Protein AF-A0A812T8H2-F1 (afdb_monomer_lite)

InterPro domains:
  IPR000169 Cysteine peptidase, cysteine active site [PS00139] (336-347)
  IPR001300 Peptidase C2, calpain, catalytic domain [PF00648] (294-467)
  IPR001300 Peptidase C2, calpain, catalytic domain [PF00648] (564-681)
  IPR001300 Peptidase C2, calpain, catalytic domain [PS50203] (292-684)
  IPR001300 Peptidase C2, calpain, catalytic domain [SM00230] (279-689)
  IPR002048 EF-hand domain [PF13499] (9-68)
  IPR002048 EF-hand domain [PS50222] (2-37)
  IPR002048 EF-hand domain [PS50222] (39-74)
  IPR002048 EF-hand domain [SM00054] (6-34)
  IPR002048 EF-hand domain [SM00054] (43-71)
  IPR002048 EF-hand domain [cd00051] (9-68)
  IPR011992 EF-hand domain pair [SSF47473] (6-68)
  IPR018247 EF-Hand 1, calcium-binding site [PS00018] (15-27)
  IPR018247 EF-Hand 1, calcium-binding site [PS00018] (52-64)
  IPR022684 Peptidase C2, calpain family [PR00704] (336-352)
  IPR022684 Peptidase C2, calpain family [PR00704] (407-430)
  IPR022684 Peptidase C2, calpain family [PR00704] (432-459)
  IPR022684 Peptidase C2, calpain family [PTHR10183] (293-684)
  IPR038765 Papain-like cysteine peptidase superfamily [SSF54001] (276-682)

Foldseek 3Di:
DDVLVVLVVVQCQLPPVVPQWRALVSQVVVVCVVPVPPDDSVNSQVVCVVQVPVPPRIHGSVSSVCVVPPPDPVPPPPDPPPPDFFKKAKDQFPDPLPGDIWTWDPDADVNFTWTADPVNCKIWTADQVVRAIEIDNDDDDDDDDDDDDDDGDDDDDQWHWYDDPNDIDITRGMDMDGDDDDDLVVQAVLDAQKFAFDDPDPLGGGIWGWDPADDPSYTKTADPPNQWIWDADPVVRDIAIDNDADPRGRDPDGDDDDDDDDADDSCPVPDPDDGHGHGDVVLHDFQDDDDAAADPLQGPDCQQAPPDDFWDWHFQCLADPRFAQCDQQALLQLAWADAQQLLQSQLSSLCSLFVCLLVPPQWPDRDADRQGTWGWWQFVLVLDIDTQGHHRTAIFGDDDSPDRHTAGHTTGRPPRHDNNRVLLSSVSSQQRHNNQSNDFHNVLSVCTSPVFQFKKKKFWDDDFWKKFQQAQAAWFFAADQDPVGHTQWGFHHRWMWTFPDDFQQKTFTATPDGDDDRTGITGCDDPHDGRMGTDDWGKMFMWTFDDDSGSHRDTDDTHTDDIDTLVRVLVVQQVCQVLSKWKKFAFADPDPDWDATPQLDIHPHMKTFNDFDQDPNFTKTKIFRSNQFQSEGDDPQFLPHCNCVVVVVVCVLVVRDNHGGRITMDGSVSVSVGTGMMIIRSDRRDDDGDDSDD

Organism: NCBI:txid878477

pLDDT: mean 73.41, std 21.61, range [24.47, 98.31]

Secondary structure (DSSP, 8-state):
--HHHHHHHHHTTT--S-SSEE-HHHHHHHHHHH-TTT--HHHHHHHHTTT-SS-SSSEEHHHHHHHHT---GGGS-SSSS-S---EEEEES-S-TTT-EEEEEEEEESSSSEEEEETTTTEEEEEEGGGTEEEEES---SS------------S----EEEEETTEEEEESS-EEEEPPP--HHHHHHHS-SEEEE--SSTTT-EEEEEEEEEETTEEEEEETTTTEEEEEETTTTEEEEES-EEBTEE-S--SS---S----STTGGG--SS------GGG-S-SS--SS---TTS-TTHHHHTT----EEEEGGGSSSPPBS-S---GGG----SSS-HHHHHHHHHHTTSHHIIIIIIBS-SS-BTTBEEEEEEEGGGTEEEEEEE-SEEEE----TT-S---BSSS---TTB-HHHHHHHHHHHHHTSGGGGSS--HHHHHHHHH-----EEEEE-----EEEE--TT-EEEESSSSTTS-EEEEEPTT-EEEEEEEETTEEEEEEEESSS-SEEEEESEETTEE-EEE-S---EEEEE----SSS-SSPP-PEEEEEE-HHHHHHHHHHHHHTT-EEEEE---SSSS-EE-TTS-EET-EEEEEEEEEETTEEEEEEE-TT-SS-S--STTSTT-HHHHH-HHHHHHTT---S-SSEEEEEHHHHHHH--EEEEE---PPS--S----

Structure (mmCIF, N/CA/C/O backbone):
data_AF-A0A812T8H2-F1
#
_entry.id   AF-A0A812T8H2-F1
#
loop_
_atom_site.group_PDB
_atom_site.id
_atom_site.type_symbol
_atom_site.label_atom_id
_atom_site.label_alt_id
_atom_site.label_comp_id
_atom_site.label_asym_id
_atom_site.label_entity_id
_atom_site.label_seq_id
_atom_site.pdbx_PDB_ins_code
_atom_site.Cartn_x
_atom_site.Cartn_y
_atom_site.Cartn_z
_atom_site.occupancy
_atom_site.B_iso_or_equiv
_atom_site.auth_seq_id
_atom_site.auth_comp_id
_atom_site.auth_asym_id
_atom_site.auth_atom_id
_atom_site.pdbx_PDB_model_num
ATOM 1 N N . MET A 1 1 ? 3.624 -48.525 -33.675 1.00 36.09 1 MET A N 1
ATOM 2 C CA . MET A 1 1 ? 4.264 -47.997 -32.449 1.00 36.09 1 MET A CA 1
ATOM 3 C C . MET A 1 1 ? 5.189 -46.869 -32.871 1.00 36.09 1 MET A C 1
ATOM 5 O O . MET A 1 1 ? 5.785 -46.997 -33.932 1.00 36.09 1 MET A O 1
ATOM 9 N N . SER A 1 2 ? 5.243 -45.763 -32.123 1.00 40.91 2 SER A N 1
ATOM 10 C CA . SER A 1 2 ? 6.158 -44.651 -32.436 1.00 40.91 2 SER A CA 1
ATOM 11 C C . SER A 1 2 ? 7.614 -45.116 -32.326 1.00 40.91 2 SER A C 1
ATOM 13 O O . SER A 1 2 ? 7.915 -45.913 -31.437 1.00 40.91 2 SER A O 1
ATOM 15 N N . GLN A 1 3 ? 8.511 -44.604 -33.180 1.00 39.91 3 GLN A N 1
ATOM 16 C CA . GLN A 1 3 ? 9.959 -44.854 -33.076 1.00 39.91 3 GLN A CA 1
ATOM 17 C C . GLN A 1 3 ? 10.492 -44.486 -31.680 1.00 39.91 3 GLN A C 1
ATOM 19 O O . GLN A 1 3 ? 11.329 -45.198 -31.135 1.00 39.91 3 GLN A O 1
ATOM 24 N N . HIS A 1 4 ? 9.913 -43.452 -31.061 1.00 41.50 4 HIS A N 1
ATOM 25 C CA . HIS A 1 4 ? 10.172 -43.047 -29.679 1.00 41.50 4 HIS A CA 1
ATOM 26 C C . HIS A 1 4 ? 10.020 -44.208 -28.679 1.00 41.50 4 HIS A C 1
ATOM 28 O O . HIS A 1 4 ? 10.898 -44.436 -27.856 1.00 41.50 4 HIS A O 1
ATOM 34 N N . ASN A 1 5 ? 8.955 -45.011 -28.789 1.00 44.09 5 ASN A N 1
ATOM 35 C CA . ASN A 1 5 ? 8.732 -46.132 -27.870 1.00 44.09 5 ASN A CA 1
ATOM 36 C C . ASN A 1 5 ? 9.738 -47.268 -28.098 1.00 44.09 5 ASN A C 1
ATOM 38 O O . ASN A 1 5 ? 10.147 -47.903 -27.137 1.00 44.09 5 ASN A O 1
ATOM 42 N N . ALA A 1 6 ? 10.177 -47.493 -29.341 1.00 46.38 6 ALA A N 1
ATOM 43 C CA . ALA A 1 6 ? 11.200 -48.496 -29.636 1.00 46.38 6 ALA A CA 1
ATOM 44 C C . ALA A 1 6 ? 12.582 -48.110 -29.077 1.00 46.38 6 ALA A C 1
ATOM 46 O O . ALA A 1 6 ? 13.340 -48.992 -28.685 1.00 46.38 6 ALA A O 1
ATOM 47 N N . VAL A 1 7 ? 12.895 -46.809 -29.005 1.00 48.12 7 VAL A N 1
ATOM 48 C CA . VAL A 1 7 ? 14.135 -46.303 -28.390 1.00 48.12 7 VAL A CA 1
ATOM 49 C C . VAL A 1 7 ? 14.042 -46.271 -26.863 1.00 48.12 7 VAL A C 1
ATOM 51 O O . VAL A 1 7 ? 15.011 -46.636 -26.209 1.00 48.12 7 VAL A O 1
ATOM 54 N N . LEU A 1 8 ? 12.875 -45.978 -26.276 1.00 53.16 8 LEU A N 1
ATOM 55 C CA . LEU A 1 8 ? 12.647 -46.168 -24.834 1.00 53.16 8 LEU A CA 1
ATOM 56 C C . LEU A 1 8 ? 12.749 -47.651 -24.417 1.00 53.16 8 LEU A C 1
ATOM 58 O O . LEU A 1 8 ? 13.335 -47.962 -23.384 1.00 53.16 8 LEU A O 1
ATOM 62 N N . ASP A 1 9 ? 12.222 -48.574 -25.228 1.00 56.69 9 ASP A N 1
ATOM 63 C CA . ASP A 1 9 ? 12.348 -50.025 -25.008 1.00 56.69 9 ASP A CA 1
ATOM 64 C C . ASP A 1 9 ? 13.762 -50.559 -25.315 1.00 56.69 9 ASP A C 1
ATOM 66 O O . ASP A 1 9 ? 14.101 -51.675 -24.911 1.00 56.69 9 ASP A O 1
ATOM 70 N N . ALA A 1 10 ? 14.587 -49.790 -26.035 1.00 56.03 10 ALA A N 1
ATOM 71 C CA . ALA A 1 10 ? 16.017 -50.045 -26.158 1.00 56.03 10 ALA A CA 1
ATOM 72 C C . ALA A 1 10 ? 16.750 -49.550 -24.906 1.00 56.03 10 ALA A C 1
ATOM 74 O O . ALA A 1 10 ? 17.417 -50.355 -24.272 1.00 56.03 10 ALA A O 1
ATOM 75 N N . PHE A 1 11 ? 16.560 -48.289 -24.500 1.00 59.12 11 PHE A N 1
ATOM 76 C CA . PHE A 1 11 ? 17.181 -47.687 -23.312 1.00 59.12 11 PHE A CA 1
ATOM 77 C C . PHE A 1 11 ? 16.986 -48.549 -22.055 1.00 59.12 11 PHE A C 1
ATOM 79 O O . PHE A 1 11 ? 17.962 -48.908 -21.411 1.00 59.12 11 PHE A O 1
ATOM 86 N N . LYS A 1 12 ? 15.759 -49.032 -21.805 1.00 65.81 12 LYS A N 1
ATOM 87 C CA . LYS A 1 12 ? 15.411 -49.968 -20.708 1.00 65.81 12 LYS A CA 1
ATOM 88 C C . LYS A 1 12 ? 16.057 -51.366 -20.773 1.00 65.81 12 LYS A C 1
ATOM 90 O O . LYS A 1 12 ? 15.742 -52.220 -19.949 1.00 65.81 12 LYS A O 1
ATOM 95 N N . LYS A 1 13 ? 16.859 -51.661 -21.799 1.00 62.97 13 LYS A N 1
ATOM 96 C CA . LYS A 1 13 ? 17.703 -52.869 -21.882 1.00 62.97 13 LYS A CA 1
ATOM 97 C C . LYS A 1 13 ? 19.181 -52.575 -21.626 1.00 62.97 13 LYS A C 1
ATOM 99 O O . LYS A 1 13 ? 19.941 -53.528 -21.488 1.00 62.97 13 LYS A O 1
ATOM 104 N N . PHE A 1 14 ? 19.576 -51.302 -21.641 1.00 63.81 14 PHE A N 1
ATOM 105 C CA . PHE A 1 14 ? 20.917 -50.842 -21.288 1.00 63.81 14 PHE A CA 1
ATOM 106 C C . PHE A 1 14 ? 20.942 -50.350 -19.834 1.00 63.81 14 PHE A C 1
ATOM 108 O O . PHE A 1 14 ? 21.808 -50.780 -19.085 1.00 63.81 14 PHE A O 1
ATOM 115 N N . ASP A 1 15 ? 19.952 -49.549 -19.426 1.00 73.12 15 ASP A N 1
ATOM 116 C CA . ASP A 1 15 ? 19.632 -49.251 -18.023 1.00 73.12 15 ASP A CA 1
ATOM 117 C C . ASP A 1 15 ? 19.172 -50.557 -17.352 1.00 73.12 15 ASP A C 1
ATOM 119 O O . ASP A 1 15 ? 18.069 -51.057 -17.602 1.00 73.12 15 ASP A O 1
ATOM 123 N N . THR A 1 16 ? 20.092 -51.186 -16.620 1.00 69.25 16 THR A N 1
ATOM 124 C CA . THR A 1 16 ? 19.982 -52.557 -16.108 1.00 69.25 16 THR A CA 1
ATOM 125 C C . THR A 1 16 ? 19.609 -52.566 -14.628 1.00 69.25 16 THR A C 1
ATOM 127 O O . THR A 1 16 ? 18.955 -53.512 -14.174 1.00 69.25 16 THR A O 1
ATOM 130 N N . ASP A 1 17 ? 19.990 -51.530 -13.875 1.00 74.62 17 ASP A N 1
ATOM 131 C CA . ASP A 1 17 ? 19.539 -51.326 -12.494 1.00 74.62 17 ASP A CA 1
ATOM 132 C C . ASP A 1 17 ? 18.195 -50.563 -12.387 1.00 74.62 17 ASP A C 1
ATOM 134 O O . ASP A 1 17 ? 17.507 -50.678 -11.366 1.00 74.62 17 ASP A O 1
ATOM 138 N N . GLY A 1 18 ? 17.761 -49.893 -13.461 1.00 70.62 18 GLY A N 1
ATOM 139 C CA . GLY A 1 18 ? 16.488 -49.182 -13.568 1.00 70.62 18 GLY A CA 1
ATOM 140 C C . GLY A 1 18 ? 16.511 -47.757 -13.009 1.00 70.62 18 GLY A C 1
ATOM 141 O O . GLY A 1 18 ? 15.442 -47.241 -12.660 1.00 70.62 18 GLY A O 1
ATOM 142 N N . ASN A 1 19 ? 17.688 -47.142 -12.852 1.00 74.19 19 ASN A N 1
ATOM 143 C CA . ASN A 1 19 ? 17.845 -45.828 -12.226 1.00 74.19 19 ASN A CA 1
ATOM 144 C C . ASN A 1 19 ? 17.459 -44.640 -13.140 1.00 74.19 19 ASN A C 1
ATOM 146 O O . ASN A 1 19 ? 17.193 -43.551 -12.622 1.00 74.19 19 ASN A O 1
ATOM 150 N N . GLY A 1 20 ? 17.352 -44.844 -14.460 1.00 66.31 20 GLY A N 1
ATOM 151 C CA . GLY A 1 20 ? 16.987 -43.813 -15.441 1.00 66.31 20 GLY A CA 1
ATOM 152 C C . GLY A 1 20 ? 18.152 -43.174 -16.213 1.00 66.31 20 GLY A C 1
ATOM 153 O O . GLY A 1 20 ? 17.896 -42.368 -17.113 1.00 66.31 20 GLY A O 1
ATOM 154 N N . SER A 1 21 ? 19.401 -43.540 -15.925 1.00 71.25 21 SER A N 1
ATOM 155 C CA . SER A 1 21 ? 20.591 -43.258 -16.735 1.00 71.25 21 SER A CA 1
ATOM 156 C C . SER A 1 21 ? 21.362 -44.549 -17.033 1.00 71.25 21 SER A C 1
ATOM 158 O O . SER A 1 21 ? 21.273 -45.530 -16.304 1.00 71.25 21 SER A O 1
ATOM 160 N N . ILE A 1 22 ? 22.101 -44.575 -18.144 1.00 72.19 22 ILE A N 1
ATOM 161 C CA . ILE A 1 22 ? 22.997 -45.688 -18.474 1.00 72.19 22 ILE A CA 1
ATOM 162 C C . ILE A 1 22 ? 24.380 -45.326 -17.940 1.00 72.19 22 ILE A C 1
ATOM 164 O O . ILE A 1 22 ? 25.037 -44.424 -18.469 1.00 72.19 22 ILE A O 1
ATOM 168 N N . SER A 1 23 ? 24.834 -46.029 -16.907 1.00 73.44 23 SER A N 1
ATOM 169 C CA . SER A 1 23 ? 26.196 -45.875 -16.395 1.00 73.44 23 SER A CA 1
ATOM 170 C C . SER A 1 23 ? 27.241 -46.411 -17.379 1.00 73.44 23 SER A C 1
ATOM 172 O O . SER A 1 23 ? 26.961 -47.237 -18.258 1.00 73.44 23 SER A O 1
ATOM 174 N N . ARG A 1 24 ? 28.496 -45.986 -17.199 1.00 75.88 24 ARG A N 1
ATOM 175 C CA . ARG A 1 24 ? 29.642 -46.512 -17.949 1.00 75.88 24 ARG A CA 1
ATOM 176 C C . ARG A 1 24 ? 29.719 -48.036 -17.880 1.00 75.88 24 ARG A C 1
ATOM 178 O O . ARG A 1 24 ? 29.926 -48.697 -18.896 1.00 75.88 24 ARG A O 1
ATOM 185 N N . GLU A 1 25 ? 29.539 -48.595 -16.691 1.00 75.38 25 GLU A N 1
ATOM 186 C CA . GLU A 1 25 ? 29.627 -50.028 -16.423 1.00 75.38 25 GLU A CA 1
ATOM 187 C C . GLU A 1 25 ? 28.540 -50.817 -17.171 1.00 75.38 25 GLU A C 1
ATOM 189 O O . GLU A 1 25 ? 28.829 -51.873 -17.739 1.00 75.38 25 GLU A O 1
ATOM 194 N N . GLU A 1 26 ? 27.320 -50.284 -17.242 1.00 73.19 26 GLU A N 1
ATOM 195 C CA . GLU A 1 26 ? 26.206 -50.874 -17.992 1.00 73.19 26 GLU A CA 1
ATOM 196 C C . GLU A 1 26 ? 26.415 -50.787 -19.507 1.00 73.19 26 GLU A C 1
ATOM 198 O O . GLU A 1 26 ? 26.234 -51.779 -20.221 1.00 73.19 26 GLU A O 1
ATOM 203 N N . LEU A 1 27 ? 26.882 -49.641 -20.011 1.00 66.62 27 LEU A N 1
ATOM 204 C CA . LEU A 1 27 ? 27.182 -49.477 -21.433 1.00 66.62 27 LEU A CA 1
ATOM 205 C C . LEU A 1 27 ? 28.306 -50.426 -21.885 1.00 66.62 27 LEU A C 1
ATOM 207 O O . LEU A 1 27 ? 28.178 -51.095 -22.915 1.00 66.62 27 LEU A O 1
ATOM 211 N N . VAL A 1 28 ? 29.376 -50.546 -21.088 1.00 67.81 28 VAL A N 1
ATOM 212 C CA . VAL A 1 28 ? 30.461 -51.517 -21.307 1.00 67.81 28 VAL A CA 1
ATOM 213 C C . VAL A 1 28 ? 29.919 -52.950 -21.302 1.00 67.81 28 VAL A C 1
ATOM 215 O O . VAL A 1 28 ? 30.303 -53.745 -22.166 1.00 67.81 28 VAL A O 1
ATOM 218 N N . ALA A 1 29 ? 29.031 -53.292 -20.362 1.00 67.25 29 ALA A N 1
ATOM 219 C CA . ALA A 1 29 ? 28.462 -54.633 -20.254 1.00 67.25 29 ALA A CA 1
ATOM 220 C C . ALA A 1 29 ? 27.657 -55.024 -21.505 1.00 67.25 29 ALA A C 1
ATOM 222 O O . ALA A 1 29 ? 27.849 -56.124 -22.038 1.00 67.25 29 ALA A O 1
ATOM 223 N N . VAL A 1 30 ? 26.804 -54.136 -22.028 1.00 62.75 30 VAL A N 1
ATOM 224 C CA . VAL A 1 30 ? 26.004 -54.453 -23.223 1.00 62.75 30 VAL A CA 1
ATOM 225 C C . VAL A 1 30 ? 26.852 -54.448 -24.497 1.00 62.75 30 VAL A C 1
ATOM 227 O O . VAL A 1 30 ? 26.724 -55.372 -25.301 1.00 62.75 30 VAL A O 1
ATOM 230 N N . LEU A 1 31 ? 27.769 -53.488 -24.679 1.00 56.91 31 LEU A N 1
ATOM 231 C CA . LEU A 1 31 ? 28.629 -53.444 -25.872 1.00 56.91 31 LEU A CA 1
ATOM 232 C C . LEU A 1 31 ? 29.530 -54.685 -25.982 1.00 56.91 31 LEU A C 1
ATOM 234 O O . LEU A 1 31 ? 29.579 -55.300 -27.047 1.00 56.91 31 LEU A O 1
ATOM 238 N N . LYS A 1 32 ? 30.134 -55.140 -24.874 1.00 60.34 32 LYS A N 1
ATOM 239 C CA . LYS A 1 32 ? 30.931 -56.385 -24.841 1.00 60.34 32 LYS A CA 1
ATOM 240 C C . LYS A 1 32 ? 30.087 -57.661 -24.975 1.00 60.34 32 LYS A C 1
ATOM 242 O O . LYS A 1 32 ? 30.634 -58.714 -25.293 1.00 60.34 32 LYS A O 1
ATOM 247 N N . THR A 1 33 ? 28.769 -57.580 -24.775 1.00 55.72 33 THR A N 1
ATOM 248 C CA . THR A 1 33 ? 27.828 -58.682 -25.056 1.00 55.72 33 THR A CA 1
ATOM 249 C C . THR A 1 33 ? 27.426 -58.738 -26.540 1.00 55.72 33 THR A C 1
ATOM 251 O O . THR A 1 33 ? 27.069 -59.805 -27.037 1.00 55.72 33 THR A O 1
ATOM 254 N N . LEU A 1 34 ? 27.498 -57.611 -27.261 1.00 48.19 34 LEU A N 1
ATOM 255 C CA . LEU A 1 34 ? 27.204 -57.517 -28.698 1.00 48.19 34 LEU A CA 1
ATOM 256 C C . LEU A 1 34 ? 28.429 -57.817 -29.578 1.00 48.19 34 LEU A C 1
ATOM 258 O O . LEU A 1 34 ? 28.288 -58.492 -30.597 1.00 48.19 34 LEU A O 1
ATOM 262 N N . ASP A 1 35 ? 29.614 -57.346 -29.183 1.00 46.38 35 ASP A N 1
ATOM 263 C CA . ASP A 1 35 ? 30.905 -57.696 -29.785 1.00 46.38 35 ASP A CA 1
ATOM 264 C C . ASP A 1 35 ? 31.997 -57.671 -28.703 1.00 46.38 35 ASP A C 1
ATOM 266 O O . ASP A 1 35 ? 32.411 -56.612 -28.227 1.00 46.38 35 ASP A O 1
ATOM 270 N N . SER A 1 36 ? 32.457 -58.857 -28.299 1.00 51.41 36 SER A N 1
ATOM 271 C CA . SER A 1 36 ? 33.403 -59.029 -27.193 1.00 51.41 36 SER A CA 1
ATOM 272 C C . SER A 1 36 ? 34.859 -58.693 -27.536 1.00 51.41 36 SER A C 1
ATOM 274 O O . SER A 1 36 ? 35.677 -58.628 -26.619 1.00 51.41 36 SER A O 1
ATOM 276 N N . GLU A 1 37 ? 35.207 -58.517 -28.817 1.00 47.38 37 GLU A N 1
ATOM 277 C CA . GLU A 1 37 ? 36.577 -58.184 -29.254 1.00 47.38 37 GLU A CA 1
ATOM 278 C C . GLU A 1 37 ? 36.688 -56.780 -29.880 1.00 47.38 37 GLU A C 1
ATOM 280 O O . GLU A 1 37 ? 37.790 -56.238 -29.965 1.00 47.38 37 GLU A O 1
ATOM 285 N N . GLY A 1 38 ? 35.570 -56.170 -30.294 1.00 45.31 38 GLY A N 1
ATOM 286 C CA . GLY A 1 38 ? 35.546 -54.867 -30.969 1.00 45.31 38 GLY A CA 1
ATOM 287 C C . GLY A 1 38 ? 35.595 -53.619 -30.074 1.00 45.31 38 GLY A C 1
ATOM 288 O O . GLY A 1 38 ? 35.915 -52.544 -30.581 1.00 45.31 38 GLY A O 1
ATOM 289 N N . TRP A 1 39 ? 35.293 -53.732 -28.773 1.0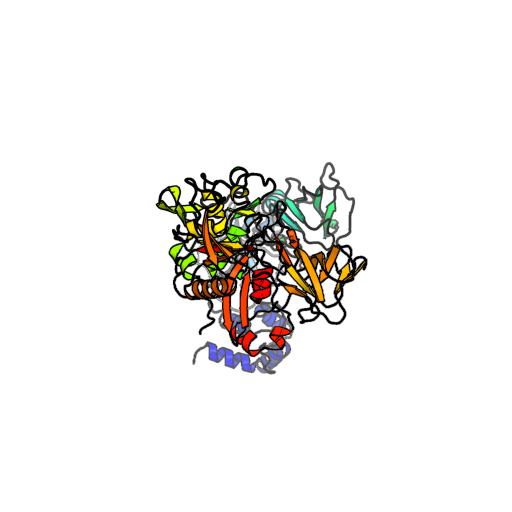0 51.47 39 TRP A N 1
ATOM 290 C CA . TRP A 1 39 ? 35.133 -52.583 -27.866 1.00 51.47 39 TRP A CA 1
ATOM 291 C C . TRP A 1 39 ? 36.120 -52.609 -26.693 1.00 51.47 39 TRP A C 1
ATOM 293 O O . TRP A 1 39 ? 35.915 -53.312 -25.697 1.00 51.47 39 TRP A O 1
ATOM 303 N N . ASP A 1 40 ? 37.178 -51.800 -26.800 1.00 65.44 40 ASP A N 1
ATOM 304 C CA . ASP A 1 40 ? 38.053 -51.475 -25.673 1.00 65.44 40 ASP A CA 1
ATOM 305 C C . ASP A 1 40 ? 37.481 -50.336 -24.811 1.00 65.44 40 ASP A C 1
ATOM 307 O O . ASP A 1 40 ? 36.585 -49.598 -25.223 1.00 65.44 40 ASP A O 1
ATOM 311 N N . ASP A 1 41 ? 37.988 -50.213 -23.583 1.00 56.59 41 ASP A N 1
ATOM 312 C CA . ASP A 1 41 ? 37.455 -49.269 -22.595 1.00 56.59 41 ASP A CA 1
ATOM 313 C C . ASP A 1 41 ? 37.566 -47.807 -23.076 1.00 56.59 41 ASP A C 1
ATOM 315 O O . ASP A 1 41 ? 36.627 -47.039 -22.890 1.00 56.59 41 ASP A O 1
ATOM 319 N N . ASN A 1 42 ? 38.639 -47.454 -23.801 1.00 53.56 42 ASN A N 1
ATOM 320 C CA . ASN A 1 42 ? 38.814 -46.122 -24.400 1.00 53.56 42 ASN A CA 1
ATOM 321 C C . ASN A 1 42 ? 37.743 -45.815 -25.462 1.00 53.56 42 ASN A C 1
ATOM 323 O O . ASN A 1 42 ? 37.288 -44.678 -25.582 1.00 53.56 42 ASN A O 1
ATOM 327 N N . SER A 1 43 ? 37.347 -46.812 -26.256 1.00 49.41 43 SER A N 1
ATOM 328 C CA . SER A 1 43 ? 36.318 -46.661 -27.290 1.00 49.41 43 SER A CA 1
ATOM 329 C C . SER A 1 43 ? 34.930 -46.454 -26.685 1.00 49.41 43 SER A C 1
ATOM 331 O O . SER A 1 43 ? 34.120 -45.729 -27.263 1.00 49.41 43 SER A O 1
ATOM 333 N N . VAL A 1 44 ? 34.662 -47.044 -25.514 1.00 56.38 44 VAL A N 1
ATOM 334 C CA . VAL A 1 44 ? 33.420 -46.803 -24.764 1.00 56.38 44 VAL A CA 1
ATOM 335 C C . VAL A 1 44 ? 33.451 -45.439 -24.067 1.00 56.38 44 VAL A C 1
ATOM 337 O O . VAL A 1 44 ? 32.464 -44.712 -24.147 1.00 56.38 44 VAL A O 1
ATOM 340 N N . ASP A 1 45 ? 34.589 -45.036 -23.492 1.00 59.50 45 ASP A N 1
ATOM 341 C CA . ASP A 1 45 ? 34.779 -43.700 -22.902 1.00 59.50 45 ASP A CA 1
ATOM 342 C C . ASP A 1 45 ? 34.589 -42.578 -23.934 1.00 59.50 45 ASP A C 1
ATOM 344 O O . ASP A 1 45 ? 33.943 -41.568 -23.658 1.00 59.50 45 ASP A O 1
ATOM 348 N N . HIS A 1 46 ? 35.085 -42.770 -25.160 1.00 56.44 46 HIS A N 1
ATOM 349 C CA . HIS A 1 46 ? 34.847 -41.838 -26.262 1.00 56.44 46 HIS A CA 1
ATOM 350 C C . HIS A 1 46 ? 33.398 -41.831 -26.763 1.00 56.44 46 HIS A C 1
ATOM 352 O O . HIS A 1 46 ? 32.946 -40.796 -27.251 1.00 56.44 46 HIS A O 1
ATOM 358 N N . LEU A 1 47 ? 32.673 -42.950 -26.661 1.00 52.78 47 LEU A N 1
ATOM 359 C CA . LEU A 1 47 ? 31.264 -43.005 -27.047 1.00 52.78 47 LEU A CA 1
ATOM 360 C C . LEU A 1 47 ? 30.384 -42.300 -26.006 1.00 52.78 47 LEU A C 1
ATOM 362 O O . LEU A 1 47 ? 29.551 -41.486 -26.402 1.00 52.78 47 LEU A O 1
ATOM 366 N N . LEU A 1 48 ? 30.638 -42.520 -24.709 1.00 55.78 48 LEU A N 1
ATOM 367 C CA . LEU A 1 48 ? 30.031 -41.755 -23.612 1.00 55.78 48 LEU A CA 1
ATOM 368 C C . LEU A 1 48 ? 30.286 -40.265 -23.781 1.00 55.78 48 LEU A C 1
ATOM 370 O O . LEU A 1 48 ? 29.333 -39.535 -23.999 1.00 55.78 48 LEU A O 1
ATOM 374 N N . ALA A 1 49 ? 31.543 -39.822 -23.854 1.00 58.09 49 ALA A N 1
ATOM 375 C CA . ALA A 1 49 ? 31.885 -38.404 -24.017 1.00 58.09 49 ALA A CA 1
ATOM 376 C C . ALA A 1 49 ? 31.383 -37.753 -25.332 1.00 58.09 49 ALA A C 1
ATOM 378 O O . ALA A 1 49 ? 31.570 -36.553 -25.533 1.00 58.09 49 ALA A O 1
ATOM 379 N N . SER A 1 50 ? 30.799 -38.526 -26.258 1.00 49.03 50 SER A N 1
ATOM 380 C CA . SER A 1 50 ? 30.151 -38.019 -27.479 1.00 49.03 50 SER A CA 1
ATOM 381 C C . SER A 1 50 ? 28.628 -37.872 -27.369 1.00 49.03 50 SER A C 1
ATOM 383 O O . SER A 1 50 ? 28.010 -37.290 -28.264 1.00 49.03 50 SER A O 1
ATOM 385 N N . ALA A 1 51 ? 28.033 -38.428 -26.312 1.00 50.03 51 ALA A N 1
ATOM 386 C CA . ALA A 1 51 ? 26.594 -38.510 -26.091 1.00 50.03 51 ALA A CA 1
ATOM 387 C C . ALA A 1 51 ? 26.177 -37.884 -24.742 1.00 50.03 51 ALA A C 1
ATOM 389 O O . ALA A 1 51 ? 25.143 -37.224 -24.712 1.00 50.03 51 ALA A O 1
ATOM 390 N N . ASP A 1 52 ? 27.011 -38.034 -23.706 1.00 56.78 52 ASP A N 1
ATOM 391 C CA . ASP A 1 52 ? 27.012 -37.301 -22.431 1.00 56.78 52 ASP A CA 1
ATOM 392 C C . ASP A 1 52 ? 27.291 -35.816 -22.714 1.00 56.78 52 ASP A C 1
ATOM 394 O O . ASP A 1 52 ? 28.399 -35.428 -23.107 1.00 56.78 52 ASP A O 1
ATOM 398 N N . ALA A 1 53 ? 26.244 -34.998 -22.636 1.00 52.44 53 ALA A N 1
ATOM 399 C CA . ALA A 1 53 ? 26.245 -33.597 -23.037 1.00 52.44 53 ALA A CA 1
ATOM 400 C C . ALA A 1 53 ? 26.284 -32.634 -21.840 1.00 52.44 53 ALA A C 1
ATOM 402 O O . ALA A 1 53 ? 26.626 -31.461 -22.041 1.00 52.44 53 ALA A O 1
ATOM 403 N N . ASP A 1 54 ? 25.955 -33.091 -20.627 1.00 51.31 54 ASP A N 1
ATOM 404 C CA . ASP A 1 54 ? 26.149 -32.330 -19.385 1.00 51.31 54 ASP A CA 1
ATOM 405 C C . ASP A 1 54 ? 27.442 -32.675 -18.617 1.00 51.31 54 ASP A C 1
ATOM 407 O O . ASP A 1 54 ? 27.929 -31.845 -17.838 1.00 51.31 54 ASP A O 1
ATOM 411 N N . GLY A 1 55 ? 28.090 -33.788 -18.963 1.00 54.41 55 GLY A N 1
ATOM 412 C CA . GLY A 1 55 ? 29.417 -34.196 -18.513 1.00 54.41 55 GLY A CA 1
ATOM 413 C C . GLY A 1 55 ? 29.426 -34.920 -17.168 1.00 54.41 55 GLY A C 1
ATOM 414 O O . GLY A 1 55 ? 30.445 -34.850 -16.469 1.00 54.41 55 GLY A O 1
ATOM 415 N N . ASP A 1 56 ? 28.315 -35.545 -16.761 1.00 59.09 56 ASP A N 1
ATOM 416 C CA . ASP A 1 56 ? 28.201 -36.227 -15.464 1.00 59.09 56 ASP A CA 1
ATOM 417 C C . ASP A 1 56 ? 28.853 -37.628 -15.425 1.00 59.09 56 ASP A C 1
ATOM 419 O O . ASP A 1 56 ? 29.123 -38.150 -14.335 1.00 59.09 56 ASP A O 1
ATOM 423 N N . GLY A 1 57 ? 29.213 -38.190 -16.587 1.00 58.12 57 GLY A N 1
ATOM 424 C CA . GLY A 1 57 ? 29.858 -39.497 -16.735 1.00 58.12 57 GLY A CA 1
ATOM 425 C C . GLY A 1 57 ? 28.895 -40.682 -16.888 1.00 58.12 57 GLY A C 1
ATOM 426 O O . GLY A 1 57 ? 29.354 -41.826 -16.992 1.00 58.12 57 GLY A O 1
ATOM 427 N N . ALA A 1 58 ? 27.589 -40.433 -16.914 1.00 60.50 58 ALA A N 1
ATOM 428 C CA . ALA A 1 58 ? 26.537 -41.363 -17.302 1.00 60.50 58 ALA A CA 1
ATOM 429 C C . ALA A 1 58 ? 25.765 -40.796 -18.507 1.00 60.50 58 ALA A C 1
ATOM 431 O O . ALA A 1 58 ? 26.026 -39.695 -18.972 1.00 60.50 58 ALA A O 1
ATOM 432 N N . LEU A 1 59 ? 24.833 -41.574 -19.059 1.00 66.12 59 LEU A N 1
ATOM 433 C CA . LEU A 1 59 ? 24.019 -41.138 -20.193 1.00 66.12 59 LEU A CA 1
ATOM 434 C C . LEU A 1 59 ? 22.539 -41.157 -19.819 1.00 66.12 59 LEU A C 1
ATOM 436 O O . LEU A 1 59 ? 21.934 -42.234 -19.749 1.00 66.12 59 LEU A O 1
ATOM 440 N N . GLN A 1 60 ? 21.933 -39.994 -19.579 1.00 69.31 60 GLN A N 1
ATOM 441 C CA . GLN A 1 60 ? 20.514 -39.955 -19.207 1.00 69.31 60 GLN A CA 1
ATOM 442 C C . GLN A 1 60 ? 19.603 -40.088 -20.442 1.00 69.31 60 GLN A C 1
ATOM 444 O O . GLN A 1 60 ? 20.025 -39.979 -21.601 1.00 69.31 60 GLN A O 1
ATOM 449 N N . ILE A 1 61 ? 18.326 -40.398 -20.213 1.00 53.94 61 ILE A N 1
ATOM 450 C CA . ILE A 1 61 ? 17.411 -40.824 -21.282 1.00 53.94 61 ILE A CA 1
ATOM 451 C C . ILE A 1 61 ? 17.174 -39.742 -22.348 1.00 53.94 61 ILE A C 1
ATOM 453 O O . ILE A 1 61 ? 17.065 -40.061 -23.534 1.00 53.94 61 ILE A O 1
ATOM 457 N N . GLU A 1 62 ? 17.167 -38.462 -21.971 1.00 53.47 62 GLU A N 1
ATOM 458 C CA . GLU A 1 62 ? 17.069 -37.326 -22.893 1.00 53.47 62 GLU A CA 1
ATOM 459 C C . GLU A 1 62 ? 18.290 -37.201 -23.815 1.00 53.47 62 GLU A C 1
ATOM 461 O O . GLU A 1 62 ? 18.146 -36.797 -24.973 1.00 53.47 62 GLU A O 1
ATOM 466 N N . GLU A 1 63 ? 19.479 -37.551 -23.330 1.00 55.62 63 GLU A N 1
ATOM 467 C CA . GLU A 1 63 ? 20.730 -37.500 -24.087 1.00 55.62 63 GLU A CA 1
ATOM 468 C C . GLU A 1 63 ? 20.838 -38.662 -25.066 1.00 55.62 63 GLU A C 1
ATOM 470 O O . GLU A 1 63 ? 21.052 -38.445 -26.260 1.00 55.62 63 GLU A O 1
ATOM 475 N N . PHE A 1 64 ? 20.554 -39.885 -24.604 1.00 52.12 64 PHE A N 1
ATOM 476 C CA . PHE A 1 64 ? 20.472 -41.060 -25.471 1.00 52.12 64 PHE A CA 1
ATOM 477 C C . PHE A 1 64 ? 19.446 -40.860 -26.593 1.00 52.12 64 PHE A C 1
ATOM 479 O O . PHE A 1 64 ? 19.726 -41.152 -27.754 1.00 52.12 64 PHE A O 1
ATOM 486 N N . VAL A 1 65 ? 18.271 -40.299 -26.283 1.00 49.69 65 VAL A N 1
ATOM 487 C CA . VAL A 1 65 ? 17.249 -39.961 -27.286 1.00 49.69 65 VAL A CA 1
ATOM 488 C C . VAL A 1 65 ? 17.771 -38.903 -28.271 1.00 49.69 65 VAL A C 1
ATOM 490 O O . VAL A 1 65 ? 17.599 -39.072 -29.478 1.00 49.69 65 VAL A O 1
ATOM 493 N N . ARG A 1 66 ? 18.453 -37.844 -27.814 1.00 51.25 66 ARG A N 1
ATOM 494 C CA . ARG A 1 66 ? 19.057 -36.840 -28.717 1.00 51.25 66 ARG A CA 1
ATOM 495 C C . ARG A 1 66 ? 20.132 -37.436 -29.625 1.00 51.25 66 ARG A C 1
ATOM 497 O O . ARG A 1 66 ? 20.147 -37.108 -30.807 1.00 51.25 66 ARG A O 1
ATOM 504 N N . TRP A 1 67 ? 20.986 -38.307 -29.094 1.00 53.88 67 TRP A N 1
ATOM 505 C CA . TRP A 1 67 ? 22.070 -38.968 -29.822 1.00 53.88 67 TRP A CA 1
ATOM 506 C C . TRP A 1 67 ? 21.541 -39.974 -30.858 1.00 53.88 67 TRP A C 1
ATOM 508 O O . TRP A 1 67 ? 21.908 -39.905 -32.030 1.00 53.88 67 TRP A O 1
ATOM 518 N N . VAL A 1 68 ? 20.603 -40.850 -30.473 1.00 44.47 68 VAL A N 1
ATOM 519 C CA . VAL A 1 68 ? 20.026 -41.883 -31.360 1.00 44.47 68 VAL A CA 1
ATOM 520 C C . VAL A 1 68 ? 19.162 -41.292 -32.483 1.00 44.47 68 VAL A C 1
ATOM 522 O O . VAL A 1 68 ? 19.126 -41.854 -33.576 1.00 44.47 68 VAL A O 1
ATOM 525 N N . PHE A 1 69 ? 18.475 -40.167 -32.255 1.00 41.41 69 PHE A N 1
ATOM 526 C CA . PHE A 1 69 ? 17.623 -39.523 -33.269 1.00 41.41 69 PHE A CA 1
ATOM 527 C C . PHE A 1 69 ? 18.315 -38.394 -34.064 1.00 41.41 69 PHE A C 1
ATOM 529 O O . PHE A 1 69 ? 17.647 -37.659 -34.797 1.00 41.41 69 PHE A O 1
ATOM 536 N N . ALA A 1 70 ? 19.642 -38.257 -33.972 1.00 46.34 70 ALA A N 1
ATOM 537 C CA . ALA A 1 70 ? 20.425 -37.253 -34.698 1.00 46.34 70 ALA A CA 1
ATOM 538 C C . ALA A 1 70 ? 20.670 -37.608 -36.187 1.00 46.34 70 ALA A C 1
ATOM 540 O O . ALA A 1 70 ? 21.810 -37.671 -36.643 1.00 46.34 70 ALA A O 1
ATOM 541 N N . GLU A 1 71 ? 19.608 -37.797 -36.979 1.00 37.84 71 GLU A N 1
ATOM 542 C CA . GLU A 1 71 ? 19.712 -38.008 -38.441 1.00 37.84 71 GLU A CA 1
ATOM 543 C C . GLU A 1 71 ? 19.737 -36.708 -39.274 1.00 37.84 71 GLU A C 1
ATOM 545 O O . GLU A 1 71 ? 19.839 -36.774 -40.499 1.00 37.84 71 GLU A O 1
ATOM 550 N N . ASP A 1 72 ? 19.669 -35.519 -38.657 1.00 36.03 72 ASP A N 1
ATOM 551 C CA . ASP A 1 72 ? 19.530 -34.259 -39.404 1.00 36.03 72 ASP A CA 1
ATOM 552 C C . ASP A 1 72 ? 20.467 -33.132 -38.925 1.00 36.03 72 ASP A C 1
ATOM 554 O O . ASP A 1 72 ? 20.205 -32.408 -37.959 1.00 36.03 72 ASP A O 1
ATOM 558 N N . ALA A 1 73 ? 21.564 -32.943 -39.668 1.00 38.00 73 ALA A N 1
ATOM 559 C CA . ALA A 1 73 ? 22.560 -31.893 -39.436 1.00 38.00 73 ALA A CA 1
ATOM 560 C C . ALA A 1 73 ? 22.013 -30.459 -39.623 1.00 38.00 73 ALA A C 1
ATOM 562 O O . ALA A 1 73 ? 22.701 -29.497 -39.283 1.00 38.00 73 ALA A O 1
ATOM 563 N N . SER A 1 74 ? 20.780 -30.292 -40.119 1.00 37.06 74 SER A N 1
ATOM 564 C CA . SER A 1 74 ? 20.116 -28.985 -40.236 1.00 37.06 74 SER A CA 1
ATOM 565 C C . SER A 1 74 ? 19.605 -28.408 -38.905 1.00 37.06 74 SER A C 1
ATOM 567 O O . SER A 1 74 ? 19.165 -27.259 -38.872 1.00 37.06 74 SER A O 1
ATOM 569 N N . LYS A 1 75 ? 19.697 -29.159 -37.794 1.00 34.41 75 LYS A N 1
ATOM 570 C CA . LYS A 1 75 ? 19.378 -28.673 -36.436 1.00 34.41 75 LYS A CA 1
ATOM 571 C C . LYS A 1 75 ? 20.587 -28.267 -35.588 1.00 34.41 75 LYS A C 1
ATOM 573 O O . LYS A 1 75 ? 20.408 -27.908 -34.424 1.00 34.41 75 LYS A O 1
ATOM 578 N N . PHE A 1 76 ? 21.784 -28.190 -36.173 1.00 34.19 76 PHE A N 1
ATOM 579 C CA . PHE A 1 76 ? 22.817 -27.303 -35.636 1.00 34.19 76 PHE A CA 1
ATOM 580 C C . PHE A 1 76 ? 22.407 -25.851 -35.906 1.00 34.19 76 PHE A C 1
ATOM 582 O O . PHE A 1 76 ? 22.702 -25.281 -36.955 1.00 34.19 76 PHE A O 1
ATOM 589 N N . GLY A 1 77 ? 21.669 -25.270 -34.955 1.00 29.34 77 GLY A N 1
ATOM 590 C CA . GLY A 1 77 ? 21.279 -23.864 -34.990 1.00 29.34 77 GLY A CA 1
ATOM 591 C C . GLY A 1 77 ? 22.505 -22.957 -35.117 1.00 29.34 77 GLY A C 1
ATOM 592 O O . GLY A 1 77 ? 23.533 -23.187 -34.482 1.00 29.34 77 GLY A O 1
ATOM 593 N N . THR A 1 78 ? 22.392 -21.926 -35.952 1.00 35.19 78 THR A N 1
ATOM 594 C CA . THR A 1 78 ? 23.470 -21.007 -36.350 1.00 35.19 78 THR A CA 1
ATOM 595 C C . THR A 1 78 ? 23.891 -20.051 -35.224 1.00 35.19 78 THR A C 1
ATOM 597 O O . THR A 1 78 ? 23.725 -18.837 -35.336 1.00 35.19 78 THR A O 1
ATOM 600 N N . SER A 1 79 ? 24.406 -20.589 -34.114 1.00 32.53 79 SER A N 1
ATOM 601 C CA . SER A 1 79 ? 24.818 -19.813 -32.936 1.00 32.53 79 SER A CA 1
ATOM 602 C C . SER A 1 79 ? 25.869 -20.505 -32.045 1.00 32.53 79 SER A C 1
ATOM 604 O O . SER A 1 79 ? 25.894 -20.260 -30.841 1.00 32.53 79 SER A O 1
ATOM 606 N N . SER A 1 80 ? 26.739 -21.363 -32.597 1.00 31.89 80 SER A N 1
ATOM 607 C CA . SER A 1 80 ? 27.875 -21.954 -31.848 1.00 31.89 80 SER A CA 1
ATOM 608 C C . SER A 1 80 ? 29.175 -22.175 -32.644 1.00 31.89 80 SER A C 1
ATOM 610 O O . SER A 1 80 ? 30.131 -22.732 -32.114 1.00 31.89 80 SER A O 1
ATOM 612 N N . LEU A 1 81 ? 29.274 -21.650 -33.870 1.00 29.16 81 LEU A N 1
ATOM 613 C CA . LEU A 1 81 ? 30.557 -21.330 -34.514 1.00 29.16 81 LEU A CA 1
ATOM 614 C C . LEU A 1 81 ? 30.547 -19.845 -34.883 1.00 29.16 81 LEU A C 1
ATOM 616 O O . LEU A 1 81 ? 30.206 -19.454 -35.997 1.00 29.16 81 LEU A O 1
ATOM 620 N N . GLY A 1 82 ? 30.865 -18.998 -33.902 1.00 26.83 82 GLY A N 1
ATOM 621 C CA . GLY A 1 82 ? 31.024 -17.566 -34.128 1.00 26.83 82 GLY A CA 1
ATOM 622 C C . GLY A 1 82 ? 32.237 -17.296 -35.020 1.00 26.83 82 GLY A C 1
ATOM 623 O O . GLY A 1 82 ? 33.346 -17.668 -34.647 1.00 26.83 82 GLY A O 1
ATOM 624 N N . ASN A 1 83 ? 32.001 -16.659 -36.176 1.00 33.44 83 ASN A N 1
ATOM 625 C CA . ASN A 1 83 ? 32.961 -16.024 -37.099 1.00 33.44 83 ASN A CA 1
ATOM 626 C C . ASN A 1 83 ? 34.459 -16.241 -36.787 1.00 33.44 83 ASN A C 1
ATOM 628 O O . ASN A 1 83 ? 35.185 -15.323 -36.399 1.00 33.44 83 ASN A O 1
ATOM 632 N N . SER A 1 84 ? 34.924 -17.469 -37.005 1.00 34.47 84 SER A N 1
ATOM 633 C CA . SER A 1 84 ? 36.330 -17.863 -36.932 1.00 34.47 84 SER A CA 1
ATOM 634 C C . SER A 1 84 ? 36.660 -18.677 -38.178 1.00 34.47 84 SER A C 1
ATOM 636 O O . SER A 1 84 ? 36.668 -19.906 -38.183 1.00 34.47 84 SER A O 1
ATOM 638 N N . SER A 1 85 ? 36.911 -17.962 -39.274 1.00 45.22 85 SER A N 1
ATOM 639 C CA . SER A 1 85 ? 37.527 -18.544 -40.462 1.00 45.22 85 SER A CA 1
ATOM 640 C C . SER A 1 85 ? 38.926 -19.025 -40.084 1.00 45.22 85 SER A C 1
ATOM 642 O O . SER A 1 85 ? 39.785 -18.243 -39.677 1.00 45.22 85 SER A O 1
ATOM 644 N N . LEU A 1 86 ? 39.150 -20.337 -40.154 1.00 42.56 86 LEU A N 1
ATOM 645 C CA . LEU A 1 86 ? 40.422 -20.920 -39.754 1.00 42.56 86 LEU A CA 1
ATOM 646 C C . LEU A 1 86 ? 41.486 -20.560 -40.804 1.00 42.56 86 LEU A C 1
ATOM 648 O O . LEU A 1 86 ? 41.330 -20.877 -41.984 1.00 42.56 86 LEU A O 1
ATOM 652 N N . THR A 1 87 ? 42.555 -19.879 -40.389 1.00 46.41 87 THR A N 1
ATOM 653 C CA . THR A 1 87 ? 43.626 -19.430 -41.293 1.00 46.41 87 THR A CA 1
ATOM 654 C C . THR A 1 87 ? 44.866 -20.299 -41.138 1.00 46.41 87 THR A C 1
ATOM 656 O O . THR A 1 87 ? 45.415 -20.456 -40.044 1.00 46.41 87 THR A O 1
ATOM 659 N N . ILE A 1 88 ? 45.323 -20.853 -42.259 1.00 50.31 88 ILE A N 1
ATOM 660 C CA . ILE A 1 88 ? 46.539 -21.658 -42.361 1.00 50.31 88 ILE A CA 1
ATOM 661 C C . ILE A 1 88 ? 47.637 -20.793 -42.982 1.00 50.31 88 ILE A C 1
ATOM 663 O O . ILE A 1 88 ? 47.493 -20.337 -44.116 1.00 50.31 88 ILE A O 1
ATOM 667 N N . LEU A 1 89 ? 48.747 -20.595 -42.269 1.00 51.84 89 LEU A N 1
ATOM 668 C CA . LEU A 1 89 ? 49.928 -19.925 -42.812 1.00 51.84 89 LEU A CA 1
ATOM 669 C C . LEU A 1 89 ? 50.907 -20.970 -43.365 1.00 51.84 89 LEU A C 1
ATOM 671 O O . LEU A 1 89 ? 51.366 -21.847 -42.624 1.00 51.84 89 LEU A O 1
ATOM 675 N N . ILE A 1 90 ? 51.236 -20.856 -44.656 1.00 57.62 90 ILE A N 1
ATOM 676 C CA . ILE A 1 90 ? 52.291 -21.642 -45.312 1.00 57.62 90 ILE A CA 1
ATOM 677 C C . ILE A 1 90 ? 53.532 -20.763 -45.480 1.00 57.62 90 ILE A C 1
ATOM 679 O O . ILE A 1 90 ? 53.475 -19.718 -46.131 1.00 57.62 90 ILE A O 1
ATOM 683 N N . ASP A 1 91 ? 54.654 -21.211 -44.920 1.00 53.78 91 ASP A N 1
ATOM 684 C CA . ASP A 1 91 ? 55.920 -20.473 -44.881 1.00 53.78 91 ASP A CA 1
ATOM 685 C C . ASP A 1 91 ? 57.127 -21.427 -45.022 1.00 53.78 91 ASP A C 1
ATOM 687 O O . ASP A 1 91 ? 57.027 -22.632 -44.759 1.00 53.78 91 ASP A O 1
ATOM 691 N N . GLY A 1 92 ? 58.266 -20.895 -45.471 1.00 51.84 92 GLY A N 1
ATOM 692 C CA . GLY A 1 92 ? 59.500 -21.646 -45.744 1.00 51.84 92 GLY A CA 1
ATOM 693 C C . GLY A 1 92 ? 59.537 -22.395 -47.084 1.00 51.84 92 GLY A C 1
ATOM 694 O O . GLY A 1 92 ? 60.499 -23.104 -47.359 1.00 51.84 92 GLY A O 1
ATOM 695 N N . CYS A 1 93 ? 58.517 -22.248 -47.936 1.00 55.47 93 CYS A N 1
ATOM 696 C CA . CYS A 1 93 ? 58.476 -22.914 -49.239 1.00 55.47 93 CYS A CA 1
ATOM 697 C C . CYS A 1 93 ? 59.569 -22.393 -50.194 1.00 55.47 93 CYS A C 1
ATOM 699 O O . CYS A 1 93 ? 59.786 -21.189 -50.299 1.00 55.47 93 CYS A O 1
ATOM 701 N N . SER A 1 94 ? 60.155 -23.295 -50.987 1.00 54.09 94 SER A N 1
ATOM 702 C CA . SER A 1 94 ? 61.046 -23.013 -52.129 1.00 54.09 94 SER A CA 1
ATOM 703 C C . SER A 1 94 ? 60.421 -22.120 -53.220 1.00 54.09 94 SER A C 1
ATOM 705 O O . SER A 1 94 ? 61.115 -21.672 -54.137 1.00 54.09 94 SER A O 1
ATOM 707 N N . ARG A 1 95 ? 59.101 -21.896 -53.155 1.00 56.75 95 ARG A N 1
ATOM 708 C CA . ARG A 1 95 ? 58.281 -21.216 -54.157 1.00 56.75 95 ARG A CA 1
ATOM 709 C C . ARG A 1 95 ? 57.379 -20.152 -53.534 1.00 56.75 95 ARG A C 1
ATOM 711 O O . ARG A 1 95 ? 56.330 -20.460 -52.963 1.00 56.75 95 ARG A O 1
ATOM 718 N N . ASP A 1 96 ? 57.707 -18.889 -53.790 1.00 61.94 96 ASP A N 1
ATOM 719 C CA . ASP A 1 96 ? 56.915 -17.720 -53.374 1.00 61.94 96 ASP A CA 1
ATOM 720 C C . ASP A 1 96 ? 55.482 -17.686 -53.945 1.00 61.94 96 ASP A C 1
ATOM 722 O O . ASP A 1 96 ? 54.652 -16.900 -53.487 1.00 61.94 96 ASP A O 1
ATOM 726 N N . ASP A 1 97 ? 55.149 -18.507 -54.952 1.00 64.31 97 ASP A N 1
ATOM 727 C CA . ASP A 1 97 ? 53.783 -18.614 -55.490 1.00 64.31 97 ASP A CA 1
ATOM 728 C C . ASP A 1 97 ? 52.854 -19.534 -54.673 1.00 64.31 97 ASP A C 1
ATOM 730 O O . ASP A 1 97 ? 51.678 -19.667 -55.018 1.00 64.31 97 ASP A O 1
ATOM 734 N N . LEU A 1 98 ? 53.373 -20.153 -53.604 1.00 57.09 98 LEU A N 1
ATOM 735 C CA . LEU A 1 98 ? 52.649 -21.072 -52.718 1.00 57.09 98 LEU A CA 1
ATOM 736 C C . LEU A 1 98 ? 52.592 -20.608 -51.252 1.00 57.09 98 LEU A C 1
ATOM 738 O O . LEU A 1 98 ? 51.723 -21.079 -50.519 1.00 57.09 98 LEU A O 1
ATOM 742 N N . SER A 1 99 ? 53.477 -19.703 -50.826 1.00 64.50 99 SER A N 1
ATOM 743 C CA . SER A 1 99 ? 53.512 -19.149 -49.466 1.00 64.50 99 SER A CA 1
ATOM 744 C C . SER A 1 99 ? 52.441 -18.074 -49.222 1.00 64.50 99 SER A C 1
ATOM 746 O O . SER A 1 99 ? 51.937 -17.439 -50.155 1.00 64.50 99 SER A O 1
ATOM 748 N N . GLY A 1 100 ? 52.102 -17.866 -47.948 1.00 59.97 100 GLY A N 1
ATOM 749 C CA . GLY A 1 100 ? 51.117 -16.886 -47.484 1.00 59.97 100 GLY A CA 1
ATOM 750 C C . GLY A 1 100 ? 49.927 -17.513 -46.754 1.00 59.97 100 GLY A C 1
ATOM 751 O O . GLY A 1 100 ? 49.932 -18.699 -46.416 1.00 59.97 100 GLY A O 1
ATOM 752 N N . GLU A 1 101 ? 48.910 -16.694 -46.497 1.00 62.47 101 GLU A N 1
ATOM 753 C CA . GLU A 1 101 ? 47.726 -17.073 -45.723 1.00 62.47 101 GLU A CA 1
ATOM 754 C C . GLU A 1 101 ? 46.656 -17.739 -46.598 1.00 62.47 101 GLU A C 1
ATOM 756 O O . GLU A 1 101 ? 46.294 -17.248 -47.668 1.00 62.47 101 GLU A O 1
ATOM 761 N N . TYR A 1 102 ? 46.144 -18.874 -46.131 1.00 61.38 102 TYR A N 1
ATOM 762 C CA . TYR A 1 102 ? 45.042 -19.612 -46.735 1.00 61.38 102 TYR A CA 1
ATOM 763 C C . TYR A 1 102 ? 43.871 -19.599 -45.754 1.00 61.38 102 TYR A C 1
ATOM 765 O O . TYR A 1 102 ? 43.903 -20.281 -44.728 1.00 61.38 102 TYR A O 1
ATOM 773 N N . VAL A 1 103 ? 42.843 -18.814 -46.066 1.00 56.25 103 VAL A N 1
ATOM 774 C CA . VAL A 1 103 ? 41.681 -18.599 -45.194 1.00 56.25 103 VAL A CA 1
ATOM 775 C C . VAL A 1 103 ? 40.592 -19.610 -45.541 1.00 56.25 103 VAL A C 1
ATOM 777 O O . VAL A 1 103 ? 40.281 -19.801 -46.723 1.00 56.25 103 VAL A O 1
ATOM 780 N N . GLN A 1 104 ? 40.005 -20.261 -44.536 1.00 52.22 104 GLN A N 1
ATOM 781 C CA . GLN A 1 104 ? 38.874 -21.169 -44.730 1.00 52.22 104 GLN A CA 1
ATOM 782 C C . GLN A 1 104 ? 37.725 -20.463 -45.463 1.00 52.22 104 GLN A C 1
ATOM 784 O O . GLN A 1 104 ? 37.339 -19.351 -45.111 1.00 52.22 104 GLN A O 1
ATOM 789 N N . GLN A 1 105 ? 37.199 -21.125 -46.488 1.00 58.81 105 GLN A N 1
ATOM 790 C CA . GLN A 1 105 ? 36.036 -20.705 -47.259 1.00 58.81 105 GLN A CA 1
ATOM 791 C C . GLN A 1 105 ? 34.780 -21.430 -46.764 1.00 58.81 105 GLN A C 1
ATOM 793 O O . GLN A 1 105 ? 34.866 -22.537 -46.227 1.00 58.81 105 GLN A O 1
ATOM 798 N N . ASP A 1 106 ? 33.612 -20.850 -47.038 1.00 50.34 106 ASP A N 1
ATOM 799 C CA . ASP A 1 106 ? 32.309 -21.480 -46.776 1.00 50.34 106 ASP A CA 1
ATOM 800 C C . ASP A 1 106 ? 32.036 -22.691 -47.696 1.00 50.34 106 ASP A C 1
ATOM 802 O O . ASP A 1 106 ? 31.118 -23.476 -47.457 1.00 50.34 106 ASP A O 1
ATOM 806 N N . GLU A 1 107 ? 32.829 -22.869 -48.760 1.00 48.19 107 GLU A N 1
ATOM 807 C CA . GLU A 1 107 ? 32.743 -24.024 -49.656 1.00 48.19 107 GLU A CA 1
ATOM 808 C C . GLU A 1 107 ? 33.421 -25.273 -49.069 1.00 48.19 107 GLU A C 1
ATOM 810 O O . GLU A 1 107 ? 34.600 -25.266 -48.703 1.00 48.19 107 GLU A O 1
ATOM 815 N N . PHE A 1 108 ? 32.698 -26.399 -49.081 1.00 46.88 108 PHE A N 1
ATOM 816 C CA . PHE A 1 108 ? 33.204 -27.697 -48.632 1.00 46.88 108 PHE A CA 1
ATOM 817 C C . PHE A 1 108 ? 33.376 -28.681 -49.800 1.00 46.88 108 PHE A C 1
ATOM 819 O O . PHE A 1 108 ? 32.414 -29.037 -50.483 1.00 46.88 108 PHE A O 1
ATOM 826 N N . TYR A 1 109 ? 34.582 -29.229 -49.987 1.00 45.53 109 TYR A N 1
ATOM 827 C CA . TYR A 1 109 ? 34.838 -30.269 -50.989 1.00 45.53 109 TYR A CA 1
ATOM 828 C C . TYR A 1 109 ? 34.600 -31.667 -50.407 1.00 45.53 109 TYR A C 1
ATOM 830 O O . TYR A 1 109 ? 35.451 -32.227 -49.714 1.00 45.53 109 TYR A O 1
ATOM 838 N N . GLY A 1 110 ? 33.427 -32.243 -50.688 1.00 42.25 110 GLY A N 1
ATOM 839 C CA . GLY A 1 110 ? 33.051 -33.565 -50.173 1.00 42.25 110 GLY A CA 1
ATOM 840 C C . GLY A 1 110 ? 33.004 -33.595 -48.642 1.00 42.25 110 GLY A C 1
ATOM 841 O O . GLY A 1 110 ? 33.602 -34.483 -48.034 1.00 42.25 110 GLY A O 1
ATOM 842 N N . HIS A 1 111 ? 32.325 -32.601 -48.056 1.00 43.00 111 HIS A N 1
ATOM 843 C CA . HIS A 1 111 ? 32.192 -32.364 -46.609 1.00 43.00 111 HIS A CA 1
ATOM 844 C C . HIS A 1 111 ? 33.508 -31.998 -45.891 1.00 43.00 111 HIS A C 1
ATOM 846 O O . HIS A 1 111 ? 33.694 -32.337 -44.727 1.00 43.00 111 HIS A O 1
ATOM 852 N N . ARG A 1 112 ? 34.444 -31.313 -46.569 1.00 50.03 112 ARG A N 1
ATOM 853 C CA . ARG A 1 112 ? 35.731 -30.877 -45.985 1.00 50.03 112 ARG A CA 1
ATOM 854 C C . ARG A 1 112 ? 36.015 -29.405 -46.261 1.00 50.03 112 ARG A C 1
ATOM 856 O O . ARG A 1 112 ? 35.788 -29.001 -47.401 1.00 50.03 112 ARG A O 1
ATOM 863 N N . PRO A 1 113 ? 36.558 -28.646 -45.294 1.00 48.69 113 PRO A N 1
ATOM 864 C CA . PRO A 1 113 ? 36.872 -27.238 -45.491 1.00 48.69 113 PRO A CA 1
ATOM 865 C C . PRO A 1 113 ? 37.899 -27.056 -46.613 1.00 48.69 113 PRO A C 1
ATOM 867 O O . PRO A 1 113 ? 38.901 -27.777 -46.690 1.00 48.69 113 PRO A O 1
ATOM 870 N N . VAL A 1 114 ? 37.631 -26.086 -47.482 1.00 55.09 114 VAL A N 1
ATOM 871 C CA . VAL A 1 114 ? 38.564 -25.599 -48.499 1.00 55.09 114 VAL A CA 1
ATOM 872 C C . VAL A 1 114 ? 39.154 -24.286 -47.999 1.00 55.09 114 VAL A C 1
ATOM 874 O O . VAL A 1 114 ? 38.436 -23.453 -47.457 1.00 55.09 114 VAL A O 1
ATOM 877 N N . PHE A 1 115 ? 40.454 -24.083 -48.188 1.00 62.16 115 PHE A N 1
ATOM 878 C CA . PHE A 1 115 ? 41.132 -22.842 -47.826 1.00 62.16 115 PHE A CA 1
ATOM 879 C C . PHE A 1 115 ? 41.610 -22.147 -49.100 1.00 62.16 115 PHE A C 1
ATOM 881 O O . PHE A 1 115 ? 42.097 -22.809 -50.020 1.00 62.16 115 PHE A O 1
ATOM 888 N N . PHE A 1 116 ? 41.485 -20.827 -49.172 1.00 70.12 116 PHE A N 1
ATOM 889 C CA . PHE A 1 116 ? 41.852 -20.045 -50.350 1.00 70.12 116 PHE A CA 1
ATOM 890 C C . PHE A 1 116 ? 42.852 -18.953 -49.982 1.00 70.12 116 PHE A C 1
ATOM 892 O O . PHE A 1 116 ? 42.685 -18.253 -48.984 1.00 70.12 116 PHE A O 1
ATOM 899 N N . ASN A 1 117 ? 43.887 -18.814 -50.806 1.00 73.12 117 ASN A N 1
ATOM 900 C CA . ASN A 1 117 ? 44.802 -17.685 -50.769 1.00 73.12 117 ASN A CA 1
ATOM 901 C C . ASN A 1 117 ? 44.437 -16.742 -51.924 1.00 73.12 117 ASN A C 1
ATOM 903 O O . ASN A 1 117 ? 44.618 -17.088 -53.098 1.00 73.12 117 ASN A O 1
ATOM 907 N N . ALA A 1 118 ? 43.904 -15.569 -51.573 1.00 70.31 118 ALA A N 1
ATOM 908 C CA . ALA A 1 118 ? 43.390 -14.591 -52.528 1.00 70.31 118 ALA A CA 1
ATOM 909 C C . ALA A 1 118 ? 44.492 -13.975 -53.404 1.00 70.31 118 ALA A C 1
ATOM 911 O O . ALA A 1 118 ? 44.299 -13.841 -54.612 1.00 70.31 118 ALA A O 1
ATOM 912 N N . ASP A 1 119 ? 45.662 -13.687 -52.828 1.00 71.31 119 ASP A N 1
ATOM 913 C CA . ASP A 1 119 ? 46.784 -13.051 -53.530 1.00 71.31 119 ASP A CA 1
ATOM 914 C C . ASP A 1 119 ? 47.424 -13.974 -54.575 1.00 71.31 119 ASP A C 1
ATOM 916 O O . ASP A 1 119 ? 47.884 -13.527 -55.628 1.00 71.31 119 ASP A O 1
ATOM 920 N N . LYS A 1 120 ? 47.475 -15.281 -54.288 1.00 71.38 120 LYS A N 1
ATOM 921 C CA . LYS A 1 120 ? 48.088 -16.293 -55.165 1.00 71.38 120 LYS A CA 1
ATOM 922 C C . LYS A 1 120 ? 47.073 -16.985 -56.083 1.00 71.38 120 LYS A C 1
ATOM 924 O O . LYS A 1 120 ? 47.476 -17.675 -57.024 1.00 71.38 120 LYS A O 1
ATOM 929 N N . GLY A 1 121 ? 45.772 -16.847 -55.810 1.00 73.75 121 GLY A N 1
ATOM 930 C CA . GLY A 1 121 ? 44.697 -17.528 -56.539 1.00 73.75 121 GLY A CA 1
ATOM 931 C C . GLY A 1 121 ? 44.753 -19.055 -56.412 1.00 73.75 121 GLY A C 1
ATOM 932 O O . GLY A 1 121 ? 44.506 -19.765 -57.390 1.00 73.75 121 GLY A O 1
ATOM 933 N N . LYS A 1 122 ? 45.136 -19.571 -55.235 1.00 70.81 122 LYS A N 1
ATOM 934 C CA . LYS A 1 122 ? 45.367 -21.007 -54.983 1.00 70.81 122 LYS A CA 1
ATOM 935 C C . LYS A 1 122 ? 44.406 -21.546 -53.928 1.00 70.81 122 LYS A C 1
ATOM 937 O O . LYS A 1 122 ? 44.124 -20.875 -52.939 1.00 70.81 122 LYS A O 1
ATOM 942 N N . TYR A 1 123 ? 43.985 -22.794 -54.107 1.00 67.56 123 TYR A N 1
ATOM 943 C CA . TYR A 1 123 ? 43.150 -23.523 -53.150 1.00 67.56 123 TYR A CA 1
ATOM 944 C C . TYR A 1 123 ? 43.959 -24.617 -52.457 1.00 67.56 123 TYR A C 1
ATOM 946 O O . TYR A 1 123 ? 44.665 -25.373 -53.124 1.00 67.56 123 TYR A O 1
ATOM 954 N N . LEU A 1 124 ? 43.812 -24.732 -51.142 1.00 62.59 124 LEU A N 1
ATOM 955 C CA . LEU A 1 124 ? 44.400 -25.755 -50.283 1.00 62.59 124 LEU A CA 1
ATOM 956 C C . LEU A 1 124 ? 43.276 -26.636 -49.718 1.00 62.59 124 LEU A C 1
ATOM 958 O O . LEU A 1 124 ? 42.283 -26.126 -49.198 1.00 62.59 124 LEU A O 1
ATOM 962 N N . PHE A 1 125 ? 43.429 -27.960 -49.789 1.00 60.56 125 PHE A N 1
ATOM 963 C CA . PHE A 1 125 ? 42.529 -28.899 -49.108 1.00 60.56 125 PHE A CA 1
ATOM 964 C C . PHE A 1 125 ? 43.250 -30.178 -48.662 1.00 60.56 125 PHE A C 1
ATOM 966 O O . PHE A 1 125 ? 44.335 -30.510 -49.151 1.00 60.56 125 PHE A O 1
ATOM 973 N N . TYR A 1 126 ? 42.623 -30.929 -47.751 1.00 52.97 126 TYR A N 1
ATOM 974 C CA . TYR A 1 126 ? 43.156 -32.196 -47.247 1.00 52.97 126 TYR A CA 1
ATOM 975 C C . TYR A 1 126 ? 42.568 -33.424 -47.967 1.00 52.97 126 TYR A C 1
ATOM 977 O O . TYR A 1 126 ? 41.357 -33.697 -47.960 1.00 52.97 126 TYR A O 1
ATOM 985 N N . ASN A 1 127 ? 43.439 -34.205 -48.605 1.00 50.69 127 ASN A N 1
ATOM 986 C CA . ASN A 1 127 ? 43.070 -35.401 -49.346 1.00 50.69 127 ASN A CA 1
ATOM 987 C C . ASN A 1 127 ? 43.128 -36.646 -48.446 1.00 50.69 127 ASN A C 1
ATOM 989 O O . ASN A 1 127 ? 44.127 -37.365 -48.437 1.00 50.69 127 ASN A O 1
ATOM 993 N N . LEU A 1 128 ? 42.022 -36.943 -47.748 1.00 45.84 128 LEU A N 1
ATOM 994 C CA . LEU A 1 128 ? 41.890 -38.115 -46.863 1.00 45.84 128 LEU A CA 1
ATOM 995 C C . LEU A 1 128 ? 42.268 -39.457 -47.522 1.00 45.84 128 LEU A C 1
ATOM 997 O O . LEU A 1 128 ? 42.776 -40.331 -46.834 1.00 45.84 128 LEU A O 1
ATOM 1001 N N . LYS A 1 129 ? 42.092 -39.634 -48.844 1.00 45.75 129 LYS A N 1
ATOM 1002 C CA . LYS A 1 129 ? 42.484 -40.886 -49.531 1.00 45.75 129 LYS A CA 1
ATOM 1003 C C . LYS A 1 129 ? 43.996 -41.090 -49.616 1.00 45.75 129 LYS A C 1
ATOM 1005 O O . LYS A 1 129 ? 44.448 -42.195 -49.887 1.00 45.75 129 LYS A O 1
ATOM 1010 N N . GLN A 1 130 ? 44.761 -40.012 -49.482 1.00 48.03 130 GLN A N 1
ATOM 1011 C CA . GLN A 1 130 ? 46.221 -40.002 -49.568 1.00 48.03 130 GLN A CA 1
ATOM 1012 C C . GLN A 1 130 ? 46.858 -39.460 -48.276 1.00 48.03 130 GLN A C 1
ATOM 1014 O O . GLN A 1 130 ? 48.057 -39.206 -48.269 1.00 48.03 130 GLN A O 1
ATOM 1019 N N . ALA A 1 131 ? 46.050 -39.245 -47.226 1.00 46.91 131 ALA A N 1
ATOM 1020 C CA . ALA A 1 131 ? 46.418 -38.673 -45.928 1.00 46.91 131 ALA A CA 1
ATOM 1021 C C . ALA A 1 131 ? 47.304 -37.406 -45.991 1.00 46.91 131 ALA A C 1
ATOM 1023 O O . ALA A 1 131 ? 48.114 -37.165 -45.098 1.00 46.91 131 ALA A O 1
ATOM 1024 N N . ARG A 1 132 ? 47.151 -36.570 -47.030 1.00 51.41 132 ARG A N 1
ATOM 1025 C CA . ARG A 1 132 ? 48.027 -35.408 -47.273 1.00 51.41 132 ARG A CA 1
ATOM 1026 C C . ARG A 1 132 ? 47.288 -34.164 -47.746 1.00 51.41 132 ARG A C 1
ATOM 1028 O O . ARG A 1 132 ? 46.282 -34.251 -48.452 1.00 51.41 132 ARG A O 1
ATOM 1035 N N . TRP A 1 133 ? 47.831 -33.008 -47.386 1.00 56.16 133 TRP A N 1
ATOM 1036 C CA . TRP A 1 133 ? 47.419 -31.703 -47.894 1.00 56.16 133 TRP A CA 1
ATOM 1037 C C . TRP A 1 133 ? 47.905 -31.491 -49.329 1.00 56.16 133 TRP A C 1
ATOM 1039 O O . TRP A 1 133 ? 48.952 -32.013 -49.721 1.00 56.16 133 TRP A O 1
ATOM 1049 N N . GLN A 1 134 ? 47.122 -30.762 -50.126 1.00 60.84 134 GLN A N 1
ATOM 1050 C CA . GLN A 1 134 ? 47.390 -30.534 -51.546 1.00 60.84 134 GLN A CA 1
ATOM 1051 C C . GLN A 1 134 ? 46.930 -29.134 -51.977 1.00 60.84 134 GLN A C 1
ATOM 1053 O O . GLN A 1 134 ? 45.852 -28.687 -51.580 1.00 60.84 134 GLN A O 1
ATOM 1058 N N . ILE A 1 135 ? 47.735 -28.472 -52.816 1.00 63.16 135 ILE A N 1
ATOM 1059 C CA . ILE A 1 135 ? 47.455 -27.135 -53.368 1.00 63.16 135 ILE A CA 1
ATOM 1060 C C . ILE A 1 135 ? 47.114 -27.240 -54.863 1.00 63.16 135 ILE A C 1
ATOM 1062 O O . ILE A 1 135 ? 47.798 -27.942 -55.617 1.00 63.16 135 ILE A O 1
ATOM 1066 N N . PHE A 1 136 ? 46.066 -26.529 -55.290 1.00 61.88 136 PHE A N 1
ATOM 1067 C CA . PHE A 1 136 ? 45.500 -26.556 -56.642 1.00 61.88 136 PHE A CA 1
ATOM 1068 C C . PHE A 1 136 ? 45.286 -25.160 -57.237 1.00 61.88 136 PHE A C 1
ATOM 1070 O O . PHE A 1 136 ? 45.067 -24.175 -56.534 1.00 61.88 136 PHE A O 1
ATOM 1077 N N . VAL A 1 137 ? 45.299 -25.106 -58.574 1.00 55.00 137 VAL A N 1
ATOM 1078 C CA . VAL A 1 137 ? 45.190 -23.866 -59.367 1.00 55.00 137 VAL A CA 1
ATOM 1079 C C . VAL A 1 137 ? 43.775 -23.642 -59.942 1.00 55.00 137 VAL A C 1
ATOM 1081 O O . VAL A 1 137 ? 43.447 -22.525 -60.325 1.00 55.00 137 VAL A O 1
ATOM 1084 N N . ARG A 1 138 ? 42.918 -24.680 -60.024 1.00 55.81 138 ARG A N 1
ATOM 1085 C CA . ARG A 1 138 ? 41.495 -24.603 -60.451 1.00 55.81 138 ARG A CA 1
ATOM 1086 C C . ARG A 1 138 ? 40.654 -25.733 -59.832 1.00 55.81 138 ARG A C 1
ATOM 1088 O O . ARG A 1 138 ? 41.171 -26.823 -59.609 1.00 55.81 138 ARG A O 1
ATOM 1095 N N . THR A 1 139 ? 39.354 -25.499 -59.640 1.00 50.34 139 THR A N 1
ATOM 1096 C CA . THR A 1 139 ? 38.408 -26.354 -58.882 1.00 50.34 139 THR A CA 1
ATOM 1097 C C . THR A 1 139 ? 37.584 -27.363 -59.714 1.00 50.34 139 THR A C 1
ATOM 1099 O O . THR A 1 139 ? 36.629 -27.947 -59.211 1.00 50.34 139 THR A O 1
ATOM 1102 N N . SER A 1 140 ? 37.891 -27.601 -60.997 1.00 44.50 140 SER A N 1
ATOM 1103 C CA . SER A 1 140 ? 36.968 -28.297 -61.924 1.00 44.50 140 SER A CA 1
ATOM 1104 C C . SER A 1 140 ? 36.772 -29.811 -61.679 1.00 44.50 140 SER A C 1
ATOM 1106 O O . SER A 1 140 ? 37.724 -30.587 -61.739 1.00 44.50 140 SER A O 1
ATOM 1108 N N . TRP A 1 141 ? 35.513 -30.251 -61.552 1.00 37.97 141 TRP A N 1
ATOM 1109 C CA . TRP A 1 141 ? 35.061 -31.569 -61.052 1.00 37.97 141 TRP A CA 1
ATOM 1110 C C . TRP A 1 141 ? 35.338 -32.838 -61.910 1.00 37.97 141 TRP A C 1
ATOM 1112 O O . TRP A 1 141 ? 34.724 -33.876 -61.671 1.00 37.97 141 TRP A O 1
ATOM 1122 N N . LYS A 1 142 ? 36.212 -32.820 -62.927 1.00 34.09 142 LYS A N 1
ATOM 1123 C CA . LYS A 1 142 ? 36.279 -33.895 -63.956 1.00 34.09 142 LYS A CA 1
ATOM 1124 C C . LYS A 1 142 ? 37.228 -35.085 -63.690 1.00 34.09 142 LYS A C 1
ATOM 1126 O O . LYS A 1 142 ? 37.418 -35.896 -64.592 1.00 34.09 142 LYS A O 1
ATOM 1131 N N . SER A 1 143 ? 37.823 -35.225 -62.503 1.00 32.56 143 SER A N 1
ATOM 1132 C CA . SER A 1 143 ? 38.947 -36.165 -62.270 1.00 32.56 143 SER A CA 1
ATOM 1133 C C . SER A 1 143 ? 38.882 -37.011 -60.980 1.00 32.56 143 SER A C 1
ATOM 1135 O O . SER A 1 143 ? 39.902 -37.521 -60.514 1.00 32.56 143 SER A O 1
ATOM 1137 N N . SER A 1 144 ? 37.700 -37.219 -60.391 1.00 30.48 144 SER A N 1
ATOM 1138 C CA . SER A 1 144 ? 37.533 -37.964 -59.129 1.00 30.48 144 SER A CA 1
ATOM 1139 C C . SER A 1 144 ? 37.395 -39.491 -59.305 1.00 30.48 144 SER A C 1
ATOM 1141 O O . SER A 1 144 ? 36.301 -40.052 -59.351 1.00 30.48 144 SER A O 1
ATOM 1143 N N . ALA A 1 145 ? 38.522 -40.211 -59.310 1.00 24.47 145 ALA A N 1
ATOM 1144 C CA . ALA A 1 145 ? 38.515 -41.677 -59.233 1.00 24.47 145 ALA A CA 1
ATOM 1145 C C . ALA A 1 145 ? 38.006 -42.188 -57.860 1.00 24.47 145 ALA A C 1
ATOM 1147 O O . ALA A 1 145 ? 38.489 -41.785 -56.793 1.00 24.47 145 ALA A O 1
ATOM 1148 N N . ARG A 1 146 ? 37.027 -43.106 -57.872 1.00 26.95 146 ARG A N 1
ATOM 1149 C CA . ARG A 1 146 ? 36.538 -43.854 -56.691 1.00 26.95 146 ARG A CA 1
ATOM 1150 C C . ARG A 1 146 ? 37.517 -44.971 -56.296 1.00 26.95 146 ARG A C 1
ATOM 1152 O O . ARG A 1 146 ? 38.169 -45.497 -57.185 1.00 26.95 146 ARG A O 1
ATOM 1159 N N . LEU A 1 147 ? 37.568 -45.306 -54.995 1.00 26.84 147 LEU A N 1
ATOM 1160 C CA . LEU A 1 147 ? 37.975 -46.575 -54.328 1.00 26.84 147 LEU A CA 1
ATOM 1161 C C . LEU A 1 147 ? 38.211 -46.301 -52.804 1.00 26.84 147 LEU A C 1
ATOM 1163 O O . LEU A 1 147 ? 38.158 -45.119 -52.438 1.00 26.84 147 LEU A O 1
ATOM 1167 N N . PRO A 1 148 ? 38.289 -47.320 -51.910 1.00 29.42 148 PRO A N 1
ATOM 1168 C CA . PRO A 1 148 ? 37.448 -47.360 -50.701 1.00 29.42 148 PRO A CA 1
ATOM 1169 C C . PRO A 1 148 ? 38.234 -47.337 -49.364 1.00 29.42 148 PRO A C 1
ATOM 1171 O O . PRO A 1 148 ? 39.433 -47.073 -49.351 1.00 29.42 148 PRO A O 1
ATOM 1174 N N . THR A 1 149 ? 37.543 -47.716 -48.276 1.00 33.22 149 THR A N 1
ATOM 1175 C CA . THR A 1 149 ? 37.951 -47.868 -46.855 1.00 33.22 149 THR A CA 1
ATOM 1176 C C . THR A 1 149 ? 37.689 -46.663 -45.942 1.00 33.22 149 THR A C 1
ATOM 1178 O O . THR A 1 149 ? 37.754 -45.511 -46.366 1.00 33.22 149 THR A O 1
ATOM 1181 N N . ASN A 1 150 ? 37.362 -46.972 -44.678 1.00 26.17 150 ASN A N 1
ATOM 1182 C CA . ASN A 1 150 ? 36.892 -46.040 -43.650 1.00 26.17 150 ASN A CA 1
ATOM 1183 C C . ASN A 1 150 ? 37.834 -46.065 -42.428 1.00 26.17 150 ASN A C 1
ATOM 1185 O O . ASN A 1 150 ? 37.656 -46.906 -41.549 1.00 26.17 150 ASN A O 1
ATOM 1189 N N . ARG A 1 151 ? 38.813 -45.153 -42.352 1.00 26.22 151 ARG A N 1
ATOM 1190 C CA . ARG A 1 151 ? 39.521 -44.756 -41.112 1.00 26.22 151 ARG A CA 1
ATOM 1191 C C . ARG A 1 151 ? 39.950 -43.285 -41.217 1.00 26.22 151 ARG A C 1
ATOM 1193 O O . ARG A 1 151 ? 40.236 -42.817 -42.318 1.00 26.22 151 ARG A O 1
ATOM 1200 N N . ALA A 1 152 ? 39.981 -42.568 -40.093 1.00 24.69 152 ALA A N 1
ATOM 1201 C CA . ALA A 1 152 ? 40.419 -41.169 -40.012 1.00 24.69 152 ALA A CA 1
ATOM 1202 C C . ALA A 1 152 ? 41.920 -41.064 -39.629 1.00 24.69 152 ALA A C 1
ATOM 1204 O O . ALA A 1 152 ? 42.410 -41.961 -38.942 1.00 24.69 152 ALA A O 1
ATOM 1205 N N . PRO A 1 153 ? 42.667 -40.029 -40.075 1.00 32.31 153 PRO A N 1
ATOM 1206 C CA . PRO A 1 153 ? 44.122 -39.957 -39.891 1.00 32.31 153 PRO A CA 1
ATOM 1207 C C . PRO A 1 153 ? 44.604 -38.978 -38.802 1.00 32.31 153 PRO A C 1
ATOM 1209 O O . PRO A 1 153 ? 43.998 -37.936 -38.559 1.00 32.31 153 PRO A O 1
ATOM 1212 N N . HIS A 1 154 ? 45.778 -39.283 -38.241 1.00 28.05 154 HIS A N 1
ATOM 1213 C CA . HIS A 1 154 ? 46.604 -38.372 -37.439 1.00 28.05 154 HIS A CA 1
ATOM 1214 C C . HIS A 1 154 ? 47.530 -37.503 -38.319 1.00 28.05 154 HIS A C 1
ATOM 1216 O O . HIS A 1 154 ? 47.796 -37.822 -39.479 1.00 28.05 154 HIS A O 1
ATOM 1222 N N . LEU A 1 155 ? 48.087 -36.437 -37.734 1.00 41.91 155 LEU A N 1
ATOM 1223 C CA . LEU A 1 155 ? 49.152 -35.618 -38.325 1.00 41.91 155 LEU A CA 1
ATOM 1224 C C . LEU A 1 155 ? 50.530 -36.299 -38.192 1.00 41.91 155 LEU A C 1
ATOM 1226 O O . LEU A 1 155 ? 51.173 -36.180 -37.153 1.00 41.91 155 LEU A O 1
ATOM 1230 N N . SER A 1 156 ? 51.018 -36.953 -39.250 1.00 31.52 156 SER A N 1
ATOM 1231 C CA . SER A 1 156 ? 52.454 -37.254 -39.416 1.00 31.52 156 SER A CA 1
ATOM 1232 C C . SER A 1 156 ? 52.805 -37.566 -40.876 1.00 31.52 156 SER A C 1
ATOM 1234 O O . SER A 1 156 ? 52.242 -38.500 -41.450 1.00 31.52 156 SER A O 1
ATOM 1236 N N . GLY A 1 157 ? 53.754 -36.833 -41.465 1.00 41.44 157 GLY A N 1
ATOM 1237 C CA . GLY A 1 157 ? 54.271 -37.107 -42.809 1.00 41.44 157 GLY A CA 1
ATOM 1238 C C . GLY A 1 157 ? 54.929 -35.885 -43.448 1.00 41.44 157 GLY A C 1
ATOM 1239 O O . GLY A 1 157 ? 54.235 -35.018 -43.973 1.00 41.44 157 GLY A O 1
ATOM 1240 N N . ASP A 1 158 ? 56.262 -35.849 -43.448 1.00 46.47 158 ASP A N 1
ATOM 1241 C CA . ASP A 1 158 ? 57.092 -34.678 -43.793 1.00 46.47 158 ASP A CA 1
ATOM 1242 C C . ASP A 1 158 ? 57.187 -34.384 -45.309 1.00 46.47 158 ASP A C 1
ATOM 1244 O O . ASP A 1 158 ? 58.232 -33.979 -45.812 1.00 46.47 158 ASP A O 1
ATOM 1248 N N . VAL A 1 159 ? 56.132 -34.668 -46.087 1.00 51.66 159 VAL A N 1
ATOM 1249 C CA . VAL A 1 159 ? 56.213 -34.710 -47.559 1.00 51.66 159 VAL A CA 1
ATOM 1250 C C . VAL A 1 159 ? 54.996 -34.087 -48.253 1.00 51.66 159 VAL A C 1
ATOM 1252 O O . VAL A 1 159 ? 53.999 -34.751 -48.572 1.00 51.66 159 VAL A O 1
ATOM 1255 N N . TRP A 1 160 ? 55.115 -32.805 -48.588 1.00 55.31 160 TRP A N 1
ATOM 1256 C CA . TRP A 1 160 ? 54.080 -32.033 -49.279 1.00 55.31 160 TRP A CA 1
ATOM 1257 C C . TRP A 1 160 ? 54.068 -32.290 -50.789 1.00 55.31 160 TRP A C 1
ATOM 1259 O O . TRP A 1 160 ? 55.082 -32.655 -51.383 1.00 55.31 160 TRP A O 1
ATOM 1269 N N . HIS A 1 161 ? 52.897 -32.143 -51.419 1.00 53.38 161 HIS A N 1
ATOM 1270 C CA . HIS A 1 161 ? 52.717 -32.375 -52.855 1.00 53.38 161 HIS A CA 1
ATOM 1271 C C . HIS A 1 161 ? 51.836 -31.296 -53.505 1.00 53.38 161 HIS A C 1
ATOM 1273 O O . HIS A 1 161 ? 50.712 -31.047 -53.063 1.00 53.38 161 HIS A O 1
ATOM 1279 N N . VAL A 1 162 ? 52.312 -30.716 -54.607 1.00 53.22 162 VAL A N 1
ATOM 1280 C CA . VAL A 1 162 ? 51.649 -29.640 -55.363 1.00 53.22 162 VAL A CA 1
ATOM 1281 C C . VAL A 1 162 ? 51.164 -30.181 -56.707 1.00 53.22 162 VAL A C 1
ATOM 1283 O O . VAL A 1 162 ? 51.884 -30.939 -57.358 1.00 53.22 162 VAL A O 1
ATOM 1286 N N . TYR A 1 163 ? 49.950 -29.819 -57.137 1.00 46.06 163 TYR A N 1
ATOM 1287 C CA . TYR A 1 163 ? 49.409 -30.253 -58.430 1.00 46.06 163 TYR A CA 1
ATOM 1288 C C . TYR A 1 163 ? 49.595 -29.182 -59.511 1.00 46.06 163 TYR A C 1
ATOM 1290 O O . TYR A 1 163 ? 48.922 -28.148 -59.505 1.00 46.06 163 TYR A O 1
ATOM 1298 N N . THR A 1 164 ? 50.479 -29.448 -60.472 1.00 49.09 164 THR A N 1
ATOM 1299 C CA . THR A 1 164 ? 50.769 -28.566 -61.611 1.00 49.09 164 THR A CA 1
ATOM 1300 C C . THR A 1 164 ? 50.719 -29.360 -62.916 1.00 49.09 164 THR A C 1
ATOM 1302 O O . THR A 1 164 ? 51.088 -30.529 -62.963 1.00 49.09 164 THR A O 1
ATOM 1305 N N . GLU A 1 165 ? 50.196 -28.750 -63.985 1.00 49.91 165 GLU A N 1
ATOM 1306 C CA . GLU A 1 165 ? 50.228 -29.303 -65.358 1.00 49.91 165 GLU A CA 1
ATOM 1307 C C . GLU A 1 165 ? 49.745 -30.768 -65.511 1.00 49.91 165 GLU A C 1
ATOM 1309 O O . GLU A 1 165 ? 50.168 -31.500 -66.405 1.00 49.91 165 GLU A O 1
ATOM 1314 N N . GLY A 1 166 ? 48.827 -31.211 -64.645 1.00 46.28 166 GLY A N 1
ATOM 1315 C CA . GLY A 1 166 ? 48.278 -32.571 -64.670 1.00 46.28 166 GLY A CA 1
ATOM 1316 C C . GLY A 1 166 ? 49.064 -33.619 -63.872 1.00 46.28 166 GLY A C 1
ATOM 1317 O O . GLY A 1 166 ? 48.748 -34.805 -63.969 1.00 46.28 166 GLY A O 1
ATOM 1318 N N . LYS A 1 167 ? 50.080 -33.224 -63.093 1.00 46.31 167 LYS A N 1
ATOM 1319 C CA . LYS A 1 167 ? 50.914 -34.118 -62.273 1.00 46.31 167 LYS A CA 1
ATOM 1320 C C . LYS A 1 167 ? 51.099 -33.571 -60.855 1.00 46.31 167 LYS A C 1
ATOM 1322 O O . LYS A 1 167 ? 50.989 -32.374 -60.615 1.00 46.31 167 LYS A O 1
ATOM 1327 N N . PHE A 1 168 ? 51.386 -34.466 -59.912 1.00 50.56 168 PHE A N 1
ATOM 1328 C CA . PHE A 1 168 ? 51.796 -34.093 -58.557 1.00 50.56 168 PHE A CA 1
ATOM 1329 C C . PHE A 1 168 ? 53.323 -34.063 -58.469 1.00 50.56 168 PHE A C 1
ATOM 1331 O O . PHE A 1 168 ? 53.973 -35.031 -58.864 1.00 50.56 168 PHE A O 1
ATOM 1338 N N . VAL A 1 169 ? 53.873 -32.977 -57.930 1.00 54.97 169 VAL A N 1
ATOM 1339 C CA . VAL A 1 169 ? 55.305 -32.792 -57.651 1.00 54.97 169 VAL A CA 1
ATOM 1340 C C . VAL A 1 169 ? 55.495 -32.710 -56.137 1.00 54.97 169 VAL A C 1
ATOM 1342 O O . VAL A 1 169 ? 54.662 -32.122 -55.449 1.00 54.97 169 VAL A O 1
ATOM 1345 N N . GLN A 1 170 ? 56.549 -33.339 -55.618 1.00 55.00 170 GLN A N 1
ATOM 1346 C CA . GLN A 1 170 ? 56.899 -33.336 -54.197 1.00 55.00 170 GLN A CA 1
ATOM 1347 C C . GLN A 1 170 ? 57.729 -32.092 -53.851 1.00 55.00 170 GLN A C 1
ATOM 1349 O O . GLN A 1 170 ? 58.686 -31.792 -54.557 1.00 55.00 170 GLN A O 1
ATOM 1354 N N . GLU A 1 171 ? 57.398 -31.425 -52.747 1.00 57.44 171 GLU A N 1
ATOM 1355 C CA . GLU A 1 171 ? 58.118 -30.253 -52.227 1.00 57.44 171 GLU A CA 1
ATOM 1356 C C . GLU A 1 171 ? 58.618 -30.565 -50.800 1.00 57.44 171 GLU A C 1
ATOM 1358 O O . GLU A 1 171 ? 57.786 -30.824 -49.923 1.00 57.44 171 GLU A O 1
ATOM 1363 N N . PRO A 1 172 ? 59.943 -30.606 -50.554 1.00 49.69 172 PRO A N 1
ATOM 1364 C CA . PRO A 1 172 ? 60.506 -31.119 -49.299 1.00 49.69 172 PRO A CA 1
ATOM 1365 C C . PRO A 1 172 ? 60.539 -30.108 -48.140 1.00 49.69 172 PRO A C 1
ATOM 1367 O O . PRO A 1 172 ? 60.560 -30.533 -46.991 1.00 49.69 172 PRO A O 1
ATOM 1370 N N . ASP A 1 173 ? 60.512 -28.799 -48.416 1.00 51.59 173 ASP A N 1
ATOM 1371 C CA . ASP A 1 173 ? 60.832 -27.758 -47.417 1.00 51.59 173 ASP A CA 1
ATOM 1372 C C . ASP A 1 173 ? 59.602 -26.993 -46.867 1.00 51.59 173 ASP A C 1
ATOM 1374 O O . ASP A 1 173 ? 59.740 -25.989 -46.172 1.00 51.59 173 ASP A O 1
ATOM 1378 N N . MET A 1 174 ? 58.371 -27.428 -47.172 1.00 51.03 174 MET A N 1
ATOM 1379 C CA . MET A 1 174 ? 57.154 -26.728 -46.725 1.00 51.03 174 MET A CA 1
ATOM 1380 C C . MET A 1 174 ? 56.826 -26.961 -45.243 1.00 51.03 174 MET A C 1
ATOM 1382 O O . MET A 1 174 ? 56.665 -28.099 -44.801 1.00 51.03 174 MET A O 1
ATOM 1386 N N . SER A 1 175 ? 56.605 -25.866 -44.507 1.00 49.50 175 SER A N 1
ATOM 1387 C CA . SER A 1 175 ? 56.118 -25.881 -43.123 1.00 49.50 175 SER A CA 1
ATOM 1388 C C . SER A 1 175 ? 54.740 -25.221 -42.995 1.00 49.50 175 SER A C 1
ATOM 1390 O O . SER A 1 175 ? 54.402 -24.305 -43.748 1.00 49.50 175 SER A O 1
ATOM 1392 N N . VAL A 1 176 ? 53.941 -25.681 -42.027 1.00 42.91 176 VAL A N 1
ATOM 1393 C CA . VAL A 1 176 ? 52.613 -25.127 -41.725 1.00 42.91 176 VAL A CA 1
ATOM 1394 C C . VAL A 1 176 ? 52.507 -24.771 -40.252 1.00 42.91 176 VAL A C 1
ATOM 1396 O O . VAL A 1 176 ? 52.897 -25.551 -39.383 1.00 42.91 176 VAL A O 1
ATOM 1399 N N . LYS A 1 177 ? 51.937 -23.595 -39.981 1.00 42.66 177 LYS A N 1
ATOM 1400 C CA . LYS A 1 177 ? 51.609 -23.111 -38.637 1.00 42.66 177 LYS A CA 1
ATOM 1401 C C . LYS A 1 177 ? 50.138 -22.690 -38.604 1.00 42.66 177 LYS A C 1
ATOM 1403 O O . LYS A 1 177 ? 49.642 -22.082 -39.552 1.00 42.66 177 LYS A O 1
ATOM 1408 N N . LEU A 1 178 ? 49.455 -22.989 -37.500 1.00 34.19 178 LEU A N 1
ATOM 1409 C CA . LEU A 1 178 ? 48.188 -22.335 -37.170 1.00 34.19 178 LEU A CA 1
ATOM 1410 C C . LEU A 1 178 ? 48.499 -20.890 -36.765 1.00 34.19 178 LEU A C 1
ATOM 1412 O O . LEU A 1 178 ? 49.372 -20.667 -35.923 1.00 34.19 178 LEU A O 1
ATOM 1416 N N . ALA A 1 179 ? 47.828 -19.917 -37.381 1.00 34.53 179 ALA A N 1
ATOM 1417 C CA . ALA A 1 179 ? 48.018 -18.510 -37.042 1.00 34.53 179 ALA A CA 1
ATOM 1418 C C . ALA A 1 179 ? 47.393 -18.197 -35.662 1.00 34.53 179 ALA A C 1
ATOM 1420 O O . ALA A 1 179 ? 46.282 -18.657 -35.386 1.00 34.53 179 ALA A O 1
ATOM 1421 N N . PRO A 1 180 ? 48.072 -17.443 -34.775 1.00 34.84 180 PRO A N 1
ATOM 1422 C CA . PRO A 1 180 ? 47.518 -17.078 -33.474 1.00 34.84 180 PRO A CA 1
ATOM 1423 C C . PRO A 1 180 ? 46.410 -16.015 -33.611 1.00 34.84 180 PRO A C 1
ATOM 1425 O O . PRO A 1 180 ? 46.450 -15.196 -34.530 1.00 34.84 180 PRO A O 1
ATOM 1428 N N . PRO A 1 181 ? 45.432 -15.972 -32.688 1.00 39.81 181 PRO A N 1
ATOM 1429 C CA . PRO A 1 181 ? 44.311 -15.044 -32.783 1.00 39.81 181 PRO A CA 1
ATOM 1430 C C . PRO A 1 181 ? 44.746 -13.607 -32.462 1.00 39.81 181 PRO A C 1
ATOM 1432 O O . PRO A 1 181 ? 45.276 -13.384 -31.377 1.00 39.81 181 PRO A O 1
ATOM 1435 N N . GLY A 1 182 ? 44.449 -12.656 -33.358 1.00 45.28 182 GLY A N 1
ATOM 1436 C CA . GLY A 1 182 ? 44.308 -11.203 -33.131 1.00 45.28 182 GLY A CA 1
ATOM 1437 C C . GLY A 1 182 ? 45.512 -10.394 -32.612 1.00 45.28 182 GLY A C 1
ATOM 1438 O O . GLY A 1 182 ? 46.272 -10.813 -31.735 1.00 45.28 182 GLY A O 1
ATOM 1439 N N . THR A 1 183 ? 45.631 -9.151 -33.072 1.00 47.31 183 THR A N 1
ATOM 1440 C CA . THR A 1 183 ? 46.501 -8.135 -32.453 1.00 47.31 183 THR A CA 1
ATOM 1441 C C . THR A 1 183 ? 45.993 -7.733 -31.054 1.00 47.31 183 THR A C 1
ATOM 1443 O O . THR A 1 183 ? 44.802 -7.890 -30.767 1.00 47.31 183 THR A O 1
ATOM 1446 N N . PRO A 1 184 ? 46.851 -7.209 -30.152 1.00 46.00 184 PRO A N 1
ATOM 1447 C CA . PRO A 1 184 ? 46.425 -6.731 -28.829 1.00 46.00 184 PRO A CA 1
ATOM 1448 C C . PRO A 1 184 ? 45.287 -5.701 -28.877 1.00 46.00 184 PRO A C 1
ATOM 1450 O O . PRO A 1 184 ? 44.394 -5.731 -28.031 1.00 46.00 184 PRO A O 1
ATOM 1453 N N . ASP A 1 185 ? 45.266 -4.848 -29.903 1.00 47.97 185 ASP A N 1
ATOM 1454 C CA . ASP A 1 185 ? 44.233 -3.826 -30.088 1.00 47.97 185 ASP A CA 1
ATOM 1455 C C . ASP A 1 185 ? 42.876 -4.440 -30.471 1.00 47.97 185 ASP A C 1
ATOM 1457 O O . ASP A 1 185 ? 41.850 -4.077 -29.897 1.00 47.97 185 ASP A O 1
ATOM 1461 N N . GLU A 1 186 ? 42.850 -5.443 -31.357 1.00 49.75 186 GLU A N 1
ATOM 1462 C CA . GLU A 1 186 ? 41.626 -6.186 -31.709 1.00 49.75 186 GLU A CA 1
ATOM 1463 C C . GLU A 1 186 ? 41.088 -7.013 -30.531 1.00 49.75 186 GLU A C 1
ATOM 1465 O O . GLU A 1 186 ? 39.874 -7.124 -30.335 1.00 49.75 186 GLU A O 1
ATOM 1470 N N . LYS A 1 187 ? 41.989 -7.574 -29.714 1.00 48.03 187 LYS A N 1
ATOM 1471 C CA . LYS A 1 187 ? 41.647 -8.281 -28.468 1.00 48.03 187 LYS A CA 1
ATOM 1472 C C . LYS A 1 187 ? 41.042 -7.334 -27.445 1.00 48.03 187 LYS A C 1
ATOM 1474 O O . LYS A 1 187 ? 40.003 -7.635 -26.858 1.00 48.03 187 LYS A O 1
ATOM 1479 N N . CYS A 1 188 ? 41.664 -6.170 -27.268 1.00 53.31 188 CYS A N 1
ATOM 1480 C CA . CYS A 1 188 ? 41.141 -5.122 -26.414 1.00 53.31 188 CYS A CA 1
ATOM 1481 C C . CYS A 1 188 ? 39.770 -4.659 -26.923 1.00 53.31 188 CYS A C 1
ATOM 1483 O O . CYS A 1 188 ? 38.833 -4.608 -26.133 1.00 53.31 188 CYS A O 1
ATOM 1485 N N . ALA A 1 189 ? 39.596 -4.410 -28.224 1.00 53.75 189 ALA A N 1
ATOM 1486 C CA . ALA A 1 189 ? 38.330 -3.967 -28.817 1.00 53.75 189 ALA A CA 1
ATOM 1487 C C . ALA A 1 189 ? 37.149 -4.916 -28.531 1.00 53.75 189 ALA A C 1
ATOM 1489 O O . ALA A 1 189 ? 36.053 -4.439 -28.242 1.00 53.75 189 ALA A O 1
ATOM 1490 N N . LYS A 1 190 ? 37.374 -6.239 -28.532 1.00 51.75 190 LYS A N 1
ATOM 1491 C CA . LYS A 1 190 ? 36.344 -7.252 -28.222 1.00 51.75 190 LYS A CA 1
ATOM 1492 C C . LYS A 1 190 ? 36.014 -7.397 -26.730 1.00 51.75 190 LYS A C 1
ATOM 1494 O O . LYS A 1 190 ? 34.967 -7.946 -26.396 1.00 51.75 190 LYS A O 1
ATOM 1499 N N . ALA A 1 191 ? 36.880 -6.937 -25.828 1.00 53.22 191 ALA A N 1
ATOM 1500 C CA . ALA A 1 191 ? 36.663 -7.080 -24.392 1.00 53.22 191 ALA A CA 1
ATOM 1501 C C . ALA A 1 191 ? 35.547 -6.157 -23.871 1.00 53.22 191 ALA A C 1
ATOM 1503 O O . ALA A 1 191 ? 35.476 -4.982 -24.255 1.00 53.22 191 ALA A O 1
ATOM 1504 N N . ALA A 1 192 ? 34.728 -6.689 -22.955 1.00 53.28 192 ALA A N 1
ATOM 1505 C CA . ALA A 1 192 ? 33.581 -6.008 -22.357 1.00 53.28 192 ALA A CA 1
ATOM 1506 C C . ALA A 1 192 ? 33.940 -4.613 -21.812 1.00 53.28 192 ALA A C 1
ATOM 1508 O O . ALA A 1 192 ? 34.948 -4.440 -21.134 1.00 53.28 192 ALA A O 1
ATOM 1509 N N . GLY A 1 193 ? 33.094 -3.614 -22.087 1.00 57.94 193 GLY A N 1
ATOM 1510 C CA . GLY A 1 193 ? 33.308 -2.230 -21.636 1.00 57.94 193 GLY A CA 1
ATOM 1511 C C . GLY A 1 193 ? 33.220 -2.038 -20.117 1.00 57.94 193 GLY A C 1
ATOM 1512 O O . GLY A 1 193 ? 33.742 -1.060 -19.590 1.00 57.94 193 GLY A O 1
ATOM 1513 N N . ALA A 1 194 ? 32.595 -2.977 -19.409 1.00 59.19 194 ALA A N 1
ATOM 1514 C CA . ALA A 1 194 ? 32.488 -2.993 -17.958 1.00 59.19 194 ALA A CA 1
ATOM 1515 C C . ALA A 1 194 ? 32.357 -4.440 -17.456 1.00 59.19 194 ALA A C 1
ATOM 1517 O O . ALA A 1 194 ? 31.853 -5.305 -18.174 1.00 59.19 194 ALA A O 1
ATOM 1518 N N . ILE A 1 195 ? 32.796 -4.705 -16.225 1.00 60.53 195 ILE A N 1
ATOM 1519 C CA . ILE A 1 195 ? 32.718 -6.021 -15.571 1.00 60.53 195 ILE A CA 1
ATOM 1520 C C . ILE A 1 195 ? 32.314 -5.883 -14.102 1.00 60.53 195 ILE A C 1
ATOM 1522 O O . ILE A 1 195 ? 32.648 -4.900 -13.446 1.00 60.53 195 ILE A O 1
ATOM 1526 N N . TYR A 1 196 ? 31.635 -6.895 -13.562 1.00 60.06 196 TYR A N 1
ATOM 1527 C CA . TYR A 1 196 ? 31.408 -7.031 -12.123 1.00 60.06 196 TYR A CA 1
ATOM 1528 C C . TYR A 1 196 ? 32.342 -8.098 -11.549 1.00 60.06 196 TYR A C 1
ATOM 1530 O O . TYR A 1 196 ? 32.403 -9.222 -12.050 1.00 60.06 196 TYR A O 1
ATOM 1538 N N . VAL A 1 197 ? 33.055 -7.752 -10.481 1.00 61.16 197 VAL A N 1
ATOM 1539 C CA . VAL A 1 197 ? 33.884 -8.673 -9.705 1.00 61.16 197 VAL A CA 1
ATOM 1540 C C . VAL A 1 197 ? 33.147 -8.999 -8.411 1.00 61.16 197 VAL A C 1
ATOM 1542 O O . VAL A 1 197 ? 32.783 -8.107 -7.648 1.00 61.16 197 VAL A O 1
ATOM 1545 N N . SER A 1 198 ? 32.958 -10.290 -8.143 1.00 52.53 198 SER A N 1
ATOM 1546 C CA . SER A 1 198 ? 32.545 -10.786 -6.830 1.00 52.53 198 SER A CA 1
ATOM 1547 C C . SER A 1 198 ? 33.750 -11.432 -6.156 1.00 52.53 198 SER A C 1
ATOM 1549 O O . SER A 1 198 ? 34.479 -12.194 -6.788 1.00 52.53 198 SER A O 1
ATOM 1551 N N . SER A 1 199 ? 33.988 -11.096 -4.893 1.00 53.53 199 SER A N 1
ATOM 1552 C CA . SER A 1 199 ? 35.147 -11.530 -4.121 1.00 53.53 199 SER A CA 1
ATOM 1553 C C . SER A 1 199 ? 34.772 -11.726 -2.653 1.00 53.53 199 SER A C 1
ATOM 1555 O O . SER A 1 199 ? 33.912 -11.038 -2.100 1.00 53.53 199 SER A O 1
ATOM 1557 N N . LYS A 1 200 ? 35.488 -12.633 -1.984 1.00 46.78 200 LYS A N 1
ATOM 1558 C CA . LYS A 1 200 ? 35.433 -12.816 -0.521 1.00 46.78 200 LYS A CA 1
ATOM 1559 C C . LYS A 1 200 ? 35.962 -11.575 0.228 1.00 46.78 200 LYS A C 1
ATOM 1561 O O . LYS A 1 200 ? 35.730 -11.432 1.424 1.00 46.78 200 LYS A O 1
ATOM 1566 N N . TRP A 1 201 ? 36.653 -10.679 -0.481 1.00 52.34 201 TRP A N 1
ATOM 1567 C CA . TRP A 1 201 ? 37.185 -9.413 0.015 1.00 52.34 201 TRP A CA 1
ATOM 1568 C C . TRP A 1 201 ? 36.300 -8.257 -0.462 1.00 52.34 201 TRP A C 1
ATOM 1570 O O . TRP A 1 201 ? 36.216 -7.981 -1.659 1.00 52.34 201 TRP A O 1
ATOM 1580 N N . SER A 1 202 ? 35.649 -7.559 0.471 1.00 58.03 202 SER A N 1
ATOM 1581 C CA . SER A 1 202 ? 34.723 -6.458 0.162 1.00 58.03 202 SER A CA 1
ATOM 1582 C C . SER A 1 202 ? 35.384 -5.292 -0.579 1.00 58.03 202 SER A C 1
ATOM 1584 O O . SER A 1 202 ? 34.733 -4.655 -1.392 1.00 58.03 202 SER A O 1
ATOM 1586 N N . ASN A 1 203 ? 36.685 -5.068 -0.374 1.00 59.81 203 ASN A N 1
ATOM 1587 C CA . ASN A 1 203 ? 37.501 -4.053 -1.058 1.00 59.81 203 ASN A CA 1
ATOM 1588 C C . ASN A 1 203 ? 37.972 -4.452 -2.479 1.00 59.81 203 ASN A C 1
ATOM 1590 O O . ASN A 1 203 ? 38.917 -3.859 -3.001 1.00 59.81 203 ASN A O 1
ATOM 1594 N N . VAL A 1 204 ? 37.412 -5.529 -3.034 1.00 59.62 204 VAL A N 1
ATOM 1595 C CA . VAL A 1 204 ? 37.612 -6.002 -4.419 1.00 59.62 204 VAL A CA 1
ATOM 1596 C C . VAL A 1 204 ? 36.265 -6.296 -5.098 1.00 59.62 204 VAL A C 1
ATOM 1598 O O . VAL A 1 204 ? 36.173 -6.351 -6.320 1.00 59.62 204 VAL A O 1
ATOM 1601 N N . THR A 1 205 ? 35.204 -6.511 -4.318 1.00 65.44 205 THR A N 1
ATOM 1602 C CA . THR A 1 205 ? 33.855 -6.706 -4.850 1.00 65.44 205 THR A CA 1
ATOM 1603 C C . THR A 1 205 ? 33.296 -5.379 -5.343 1.00 65.44 205 THR A C 1
ATOM 1605 O O . THR A 1 205 ? 33.047 -4.479 -4.546 1.00 65.44 205 THR A O 1
ATOM 1608 N N . GLY A 1 206 ? 33.055 -5.271 -6.646 1.00 65.62 206 GLY A N 1
ATOM 1609 C CA . GLY A 1 206 ? 32.640 -4.019 -7.266 1.00 65.62 206 GLY A CA 1
ATOM 1610 C C . GLY A 1 206 ? 32.486 -4.121 -8.778 1.00 65.62 206 GLY A C 1
ATOM 1611 O O . GLY A 1 206 ? 32.814 -5.138 -9.392 1.00 65.62 206 GLY A O 1
ATOM 1612 N N . GLY A 1 207 ? 31.964 -3.060 -9.382 1.00 69.25 207 GLY A N 1
ATOM 1613 C CA . GLY A 1 207 ? 31.971 -2.867 -10.826 1.00 69.25 207 GLY A CA 1
ATOM 1614 C C . GLY A 1 207 ? 33.229 -2.125 -11.258 1.00 69.25 207 GLY A C 1
ATOM 1615 O O . GLY A 1 207 ? 33.625 -1.151 -10.625 1.00 69.25 207 GLY A O 1
ATOM 1616 N N . TYR A 1 208 ? 33.835 -2.572 -12.352 1.00 72.00 208 TYR A N 1
ATOM 1617 C CA . TYR A 1 208 ? 35.024 -1.968 -12.934 1.00 72.00 208 TYR A CA 1
ATOM 1618 C C . TYR A 1 208 ? 34.756 -1.616 -14.401 1.00 72.00 208 TYR A C 1
ATOM 1620 O O . TYR A 1 208 ? 34.299 -2.459 -15.175 1.00 72.00 208 TYR A O 1
ATOM 1628 N N . MET A 1 209 ? 35.070 -0.383 -14.788 1.00 72.19 209 MET A N 1
ATOM 1629 C CA . MET A 1 209 ? 34.981 0.109 -16.162 1.00 72.19 209 MET A CA 1
ATOM 1630 C C . MET A 1 209 ? 36.271 -0.196 -16.914 1.00 72.19 209 MET A C 1
ATOM 1632 O O . MET A 1 209 ? 37.362 -0.019 -16.374 1.00 72.19 209 MET A O 1
ATOM 1636 N N . LYS A 1 210 ? 36.172 -0.648 -18.162 1.00 73.62 210 LYS A N 1
ATOM 1637 C CA . LYS A 1 210 ? 37.333 -0.827 -19.036 1.00 73.62 210 LYS A CA 1
ATOM 1638 C C . LYS A 1 210 ? 37.956 0.533 -19.338 1.00 73.62 210 LYS A C 1
ATOM 1640 O O . LYS A 1 210 ? 37.250 1.498 -19.606 1.00 73.62 210 LYS A O 1
ATOM 1645 N N . THR A 1 211 ? 39.280 0.590 -19.317 1.00 74.25 211 THR A N 1
ATOM 1646 C CA . THR A 1 211 ? 40.049 1.798 -19.632 1.00 74.25 211 THR A CA 1
ATOM 1647 C C . THR A 1 211 ? 40.782 1.641 -20.960 1.00 74.25 211 THR A C 1
ATOM 1649 O O . THR A 1 211 ? 41.008 0.522 -21.421 1.00 74.25 211 THR A O 1
ATOM 1652 N N . ASP A 1 212 ? 41.249 2.754 -21.526 1.00 72.56 212 ASP A N 1
ATOM 1653 C CA . ASP A 1 212 ? 42.130 2.759 -22.706 1.00 72.56 212 ASP A CA 1
ATOM 1654 C C . ASP A 1 212 ? 43.544 2.213 -22.409 1.00 72.56 212 ASP A C 1
ATOM 1656 O O . ASP A 1 212 ? 44.401 2.153 -23.290 1.00 72.56 212 ASP A O 1
ATOM 1660 N N . THR A 1 213 ? 43.833 1.832 -21.158 1.00 69.00 213 THR A N 1
ATOM 1661 C CA . THR A 1 213 ? 45.133 1.273 -20.775 1.00 69.00 213 THR A CA 1
ATOM 1662 C C . THR A 1 213 ? 45.176 -0.224 -21.065 1.00 69.00 213 THR A C 1
ATOM 1664 O O . THR A 1 213 ? 44.373 -0.998 -20.542 1.00 69.00 213 THR A O 1
ATOM 1667 N N . ILE A 1 214 ? 46.179 -0.642 -21.836 1.00 63.19 214 ILE A N 1
ATOM 1668 C CA . ILE A 1 214 ? 46.527 -2.048 -22.065 1.00 63.19 214 ILE A CA 1
ATOM 1669 C C . ILE A 1 214 ? 47.734 -2.408 -21.187 1.00 63.19 214 ILE A C 1
ATOM 1671 O O . ILE A 1 214 ? 48.676 -1.625 -21.046 1.00 63.19 214 ILE A O 1
ATOM 1675 N N . CYS A 1 215 ? 47.713 -3.593 -20.578 1.00 59.97 215 CYS A N 1
ATOM 1676 C CA . CYS A 1 215 ? 48.813 -4.150 -19.795 1.00 59.97 215 CYS A CA 1
ATOM 1677 C C . CYS A 1 215 ? 48.941 -5.643 -20.123 1.00 59.97 215 CYS A C 1
ATOM 1679 O O . CYS A 1 215 ? 47.953 -6.366 -20.021 1.00 59.97 215 CYS A O 1
ATOM 1681 N N . ASN A 1 216 ? 50.134 -6.093 -20.533 1.00 57.41 216 ASN A N 1
ATOM 1682 C CA . ASN A 1 216 ? 50.388 -7.465 -21.008 1.00 57.41 216 ASN A CA 1
ATOM 1683 C C . ASN A 1 216 ? 49.365 -7.911 -22.076 1.00 57.41 216 ASN A C 1
ATOM 1685 O O . ASN A 1 216 ? 48.664 -8.906 -21.899 1.00 57.41 216 ASN A O 1
ATOM 1689 N N . ASP A 1 217 ? 49.207 -7.100 -23.129 1.00 56.22 217 ASP A N 1
ATOM 1690 C CA . ASP A 1 217 ? 48.268 -7.303 -24.247 1.00 56.22 217 ASP A CA 1
ATOM 1691 C C . ASP A 1 217 ? 46.792 -7.521 -23.852 1.00 56.22 217 ASP A C 1
ATOM 1693 O O . ASP A 1 217 ? 45.990 -8.044 -24.628 1.00 56.22 217 ASP A O 1
ATOM 1697 N N . ARG A 1 218 ? 46.411 -7.096 -22.639 1.00 60.81 218 ARG A N 1
ATOM 1698 C CA . ARG A 1 218 ? 45.064 -7.243 -22.075 1.00 60.81 218 ARG A CA 1
ATOM 1699 C C . ARG A 1 218 ? 44.512 -5.907 -21.553 1.00 60.81 218 ARG A C 1
ATOM 1701 O O . ARG A 1 218 ? 45.282 -5.057 -21.100 1.00 60.81 218 ARG A O 1
ATOM 1708 N N . PRO A 1 219 ? 43.182 -5.707 -21.592 1.00 66.12 219 PRO A N 1
ATOM 1709 C CA . PRO A 1 219 ? 42.538 -4.502 -21.072 1.00 66.12 219 PRO A CA 1
ATOM 1710 C C . PRO A 1 219 ? 42.721 -4.370 -19.557 1.00 66.12 219 PRO A C 1
ATOM 1712 O O . PRO A 1 219 ? 42.585 -5.343 -18.810 1.00 66.12 219 PRO A O 1
ATOM 1715 N N . VAL A 1 220 ? 42.962 -3.143 -19.100 1.00 72.44 220 VAL A N 1
ATOM 1716 C CA . VAL A 1 220 ? 42.924 -2.777 -17.682 1.00 72.44 220 VAL A CA 1
ATOM 1717 C C . VAL A 1 220 ? 41.565 -2.165 -17.355 1.00 72.44 220 VAL A C 1
ATOM 1719 O O . VAL A 1 220 ? 41.057 -1.328 -18.104 1.00 72.44 220 VAL A O 1
ATOM 1722 N N . TYR A 1 221 ? 41.000 -2.544 -16.212 1.00 76.50 221 TYR A N 1
ATOM 1723 C CA . TYR A 1 221 ? 39.739 -2.012 -15.707 1.00 76.50 221 TYR A CA 1
ATOM 1724 C C . TYR A 1 221 ? 39.959 -1.165 -14.445 1.00 76.50 221 TYR A C 1
ATOM 1726 O O . TYR A 1 221 ? 40.908 -1.392 -13.694 1.00 76.50 221 TYR A O 1
ATOM 1734 N N . HIS A 1 222 ? 39.077 -0.204 -14.188 1.00 78.56 222 HIS A N 1
ATOM 1735 C CA . HIS A 1 222 ? 39.144 0.733 -13.067 1.00 78.56 222 HIS A CA 1
ATOM 1736 C C . HIS A 1 222 ? 37.786 0.844 -12.366 1.00 78.56 222 HIS A C 1
ATOM 1738 O O . HIS A 1 222 ? 36.757 1.013 -13.016 1.00 78.56 222 HIS A O 1
ATOM 1744 N N . ASN A 1 223 ? 37.787 0.759 -11.038 1.00 77.81 223 ASN A N 1
ATOM 1745 C CA . ASN A 1 223 ? 36.656 1.117 -10.195 1.00 77.81 223 ASN A CA 1
ATOM 1746 C C . ASN A 1 223 ? 36.857 2.558 -9.705 1.00 77.81 223 ASN A C 1
ATOM 1748 O O . ASN A 1 223 ? 37.737 2.834 -8.889 1.00 77.81 223 ASN A O 1
ATOM 1752 N N . GLU A 1 224 ? 36.044 3.482 -10.214 1.00 75.19 224 GLU A N 1
ATOM 1753 C CA . GLU A 1 224 ? 36.149 4.911 -9.892 1.00 75.19 224 GLU A CA 1
ATOM 1754 C C . GLU A 1 224 ? 35.754 5.242 -8.443 1.00 75.19 224 GLU A C 1
ATOM 1756 O O . GLU A 1 224 ? 36.125 6.298 -7.937 1.00 75.19 224 GLU A O 1
ATOM 1761 N N . GLU A 1 225 ? 35.031 4.349 -7.759 1.00 72.06 225 GLU A N 1
ATOM 1762 C CA . GLU A 1 225 ? 34.499 4.596 -6.413 1.00 72.06 225 GLU A CA 1
ATOM 1763 C C . GLU A 1 225 ? 35.546 4.407 -5.308 1.00 72.06 225 GLU A C 1
ATOM 1765 O O . GLU A 1 225 ? 35.579 5.169 -4.342 1.00 72.06 225 GLU A O 1
ATOM 1770 N N . ASP A 1 226 ? 36.392 3.380 -5.434 1.00 73.75 226 ASP A N 1
ATOM 1771 C CA . ASP A 1 226 ? 37.464 3.053 -4.481 1.00 73.75 226 ASP A CA 1
ATOM 1772 C C . ASP A 1 226 ? 38.877 3.300 -5.047 1.00 73.75 226 ASP A C 1
ATOM 1774 O O . ASP A 1 226 ? 39.877 3.151 -4.336 1.00 73.75 226 ASP A O 1
ATOM 1778 N N . GLY A 1 227 ? 38.968 3.711 -6.318 1.00 74.56 227 GLY A N 1
ATOM 1779 C CA . GLY A 1 227 ? 40.217 3.971 -7.028 1.00 74.56 227 GLY A CA 1
ATOM 1780 C C . GLY A 1 227 ? 41.045 2.714 -7.301 1.00 74.56 227 GLY A C 1
ATOM 1781 O O . GLY A 1 227 ? 42.267 2.813 -7.478 1.00 74.56 227 GLY A O 1
ATOM 1782 N N . THR A 1 228 ? 40.435 1.523 -7.278 1.00 75.12 228 THR A N 1
ATOM 1783 C CA . THR A 1 228 ? 41.130 0.263 -7.553 1.00 75.12 228 THR A CA 1
ATOM 1784 C C . THR A 1 228 ? 41.200 -0.042 -9.048 1.00 75.12 228 THR A C 1
ATOM 1786 O O . THR A 1 228 ? 40.251 0.110 -9.810 1.00 75.12 228 THR A O 1
ATOM 1789 N N . TRP A 1 229 ? 42.369 -0.505 -9.473 1.00 77.06 229 TRP A N 1
ATOM 1790 C CA . TRP A 1 229 ? 42.690 -0.903 -10.837 1.00 77.06 229 TRP A CA 1
ATOM 1791 C C . TRP A 1 229 ? 42.852 -2.415 -10.882 1.00 77.06 229 TRP A C 1
ATOM 1793 O O . TRP A 1 229 ? 43.588 -2.974 -10.066 1.00 77.06 229 TRP A O 1
ATOM 1803 N N . LEU A 1 230 ? 42.192 -3.053 -11.843 1.00 72.00 230 LEU A N 1
ATOM 1804 C CA . LEU A 1 230 ? 42.196 -4.488 -12.079 1.00 72.00 230 LEU A CA 1
ATOM 1805 C C . LEU A 1 230 ? 42.891 -4.784 -13.417 1.00 72.00 230 LEU A C 1
ATOM 1807 O O . LEU A 1 230 ? 42.433 -4.354 -14.475 1.00 72.00 230 LEU A O 1
ATOM 1811 N N . ALA A 1 231 ? 43.991 -5.532 -13.375 1.00 69.69 231 ALA A N 1
ATOM 1812 C CA . ALA A 1 231 ? 44.751 -5.955 -14.555 1.00 69.69 231 ALA A CA 1
ATOM 1813 C C . ALA A 1 231 ? 45.151 -7.431 -14.449 1.00 69.69 231 ALA A C 1
ATOM 1815 O O . ALA A 1 231 ? 45.235 -7.972 -13.346 1.00 69.69 231 ALA A O 1
ATOM 1816 N N . TYR A 1 232 ? 45.418 -8.083 -15.579 1.00 64.94 232 TYR A N 1
ATOM 1817 C CA . TYR A 1 232 ? 45.863 -9.477 -15.602 1.00 64.94 232 TYR A CA 1
ATOM 1818 C C . TYR A 1 232 ? 47.395 -9.585 -15.683 1.00 64.94 232 TYR A C 1
ATOM 1820 O O . TYR A 1 232 ? 48.047 -8.964 -16.525 1.00 64.94 232 TYR A O 1
ATOM 1828 N N . ASP A 1 233 ? 47.970 -10.394 -14.800 1.00 59.00 233 ASP A N 1
ATOM 1829 C CA . ASP A 1 233 ? 49.390 -10.731 -14.734 1.00 59.00 233 ASP A CA 1
ATOM 1830 C C . ASP A 1 233 ? 49.589 -12.125 -15.334 1.00 59.00 233 ASP A C 1
ATOM 1832 O O . ASP A 1 233 ? 49.175 -13.137 -14.757 1.00 59.00 233 ASP A O 1
ATOM 1836 N N . GLU A 1 234 ? 50.180 -12.160 -16.528 1.00 52.25 234 GLU A N 1
ATOM 1837 C CA . GLU A 1 234 ? 50.353 -13.382 -17.311 1.00 52.25 234 GLU A CA 1
ATOM 1838 C C . GLU A 1 234 ? 51.392 -14.325 -16.696 1.00 52.25 234 GLU A C 1
ATOM 1840 O O . GLU A 1 234 ? 51.111 -15.513 -16.545 1.00 52.25 234 GLU A O 1
ATOM 1845 N N . GLU A 1 235 ? 52.526 -13.796 -16.220 1.00 52.69 235 GLU A N 1
ATOM 1846 C CA . GLU A 1 235 ? 53.575 -14.578 -15.542 1.00 52.69 235 GLU A CA 1
ATOM 1847 C C . GLU A 1 235 ? 53.049 -15.329 -14.307 1.00 52.69 235 GLU A C 1
ATOM 1849 O O . GLU A 1 235 ? 53.552 -16.396 -13.952 1.00 52.69 235 GLU A O 1
ATOM 1854 N N . LYS A 1 236 ? 52.050 -14.761 -13.617 1.00 52.03 236 LYS A N 1
ATOM 1855 C CA . LYS A 1 236 ? 51.457 -15.326 -12.391 1.00 52.03 236 LYS A CA 1
ATOM 1856 C C . LYS A 1 236 ? 50.105 -16.001 -12.619 1.00 52.03 236 LYS A C 1
ATOM 1858 O O . LYS A 1 236 ? 49.543 -16.514 -11.644 1.00 52.03 236 LYS A O 1
ATOM 1863 N N . ALA A 1 237 ? 49.602 -15.971 -13.854 1.00 54.03 237 ALA A N 1
ATOM 1864 C CA . ALA A 1 237 ? 48.271 -16.400 -14.273 1.00 54.03 237 ALA A CA 1
ATOM 1865 C C . ALA A 1 237 ? 47.130 -15.882 -13.367 1.00 54.03 237 ALA A C 1
ATOM 1867 O O . ALA A 1 237 ? 46.267 -16.648 -12.933 1.00 54.03 237 ALA A O 1
ATOM 1868 N N . LYS A 1 238 ? 47.166 -14.593 -12.992 1.00 57.12 238 LYS A N 1
ATOM 1869 C CA . LYS A 1 238 ? 46.284 -14.017 -11.956 1.00 57.12 238 LYS A CA 1
ATOM 1870 C C . LYS A 1 238 ? 45.820 -12.605 -12.266 1.00 57.12 238 LYS A C 1
ATOM 1872 O O . LYS A 1 238 ? 46.560 -11.786 -12.796 1.00 57.12 238 LYS A O 1
ATOM 1877 N N . TRP A 1 239 ? 44.618 -12.293 -11.796 1.00 63.00 239 TRP A N 1
ATOM 1878 C CA . TRP A 1 239 ? 44.142 -10.920 -11.701 1.00 63.00 239 TRP A CA 1
ATOM 1879 C C . TRP A 1 239 ? 44.766 -10.204 -10.501 1.00 63.00 239 TRP A C 1
ATOM 1881 O O . TRP A 1 239 ? 44.831 -10.739 -9.392 1.00 63.00 239 TRP A O 1
ATOM 1891 N N . MET A 1 240 ? 45.222 -8.981 -10.744 1.00 61.16 240 MET A N 1
ATOM 1892 C CA . MET A 1 240 ? 45.917 -8.115 -9.803 1.00 61.16 240 MET A CA 1
ATOM 1893 C C . MET A 1 240 ? 45.078 -6.867 -9.553 1.00 61.16 240 MET A C 1
ATOM 1895 O O . MET A 1 240 ? 44.685 -6.186 -10.498 1.00 61.16 240 MET A O 1
ATOM 1899 N N . VAL A 1 241 ? 44.853 -6.552 -8.276 1.00 66.31 241 VAL A N 1
ATOM 1900 C CA . VAL A 1 241 ? 44.173 -5.328 -7.832 1.00 66.31 241 VAL A CA 1
ATOM 1901 C C . VAL A 1 241 ? 45.203 -4.372 -7.231 1.00 66.31 241 VAL A C 1
ATOM 1903 O O . VAL A 1 241 ? 46.029 -4.782 -6.410 1.00 66.31 241 VAL A O 1
ATOM 1906 N N . THR A 1 242 ? 45.172 -3.092 -7.606 1.00 64.94 242 THR A N 1
ATOM 1907 C CA . THR A 1 242 ? 46.020 -2.067 -6.978 1.00 64.94 242 THR A CA 1
ATOM 1908 C C . THR A 1 242 ? 45.392 -0.677 -6.982 1.00 64.94 242 THR A C 1
ATOM 1910 O O . THR A 1 242 ? 44.627 -0.332 -7.868 1.00 64.94 242 THR A O 1
ATOM 1913 N N . THR A 1 243 ? 45.784 0.164 -6.028 1.00 64.56 243 THR A N 1
ATOM 1914 C CA . THR A 1 243 ? 45.440 1.597 -5.972 1.00 64.56 243 THR A CA 1
ATOM 1915 C C . THR A 1 243 ? 46.587 2.495 -6.462 1.00 64.56 243 THR A C 1
ATOM 1917 O O . THR A 1 243 ? 46.625 3.689 -6.168 1.00 64.56 243 THR A O 1
ATOM 1920 N N . LYS A 1 244 ? 47.600 1.932 -7.150 1.00 58.03 244 LYS A N 1
ATOM 1921 C CA . LYS A 1 244 ? 48.822 2.655 -7.562 1.00 58.03 244 LYS A CA 1
ATOM 1922 C C . LYS A 1 244 ? 49.215 2.395 -9.016 1.00 58.03 244 LYS A C 1
ATOM 1924 O O . LYS A 1 244 ? 49.869 1.402 -9.336 1.00 58.03 244 LYS A O 1
ATOM 1929 N N . VAL A 1 245 ? 48.907 3.360 -9.878 1.00 54.19 245 VAL A N 1
ATOM 1930 C CA . VAL A 1 245 ? 49.291 3.368 -11.298 1.00 54.19 245 VAL A CA 1
ATOM 1931 C C . VAL A 1 245 ? 50.677 4.001 -11.490 1.00 54.19 245 VAL A C 1
ATOM 1933 O O . VAL A 1 245 ? 51.046 4.965 -10.818 1.00 54.19 245 VAL A O 1
ATOM 1936 N N . GLY A 1 246 ? 51.487 3.433 -12.382 1.00 53.03 246 GLY A N 1
ATOM 1937 C CA . GLY A 1 246 ? 52.754 3.992 -12.851 1.00 53.03 246 GLY A CA 1
ATOM 1938 C C . GLY A 1 246 ? 52.711 4.375 -14.334 1.00 53.03 246 GLY A C 1
ATOM 1939 O O . GLY A 1 246 ? 51.714 4.172 -15.011 1.00 53.03 246 GLY A O 1
ATOM 1940 N N . LYS A 1 247 ? 53.835 4.877 -14.867 1.00 39.19 247 LYS A N 1
ATOM 1941 C CA . LYS A 1 247 ? 53.960 5.316 -16.276 1.00 39.19 247 LYS A CA 1
ATOM 1942 C C . LYS A 1 247 ? 53.685 4.240 -17.348 1.00 39.19 247 LYS A C 1
ATOM 1944 O O . LYS A 1 247 ? 53.594 4.594 -18.514 1.00 39.19 247 LYS A O 1
ATOM 1949 N N . HIS A 1 248 ? 53.572 2.968 -16.963 1.00 42.53 248 HIS A N 1
ATOM 1950 C CA . HIS A 1 248 ? 53.280 1.832 -17.848 1.00 42.53 248 HIS A CA 1
ATOM 1951 C C . HIS A 1 248 ? 52.149 0.957 -17.269 1.00 42.53 248 HIS A C 1
ATOM 1953 O O . HIS A 1 248 ? 52.208 -0.265 -17.342 1.00 42.53 248 HIS A O 1
ATOM 1959 N N . GLY A 1 249 ? 51.162 1.577 -16.612 1.00 46.84 249 GLY A N 1
ATOM 1960 C CA . GLY A 1 249 ? 50.047 0.869 -15.975 1.00 46.84 249 GLY A CA 1
ATOM 1961 C C . GLY A 1 249 ? 50.274 0.526 -14.490 1.00 46.84 249 GLY A C 1
ATOM 1962 O O . GLY A 1 249 ? 51.192 1.065 -13.855 1.00 46.84 249 GLY A O 1
ATOM 1963 N N . PRO A 1 250 ? 49.398 -0.305 -13.890 1.00 48.62 250 PRO A N 1
ATOM 1964 C CA . PRO A 1 250 ? 49.396 -0.613 -12.457 1.00 48.62 250 PRO A CA 1
ATOM 1965 C C . PRO A 1 250 ? 50.734 -1.189 -11.967 1.00 48.62 250 PRO A C 1
ATOM 1967 O O . PRO A 1 250 ? 51.251 -2.165 -12.503 1.00 48.62 250 PRO A O 1
ATOM 1970 N N . LYS A 1 251 ? 51.320 -0.591 -10.920 1.00 48.88 251 LYS A N 1
ATOM 1971 C CA . LYS A 1 251 ? 52.602 -1.054 -10.364 1.00 48.88 251 LYS A CA 1
ATOM 1972 C C . LYS A 1 251 ? 52.394 -2.185 -9.362 1.00 48.88 251 LYS A C 1
ATOM 1974 O O . LYS A 1 251 ? 51.546 -2.083 -8.482 1.00 48.88 251 LYS A O 1
ATOM 1979 N N . ASN A 1 252 ? 53.276 -3.187 -9.423 1.00 42.59 252 ASN A N 1
ATOM 1980 C CA . ASN A 1 252 ? 53.380 -4.329 -8.504 1.00 42.59 252 ASN A CA 1
ATOM 1981 C C . ASN A 1 252 ? 53.502 -3.934 -7.010 1.00 42.59 252 ASN A C 1
ATOM 1983 O O . ASN A 1 252 ? 54.576 -3.987 -6.408 1.00 42.59 252 ASN A O 1
ATOM 1987 N N . LYS A 1 253 ? 52.380 -3.573 -6.382 1.00 38.06 253 LYS A N 1
ATOM 1988 C CA . LYS A 1 253 ? 52.170 -3.601 -4.932 1.00 38.06 253 LYS A CA 1
ATOM 1989 C C . LYS A 1 253 ? 50.841 -4.288 -4.650 1.00 38.06 253 LYS A C 1
ATOM 1991 O O . LYS A 1 253 ? 49.784 -3.676 -4.778 1.00 38.06 253 LYS A O 1
ATOM 1996 N N . MET A 1 254 ? 50.948 -5.564 -4.280 1.00 34.84 254 MET A N 1
ATOM 1997 C CA . MET A 1 254 ? 49.833 -6.411 -3.864 1.00 34.84 254 MET A CA 1
ATOM 1998 C C . MET A 1 254 ? 49.075 -5.783 -2.692 1.00 34.84 254 MET A C 1
ATOM 2000 O O . MET A 1 254 ? 49.686 -5.430 -1.681 1.00 34.84 254 MET A O 1
ATOM 2004 N N . VAL A 1 255 ? 47.747 -5.764 -2.787 1.00 38.16 255 VAL A N 1
ATOM 2005 C CA . VAL A 1 255 ? 46.860 -5.775 -1.621 1.00 38.16 255 VAL A CA 1
ATOM 2006 C C . VAL A 1 255 ? 45.965 -7.003 -1.771 1.00 38.16 255 VAL A C 1
ATOM 2008 O O . VAL A 1 255 ? 45.089 -7.035 -2.625 1.00 38.16 255 VAL A O 1
ATOM 2011 N N . SER A 1 256 ? 46.224 -8.015 -0.938 1.00 35.62 256 SER A N 1
ATOM 2012 C CA . SER A 1 256 ? 45.665 -9.379 -0.981 1.00 35.62 256 SER A CA 1
ATOM 2013 C C . SER A 1 256 ? 46.073 -10.243 -2.190 1.00 35.62 256 SER A C 1
ATOM 2015 O O . SER A 1 256 ? 46.025 -9.838 -3.348 1.00 35.62 256 SER A O 1
ATOM 2017 N N . SER A 1 257 ? 46.489 -11.476 -1.900 1.00 35.00 257 SER A N 1
ATOM 2018 C CA . SER A 1 257 ? 46.688 -12.534 -2.885 1.00 35.00 257 SER A CA 1
ATOM 2019 C C . SER A 1 257 ? 45.373 -13.288 -3.081 1.00 35.00 257 SER A C 1
ATOM 2021 O O . SER A 1 257 ? 44.987 -14.118 -2.257 1.00 35.00 257 SER A O 1
ATOM 2023 N N . LEU A 1 258 ? 44.682 -13.027 -4.189 1.00 34.78 258 LEU A N 1
ATOM 2024 C CA . LEU A 1 258 ? 43.475 -13.770 -4.547 1.00 34.78 258 LEU A CA 1
ATOM 2025 C C . LEU A 1 258 ? 43.842 -15.206 -4.948 1.00 34.78 258 LEU A C 1
ATOM 2027 O O . LEU A 1 258 ? 44.248 -15.491 -6.074 1.00 34.78 258 LEU A O 1
ATOM 2031 N N . LYS A 1 259 ? 43.694 -16.129 -3.996 1.00 34.78 259 LYS A N 1
ATOM 2032 C CA . LYS A 1 259 ? 43.382 -17.526 -4.296 1.00 34.78 259 LYS A CA 1
ATOM 2033 C C . LYS A 1 259 ? 41.853 -17.661 -4.344 1.00 34.78 259 LYS A C 1
ATOM 2035 O O . LYS A 1 259 ? 41.207 -17.391 -3.335 1.00 34.78 259 LYS A O 1
ATOM 2040 N N . THR A 1 260 ? 41.341 -18.193 -5.460 1.00 32.84 260 THR A N 1
ATOM 2041 C CA . THR A 1 260 ? 39.998 -18.797 -5.677 1.00 32.84 260 THR A CA 1
ATOM 2042 C C . THR A 1 260 ? 38.790 -17.907 -6.077 1.00 32.84 260 THR A C 1
ATOM 2044 O O . THR A 1 260 ? 38.565 -16.850 -5.495 1.00 32.84 260 THR A O 1
ATOM 2047 N N . ASP A 1 261 ? 38.012 -18.467 -7.028 1.00 30.08 261 ASP A N 1
ATOM 2048 C CA . ASP A 1 261 ? 36.540 -18.437 -7.267 1.00 30.08 261 ASP A CA 1
ATOM 2049 C C . ASP A 1 261 ? 35.788 -17.246 -7.900 1.00 30.08 261 ASP A C 1
ATOM 2051 O O . ASP A 1 261 ? 35.468 -16.306 -7.180 1.00 30.08 261 ASP A O 1
ATOM 2055 N N . VAL A 1 262 ? 35.318 -17.399 -9.167 1.00 41.47 262 VAL A N 1
ATOM 2056 C CA . VAL A 1 262 ? 34.109 -16.750 -9.765 1.00 41.47 262 VAL A CA 1
ATOM 2057 C C . VAL A 1 262 ? 33.529 -17.430 -11.103 1.00 41.47 262 VAL A C 1
ATOM 2059 O O . VAL A 1 262 ? 33.260 -18.619 -11.001 1.00 41.47 262 VAL A O 1
ATOM 2062 N N . PHE A 1 263 ? 33.230 -16.814 -12.302 1.00 32.22 263 PHE A N 1
ATOM 2063 C CA . PHE A 1 263 ? 32.831 -17.488 -13.629 1.00 32.22 263 PHE A CA 1
ATOM 2064 C C . PHE A 1 263 ? 33.262 -16.873 -15.038 1.00 32.22 263 PHE A C 1
ATOM 2066 O O . PHE A 1 263 ? 34.412 -17.037 -15.424 1.00 32.22 263 PHE A O 1
ATOM 2073 N N . SER A 1 264 ? 32.370 -16.181 -15.795 1.00 35.69 264 SER A N 1
ATOM 2074 C CA . SER A 1 264 ? 32.492 -15.537 -17.158 1.00 35.69 264 SER A CA 1
ATOM 2075 C C . SER A 1 264 ? 32.462 -16.407 -18.438 1.00 35.69 264 SER A C 1
ATOM 2077 O O . SER A 1 264 ? 33.250 -17.345 -18.560 1.00 35.69 264 SER A O 1
ATOM 2079 N N . PRO A 1 265 ? 31.651 -15.991 -19.445 1.00 31.75 265 PRO A N 1
ATO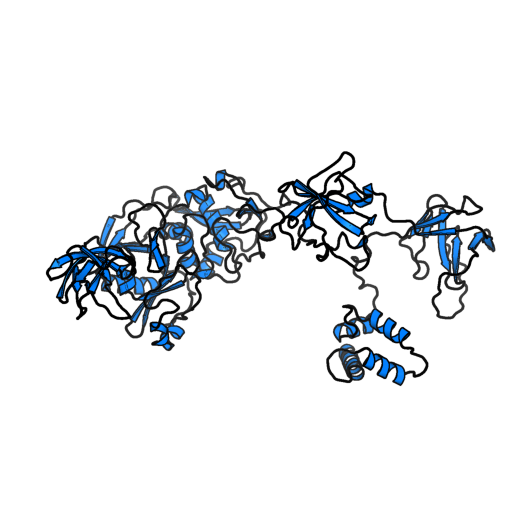M 2080 C CA . PRO A 1 265 ? 31.740 -16.423 -20.852 1.00 31.75 265 PRO A CA 1
ATOM 2081 C C . PRO A 1 265 ? 32.685 -15.612 -21.775 1.00 31.75 265 PRO A C 1
ATOM 2083 O O . PRO A 1 265 ? 33.318 -16.185 -22.652 1.00 31.75 265 PRO A O 1
ATOM 2086 N N . GLU A 1 266 ? 32.803 -14.283 -21.641 1.00 36.00 266 GLU A N 1
ATOM 2087 C CA . GLU A 1 266 ? 33.609 -13.475 -22.594 1.00 36.00 266 GLU A CA 1
ATOM 2088 C C . GLU A 1 266 ? 35.120 -13.475 -22.299 1.00 36.00 266 GLU A C 1
ATOM 2090 O O . GLU A 1 266 ? 35.923 -12.993 -23.097 1.00 36.00 266 GLU A O 1
ATOM 2095 N N . LEU A 1 267 ? 35.524 -14.022 -21.148 1.00 36.47 267 LEU A N 1
ATOM 2096 C CA . LEU A 1 267 ? 36.928 -14.205 -20.764 1.00 36.47 267 LEU A CA 1
ATOM 2097 C C . LEU A 1 267 ? 37.397 -15.667 -20.888 1.00 36.47 267 LEU A C 1
ATOM 2099 O O . LEU A 1 267 ? 38.579 -15.935 -20.678 1.00 36.47 267 LEU A O 1
ATOM 2103 N N . THR A 1 268 ? 36.515 -16.613 -21.228 1.00 34.69 268 THR A N 1
ATOM 2104 C CA . THR A 1 268 ? 36.830 -18.055 -21.257 1.00 34.69 268 THR A CA 1
ATOM 2105 C C . THR A 1 268 ? 37.492 -18.526 -22.553 1.00 34.69 268 THR A C 1
ATOM 2107 O O . THR A 1 268 ? 38.223 -19.508 -22.507 1.00 34.69 268 THR A O 1
ATOM 2110 N N . GLU A 1 269 ? 37.400 -17.782 -23.665 1.00 36.31 269 GLU A N 1
ATOM 2111 C CA . GLU A 1 269 ? 38.250 -18.020 -24.857 1.00 36.31 269 GLU A CA 1
ATOM 2112 C C . GLU A 1 269 ? 39.762 -17.849 -24.570 1.00 36.31 269 GLU A C 1
ATOM 2114 O O . GLU A 1 269 ? 40.602 -18.210 -25.392 1.00 36.31 269 GLU A O 1
ATOM 2119 N N . TRP A 1 270 ? 40.127 -17.306 -23.401 1.00 39.03 270 TRP A N 1
ATOM 2120 C CA . TRP A 1 270 ? 41.496 -16.917 -23.053 1.00 39.03 270 TRP A CA 1
ATOM 2121 C C . TRP A 1 270 ? 42.203 -17.855 -22.064 1.00 39.03 270 TRP A C 1
ATOM 2123 O O . TRP A 1 270 ? 43.395 -17.650 -21.813 1.00 39.03 270 TRP A O 1
ATOM 2133 N N . HIS A 1 271 ? 41.509 -18.843 -21.475 1.00 35.72 271 HIS A N 1
ATOM 2134 C CA . HIS A 1 271 ? 42.033 -19.661 -20.370 1.00 35.72 271 HIS A CA 1
ATOM 2135 C C . HIS A 1 271 ? 41.487 -21.100 -20.342 1.00 35.72 271 HIS A C 1
ATOM 2137 O O . HIS A 1 271 ? 40.289 -21.325 -20.469 1.00 35.72 271 HIS A O 1
ATOM 2143 N N . GLY A 1 272 ? 42.378 -22.070 -20.093 1.00 31.12 272 GLY A N 1
ATOM 2144 C CA . GLY A 1 272 ? 42.020 -23.468 -19.815 1.00 31.12 272 GLY A CA 1
ATOM 2145 C C . GLY A 1 272 ? 41.337 -23.681 -18.446 1.00 31.12 272 GLY A C 1
ATOM 2146 O O . GLY A 1 272 ? 41.166 -22.728 -17.686 1.00 31.12 272 GLY A O 1
ATOM 2147 N N . PRO A 1 273 ? 40.976 -24.932 -18.093 1.00 25.91 273 PRO A N 1
ATOM 2148 C CA . PRO A 1 273 ? 39.843 -25.275 -17.211 1.00 25.91 273 PRO A CA 1
ATOM 2149 C C . PRO A 1 273 ? 40.005 -25.014 -15.695 1.00 25.91 273 PRO A C 1
ATOM 2151 O O . PRO A 1 273 ? 39.355 -25.667 -14.883 1.00 25.91 273 PRO A O 1
ATOM 2154 N N . THR A 1 274 ? 40.841 -24.065 -15.264 1.00 27.53 274 THR A N 1
ATOM 2155 C CA . THR A 1 274 ? 41.011 -23.734 -13.837 1.00 27.53 274 THR A CA 1
ATOM 2156 C C . THR A 1 274 ? 40.986 -22.233 -13.570 1.00 27.53 274 THR A C 1
ATOM 2158 O O . THR A 1 274 ? 41.860 -21.503 -14.036 1.00 27.53 274 THR A O 1
ATOM 2161 N N . THR A 1 275 ? 40.099 -21.825 -12.656 1.00 31.94 275 THR A N 1
ATOM 2162 C CA . THR A 1 275 ? 39.816 -20.443 -12.202 1.00 31.94 275 THR A CA 1
ATOM 2163 C C . THR A 1 275 ? 38.888 -19.657 -13.127 1.00 31.94 275 THR A C 1
ATOM 2165 O O . THR A 1 275 ? 39.144 -19.516 -14.314 1.00 31.94 275 THR A O 1
ATOM 2168 N N . ALA A 1 276 ? 37.825 -19.090 -12.560 1.00 32.38 276 ALA A N 1
ATOM 2169 C CA . ALA A 1 276 ? 36.759 -18.422 -13.304 1.00 32.38 276 ALA A CA 1
ATOM 2170 C C . ALA A 1 276 ? 36.461 -17.008 -12.689 1.00 32.38 276 ALA A C 1
ATOM 2172 O O . ALA A 1 276 ? 36.806 -16.812 -11.530 1.00 32.38 276 ALA A O 1
ATOM 2173 N N . ILE A 1 277 ? 35.894 -16.008 -13.412 1.00 41.28 277 ILE A N 1
ATOM 2174 C CA . ILE A 1 277 ? 35.649 -14.561 -13.050 1.00 41.28 277 ILE A CA 1
ATOM 2175 C C . ILE A 1 277 ? 34.211 -14.073 -13.421 1.00 41.28 277 ILE A C 1
ATOM 2177 O O . ILE A 1 277 ? 33.875 -14.134 -14.577 1.00 41.28 277 ILE A O 1
ATOM 2181 N N . LYS A 1 278 ? 33.285 -13.630 -12.544 1.00 34.72 278 LYS A N 1
ATOM 2182 C CA . LYS A 1 278 ? 31.816 -13.854 -12.761 1.00 34.72 278 LYS A CA 1
ATOM 2183 C C . LYS A 1 278 ? 31.062 -12.762 -13.536 1.00 34.72 278 LYS A C 1
ATOM 2185 O O . LYS A 1 278 ? 30.463 -11.875 -12.936 1.00 34.72 278 LYS A O 1
ATOM 2190 N N . VAL A 1 279 ? 30.979 -12.915 -14.858 1.00 35.88 279 VAL A N 1
ATOM 2191 C CA . VAL A 1 279 ? 30.165 -12.038 -15.719 1.00 35.88 279 VAL A CA 1
ATOM 2192 C C . VAL A 1 279 ? 28.740 -12.574 -15.910 1.00 35.88 279 VAL A C 1
ATOM 2194 O O . VAL A 1 279 ? 28.532 -13.754 -16.183 1.00 35.88 279 VAL A O 1
ATOM 2197 N N . ASP A 1 280 ? 27.768 -11.675 -15.749 1.00 36.28 280 ASP A N 1
ATOM 2198 C CA . ASP A 1 280 ? 26.341 -11.858 -16.028 1.00 36.28 280 ASP A CA 1
ATOM 2199 C C . ASP A 1 280 ? 26.033 -11.154 -17.364 1.00 36.28 280 ASP A C 1
ATOM 2201 O O . ASP A 1 280 ? 25.991 -9.920 -17.395 1.00 36.28 280 ASP A O 1
ATOM 2205 N N . PRO A 1 281 ? 25.864 -11.889 -18.481 1.00 34.47 281 PRO A N 1
ATOM 2206 C CA . PRO A 1 281 ? 25.788 -11.302 -19.824 1.00 34.47 281 PRO A CA 1
ATOM 2207 C C . PRO A 1 281 ? 24.536 -10.442 -20.068 1.00 34.47 281 PRO A C 1
ATOM 2209 O O . PRO A 1 281 ? 24.461 -9.756 -21.084 1.00 34.47 281 PRO A O 1
ATOM 2212 N N . ARG A 1 282 ? 23.581 -10.413 -19.124 1.00 39.19 282 ARG A N 1
ATOM 2213 C CA . ARG A 1 282 ? 22.438 -9.481 -19.115 1.00 39.19 282 ARG A CA 1
ATOM 2214 C C . ARG A 1 282 ? 22.815 -8.030 -18.789 1.00 39.19 282 ARG A C 1
ATOM 2216 O O . ARG A 1 282 ? 21.949 -7.169 -18.827 1.00 39.19 282 ARG A O 1
ATOM 2223 N N . ARG A 1 283 ? 24.078 -7.750 -18.449 1.00 49.22 283 ARG A N 1
ATOM 2224 C CA . ARG A 1 283 ? 24.564 -6.424 -18.015 1.00 49.22 283 ARG A CA 1
ATOM 2225 C C . ARG A 1 283 ? 25.381 -5.696 -19.079 1.00 49.22 283 ARG A C 1
ATOM 2227 O O . ARG A 1 283 ? 26.304 -4.951 -18.751 1.00 49.22 283 ARG A O 1
ATOM 2234 N N . LYS A 1 284 ? 25.101 -5.960 -20.356 1.00 36.78 284 LYS A N 1
ATOM 2235 C CA . LYS A 1 284 ? 25.675 -5.161 -21.437 1.00 36.78 284 LYS A CA 1
ATOM 2236 C C . LYS A 1 284 ? 25.007 -3.792 -21.440 1.00 36.78 284 LYS A C 1
ATOM 2238 O O . LYS A 1 284 ? 23.790 -3.705 -21.378 1.00 36.78 284 LYS A O 1
ATOM 2243 N N . GLU A 1 285 ? 25.863 -2.781 -21.560 1.00 35.16 285 GLU A N 1
ATOM 2244 C CA . GLU A 1 285 ? 25.554 -1.350 -21.597 1.00 35.16 285 GLU A CA 1
ATOM 2245 C C . GLU A 1 285 ? 25.247 -0.687 -20.243 1.00 35.16 285 GLU A C 1
ATOM 2247 O O . GLU A 1 285 ? 24.696 -1.274 -19.313 1.00 35.16 285 GLU A O 1
ATOM 2252 N N . HIS A 1 286 ? 25.656 0.582 -20.134 1.00 36.75 286 HIS A N 1
ATOM 2253 C CA . HIS A 1 286 ? 25.189 1.465 -19.070 1.00 36.75 286 HIS A CA 1
ATOM 2254 C C . HIS A 1 286 ? 23.661 1.609 -19.167 1.00 36.75 286 HIS A C 1
ATOM 2256 O O . HIS A 1 286 ? 23.145 1.677 -20.283 1.00 36.75 286 HIS A O 1
ATOM 2262 N N . PRO A 1 287 ? 22.935 1.782 -18.045 1.00 39.69 287 PRO A N 1
ATOM 2263 C CA . PRO A 1 287 ? 21.537 2.206 -18.066 1.00 39.69 287 PRO A CA 1
ATOM 2264 C C . PRO A 1 287 ? 21.453 3.674 -18.524 1.00 39.69 287 PRO A C 1
ATOM 2266 O O . PRO A 1 287 ? 21.339 4.602 -17.724 1.00 39.69 287 PRO A O 1
ATOM 2269 N N . GLY A 1 288 ? 21.579 3.875 -19.834 1.00 40.34 288 GLY A N 1
ATOM 2270 C CA . GLY A 1 288 ? 21.728 5.165 -20.491 1.00 40.34 288 GLY A CA 1
ATOM 2271 C C . GLY A 1 288 ? 21.192 5.107 -21.916 1.00 40.34 288 GLY A C 1
ATOM 2272 O O . GLY A 1 288 ? 21.961 4.986 -22.858 1.00 40.34 288 GLY A O 1
ATOM 2273 N N . GLN A 1 289 ? 19.870 5.251 -22.039 1.00 46.22 289 GLN A N 1
ATOM 2274 C CA . GLN A 1 289 ? 19.143 5.526 -23.286 1.00 46.22 289 GLN A CA 1
ATOM 2275 C C . GLN A 1 289 ? 19.258 4.472 -24.409 1.00 46.22 289 GLN A C 1
ATOM 2277 O O . GLN A 1 289 ? 19.928 4.697 -25.413 1.00 46.22 289 GLN A O 1
ATOM 2282 N N . GLN A 1 290 ? 18.446 3.411 -24.337 1.00 44.84 290 GLN A N 1
ATOM 2283 C CA . GLN A 1 290 ? 17.970 2.721 -25.544 1.00 44.84 290 GLN A CA 1
ATOM 2284 C C . GLN A 1 290 ? 16.438 2.588 -25.542 1.00 44.84 290 GLN A C 1
ATOM 2286 O O . GLN A 1 290 ? 15.871 1.791 -24.802 1.00 44.84 290 GLN A O 1
ATOM 2291 N N . GLY A 1 291 ? 15.780 3.366 -26.410 1.00 65.38 291 GLY A N 1
ATOM 2292 C CA . GLY A 1 291 ? 14.367 3.203 -26.773 1.00 65.38 291 GLY A CA 1
ATOM 2293 C C . GLY A 1 291 ? 13.315 3.621 -25.733 1.00 65.38 291 GLY A C 1
ATOM 2294 O O . GLY A 1 291 ? 13.618 3.952 -24.585 1.00 65.38 291 GLY A O 1
ATOM 2295 N N . GLY A 1 292 ? 12.053 3.595 -26.179 1.00 72.56 292 GLY A N 1
ATOM 2296 C CA . GLY A 1 292 ? 10.847 3.868 -25.386 1.00 72.56 292 GLY A CA 1
ATOM 2297 C C . GLY A 1 292 ? 10.462 5.349 -25.280 1.00 72.56 292 GLY A C 1
ATOM 2298 O O . GLY A 1 292 ? 11.319 6.233 -25.284 1.00 72.56 292 GLY A O 1
ATOM 2299 N N . TRP A 1 293 ? 9.161 5.616 -25.141 1.00 89.31 293 TRP A N 1
ATOM 2300 C CA . TRP A 1 293 ? 8.617 6.962 -24.925 1.00 89.31 293 TRP A CA 1
ATOM 2301 C C . TRP A 1 293 ? 9.162 7.611 -23.644 1.00 89.31 293 TRP A C 1
ATOM 2303 O O . TRP A 1 293 ? 9.562 6.918 -22.701 1.00 89.31 293 TRP A O 1
ATOM 2313 N N . ILE A 1 294 ? 9.185 8.944 -23.628 1.00 90.75 294 ILE A N 1
ATOM 2314 C CA . ILE A 1 294 ? 9.564 9.772 -22.480 1.00 90.75 294 ILE A CA 1
ATOM 2315 C C . ILE A 1 294 ? 8.469 10.817 -22.291 1.00 90.75 294 ILE A C 1
ATOM 2317 O O . ILE A 1 294 ? 8.080 11.505 -23.237 1.00 90.75 294 ILE A O 1
ATOM 2321 N N . ASP A 1 295 ? 7.987 10.949 -21.063 1.00 94.06 295 ASP A N 1
ATOM 2322 C CA . ASP A 1 295 ? 6.943 11.897 -20.709 1.00 94.06 295 ASP A CA 1
ATOM 2323 C C . ASP A 1 295 ? 7.528 13.300 -20.490 1.00 94.06 295 ASP A C 1
ATOM 2325 O O . ASP A 1 295 ? 7.885 13.683 -19.376 1.00 94.06 295 ASP A O 1
ATOM 2329 N N . GLU A 1 296 ? 7.599 14.105 -21.554 1.00 94.19 296 GLU A N 1
ATOM 2330 C CA . GLU A 1 296 ? 8.081 15.495 -21.479 1.00 94.19 296 GLU A CA 1
ATOM 2331 C C . GLU A 1 296 ? 7.289 16.366 -20.482 1.00 94.19 296 GLU A C 1
ATOM 2333 O O . GLU A 1 296 ? 7.810 17.366 -19.986 1.00 94.19 296 GLU A O 1
ATOM 2338 N N . SER A 1 297 ? 6.044 15.991 -20.160 1.00 95.06 297 SER A N 1
ATOM 2339 C CA . SER A 1 297 ? 5.198 16.714 -19.201 1.00 95.06 297 SER A CA 1
ATOM 2340 C C . SER A 1 297 ? 5.400 16.285 -17.743 1.00 95.06 297 SER A C 1
ATOM 2342 O O . SER A 1 297 ? 4.964 16.996 -16.837 1.00 95.06 297 SER A O 1
ATOM 2344 N N . PHE A 1 298 ? 6.076 15.157 -17.504 1.00 96.50 298 PHE A N 1
ATOM 2345 C CA . PHE A 1 298 ? 6.469 14.682 -16.175 1.00 96.50 298 PHE A CA 1
ATOM 2346 C C . PHE A 1 298 ? 7.846 13.987 -16.230 1.00 96.50 298 PHE A C 1
ATOM 2348 O O . PHE A 1 298 ? 7.964 12.785 -15.977 1.00 96.50 298 PHE A O 1
ATOM 2355 N N . PRO A 1 299 ? 8.910 14.731 -16.588 1.00 92.19 299 PRO A N 1
ATOM 2356 C CA . PRO A 1 299 ? 10.195 14.155 -16.973 1.00 92.19 299 PRO A CA 1
ATOM 2357 C C . PRO A 1 299 ? 10.914 13.492 -15.797 1.00 92.19 299 PRO A C 1
ATOM 2359 O O . PRO A 1 299 ? 10.780 13.921 -14.649 1.00 92.19 299 PRO A O 1
ATOM 2362 N N . HIS A 1 300 ? 11.774 12.518 -16.089 1.00 90.38 300 HIS A N 1
ATOM 2363 C CA . HIS A 1 300 ? 12.601 11.780 -15.125 1.00 90.38 300 HIS A CA 1
ATOM 2364 C C . HIS A 1 300 ? 13.721 12.655 -14.493 1.00 90.38 300 HIS A C 1
ATOM 2366 O O . HIS A 1 300 ? 14.921 12.466 -14.700 1.00 90.38 300 HIS A O 1
ATOM 2372 N N . SER A 1 301 ? 13.326 13.690 -13.745 1.00 88.81 301 SER A N 1
ATOM 2373 C CA . SER A 1 301 ? 14.188 14.763 -13.235 1.00 88.81 301 SER A CA 1
ATOM 2374 C C . SER A 1 301 ? 13.720 15.297 -11.874 1.00 88.81 301 SER A C 1
ATOM 2376 O O . SER A 1 301 ? 12.679 14.902 -11.348 1.00 88.81 301 SER A O 1
ATOM 2378 N N . GLN A 1 302 ? 14.473 16.250 -11.316 1.00 90.25 302 GLN A N 1
ATOM 2379 C CA . GLN A 1 302 ? 14.169 16.890 -10.032 1.00 90.25 302 GLN A CA 1
ATOM 2380 C C . GLN A 1 302 ? 12.781 17.555 -9.975 1.00 90.25 302 GLN A C 1
ATOM 2382 O O . GLN A 1 302 ? 12.188 17.604 -8.900 1.00 90.25 302 GLN A O 1
ATOM 2387 N N . SER A 1 303 ? 12.258 18.049 -11.105 1.00 93.12 303 SER A N 1
ATOM 2388 C CA . SER A 1 303 ? 10.946 18.720 -11.164 1.00 93.12 303 SER A CA 1
ATOM 2389 C C . SER A 1 303 ? 9.810 17.802 -10.697 1.00 93.12 303 SER A C 1
ATOM 2391 O O . SER A 1 303 ? 9.039 18.172 -9.816 1.00 93.12 303 SER A O 1
ATOM 2393 N N . SER A 1 304 ? 9.797 16.568 -11.198 1.00 95.81 304 SER A N 1
ATOM 2394 C CA . SER A 1 304 ? 8.821 15.524 -10.873 1.00 95.81 304 SER A CA 1
ATOM 2395 C C . SER A 1 304 ? 9.014 14.935 -9.467 1.00 95.81 304 SER A C 1
ATOM 2397 O O . SER A 1 304 ? 8.059 14.453 -8.860 1.00 95.81 304 SER A O 1
ATOM 2399 N N . LEU A 1 305 ? 10.231 14.997 -8.909 1.00 93.50 305 LEU A N 1
ATOM 2400 C CA . LEU A 1 305 ? 10.546 14.529 -7.547 1.00 93.50 305 LEU A CA 1
ATOM 2401 C C . LEU A 1 305 ? 10.233 15.563 -6.451 1.00 93.50 305 LEU A C 1
ATOM 2403 O O . LEU A 1 305 ? 9.987 15.188 -5.304 1.00 93.50 305 LEU A O 1
ATOM 2407 N N . GLY A 1 306 ? 10.281 16.860 -6.762 1.00 90.94 306 GLY A N 1
ATOM 2408 C CA . GLY A 1 306 ? 10.177 17.939 -5.776 1.00 90.94 306 GLY A CA 1
ATOM 2409 C C . GLY A 1 306 ? 11.464 18.107 -4.959 1.00 90.94 306 GLY A C 1
ATOM 2410 O O . GLY A 1 306 ? 12.496 18.473 -5.516 1.00 90.94 306 GLY A O 1
ATOM 2411 N N . ASN A 1 307 ? 11.437 17.858 -3.642 1.00 83.38 307 ASN A N 1
ATOM 2412 C CA . ASN A 1 307 ? 12.592 18.115 -2.758 1.00 83.38 307 ASN A CA 1
ATOM 2413 C C . ASN A 1 307 ? 13.575 16.936 -2.613 1.00 83.38 307 ASN A C 1
ATOM 2415 O O . ASN A 1 307 ? 14.650 17.106 -2.034 1.00 83.38 307 ASN A O 1
ATOM 2419 N N . LYS A 1 308 ? 13.230 15.737 -3.102 1.00 82.00 308 LYS A N 1
ATOM 2420 C CA . LYS A 1 308 ? 14.062 14.530 -2.972 1.00 82.00 308 LYS A CA 1
ATOM 2421 C C . LYS A 1 308 ? 15.192 14.551 -4.009 1.00 82.00 308 LYS A C 1
ATOM 2423 O O . LYS A 1 308 ? 14.914 14.440 -5.197 1.00 82.00 308 LYS A O 1
ATOM 2428 N N . LYS A 1 309 ? 16.445 14.725 -3.569 1.00 68.44 309 LYS A N 1
ATOM 2429 C CA . LYS A 1 309 ? 17.607 14.961 -4.460 1.00 68.44 309 LYS A CA 1
ATOM 2430 C C . LYS A 1 309 ? 18.353 13.703 -4.907 1.00 68.44 309 LYS A C 1
ATOM 2432 O O . LYS A 1 309 ? 18.957 13.702 -5.971 1.00 68.44 309 LYS A O 1
ATOM 2437 N N . ASP A 1 310 ? 18.281 12.641 -4.112 1.00 80.06 310 ASP A N 1
ATOM 2438 C CA . ASP A 1 310 ? 19.027 11.405 -4.343 1.00 80.06 310 ASP A CA 1
ATOM 2439 C C . ASP A 1 310 ? 18.077 10.331 -4.889 1.00 80.06 310 ASP A C 1
ATOM 2441 O O . ASP A 1 310 ? 17.336 9.692 -4.134 1.00 80.06 310 ASP A O 1
ATOM 2445 N N . CYS A 1 311 ? 18.054 10.178 -6.215 1.00 87.00 311 CYS A N 1
ATOM 2446 C CA . CYS A 1 311 ? 17.198 9.231 -6.928 1.00 87.00 311 CYS A CA 1
ATOM 2447 C C . CYS A 1 311 ? 17.851 8.778 -8.243 1.00 87.00 311 CYS A C 1
ATOM 2449 O O . CYS A 1 311 ? 18.425 9.594 -8.963 1.00 87.00 311 CYS A O 1
ATOM 2451 N N . ALA A 1 312 ? 17.724 7.491 -8.569 1.00 87.81 312 ALA A N 1
ATOM 2452 C CA . ALA A 1 312 ? 17.989 6.960 -9.903 1.00 87.81 312 ALA A CA 1
ATOM 2453 C C . ALA A 1 312 ? 16.655 6.646 -10.592 1.00 87.81 312 ALA A C 1
ATOM 2455 O O . ALA A 1 312 ? 15.795 6.012 -9.988 1.00 87.81 312 ALA A O 1
ATOM 2456 N N . TRP A 1 313 ? 16.479 7.049 -11.848 1.00 89.50 313 TRP A N 1
ATOM 2457 C CA . TRP A 1 313 ? 15.302 6.682 -12.638 1.00 89.50 313 TRP A CA 1
ATOM 2458 C C . TRP A 1 313 ? 15.612 5.439 -13.474 1.00 89.50 313 TRP A C 1
ATOM 2460 O O . TRP A 1 313 ? 16.599 5.416 -14.205 1.00 89.50 313 TRP A O 1
ATOM 2470 N N . VAL A 1 314 ? 14.790 4.398 -13.342 1.00 87.88 314 VAL A N 1
ATOM 2471 C CA . VAL A 1 314 ? 15.040 3.063 -13.916 1.00 87.88 314 VAL A CA 1
ATOM 2472 C C . VAL A 1 314 ? 13.798 2.617 -14.693 1.00 87.88 314 VAL A C 1
ATOM 2474 O O . VAL A 1 314 ? 12.697 2.750 -14.164 1.00 87.88 314 VAL A O 1
ATOM 2477 N N . ARG A 1 315 ? 13.950 2.124 -15.934 1.00 87.44 315 ARG A N 1
ATOM 2478 C CA . ARG A 1 315 ? 12.838 1.543 -16.720 1.00 87.44 315 ARG A CA 1
ATOM 2479 C C . ARG A 1 315 ? 12.272 0.318 -15.989 1.00 87.44 315 ARG A C 1
ATOM 2481 O O . ARG A 1 315 ? 13.010 -0.375 -15.287 1.00 87.44 315 ARG A O 1
ATOM 2488 N N . VAL A 1 316 ? 10.994 -0.001 -16.184 1.00 88.00 316 VAL A N 1
ATOM 2489 C CA . VAL A 1 316 ? 10.323 -1.123 -15.489 1.00 88.00 316 VAL A CA 1
ATOM 2490 C C . VAL A 1 316 ? 11.021 -2.463 -15.736 1.00 88.00 316 VAL A C 1
ATOM 2492 O O . VAL A 1 316 ? 11.158 -3.268 -14.816 1.00 88.00 316 VAL A O 1
ATOM 2495 N N . GLN A 1 317 ? 11.509 -2.682 -16.957 1.00 81.38 317 GLN A N 1
ATOM 2496 C CA . GLN A 1 317 ? 12.232 -3.894 -17.359 1.00 81.38 317 GLN A CA 1
ATOM 2497 C C . GLN A 1 317 ? 13.564 -4.109 -16.608 1.00 81.38 317 GLN A C 1
ATOM 2499 O O . GLN A 1 317 ? 14.015 -5.245 -16.482 1.00 81.38 317 GLN A O 1
ATOM 2504 N N . ASP A 1 318 ? 14.165 -3.033 -16.082 1.00 77.94 318 ASP A N 1
ATOM 2505 C CA . ASP A 1 318 ? 15.468 -3.029 -15.398 1.00 77.94 318 ASP A CA 1
ATOM 2506 C C . ASP A 1 318 ? 15.335 -3.054 -13.858 1.00 77.94 318 ASP A C 1
ATOM 2508 O O . ASP A 1 318 ? 16.330 -2.924 -13.122 1.00 77.94 318 ASP A O 1
ATOM 2512 N N . LEU A 1 319 ? 14.099 -3.201 -13.361 1.00 82.44 319 LEU A N 1
ATOM 2513 C CA . LEU A 1 319 ? 13.793 -3.418 -11.951 1.00 82.44 319 LEU A CA 1
ATOM 2514 C C . LEU A 1 319 ? 14.199 -4.827 -11.496 1.00 82.44 319 LEU A C 1
ATOM 2516 O O . LEU A 1 319 ? 14.378 -5.757 -12.283 1.00 82.44 319 LEU A O 1
ATOM 2520 N N . ALA A 1 320 ? 14.363 -4.988 -10.184 1.00 62.62 320 ALA A N 1
ATOM 2521 C CA . ALA A 1 320 ? 14.660 -6.285 -9.597 1.00 62.62 320 ALA A CA 1
ATOM 2522 C C . ALA A 1 320 ? 13.469 -7.243 -9.748 1.00 62.62 320 ALA A C 1
ATOM 2524 O O . ALA A 1 320 ? 12.437 -7.002 -9.134 1.00 62.62 320 ALA A O 1
ATOM 2525 N N . ASP A 1 321 ? 13.663 -8.338 -10.492 1.00 67.69 321 ASP A N 1
ATOM 2526 C CA . ASP A 1 321 ? 12.640 -9.348 -10.802 1.00 67.69 321 ASP A CA 1
ATOM 2527 C C . ASP A 1 321 ? 11.441 -8.729 -11.570 1.00 67.69 321 ASP A C 1
ATOM 2529 O O . ASP A 1 321 ? 10.500 -8.253 -10.936 1.00 67.69 321 ASP A O 1
ATOM 2533 N N . PRO A 1 322 ? 11.459 -8.706 -12.926 1.00 67.25 322 PRO A N 1
ATOM 2534 C CA . PRO A 1 322 ? 10.567 -7.865 -13.731 1.00 67.25 322 PRO A CA 1
ATOM 2535 C C . PRO A 1 322 ? 9.086 -8.105 -13.383 1.00 67.25 322 PRO A C 1
ATOM 2537 O O . PRO A 1 322 ? 8.622 -9.249 -13.472 1.00 67.25 322 PRO A O 1
ATOM 2540 N N . PRO A 1 323 ? 8.352 -7.063 -12.949 1.00 81.81 323 PRO A N 1
ATOM 2541 C CA . PRO A 1 323 ? 6.998 -7.223 -12.443 1.00 81.81 323 PRO A CA 1
ATOM 2542 C C . PRO A 1 323 ? 5.971 -7.373 -13.565 1.00 81.81 323 PRO A C 1
ATOM 2544 O O . PRO A 1 323 ? 6.144 -6.858 -14.669 1.00 81.81 323 PRO A O 1
ATOM 2547 N N . ALA A 1 324 ? 4.858 -8.032 -13.249 1.00 86.88 324 ALA A N 1
ATOM 2548 C CA . ALA A 1 324 ? 3.665 -7.979 -14.080 1.00 86.88 324 ALA A CA 1
ATOM 2549 C C . ALA A 1 324 ? 2.917 -6.663 -13.816 1.00 86.88 324 ALA A C 1
ATOM 2551 O O . ALA A 1 324 ? 2.971 -6.124 -12.707 1.00 86.88 324 ALA A O 1
ATOM 2552 N N . LEU A 1 325 ? 2.163 -6.163 -14.803 1.00 90.19 325 LEU A N 1
ATOM 2553 C CA . LEU A 1 325 ? 1.236 -5.059 -14.539 1.00 90.19 325 LEU A CA 1
ATOM 2554 C C . LEU A 1 325 ? 0.181 -5.490 -13.509 1.00 90.19 325 LEU A C 1
ATOM 2556 O O . LEU A 1 325 ? -0.009 -4.810 -12.501 1.00 90.19 325 LEU A O 1
ATOM 2560 N N . PHE A 1 326 ? -0.411 -6.665 -13.747 1.00 89.69 326 PHE A N 1
ATOM 2561 C CA . PHE A 1 326 ? -1.272 -7.395 -12.820 1.00 89.69 326 PHE A CA 1
ATOM 2562 C C . PHE A 1 326 ? -1.033 -8.907 -12.986 1.00 89.69 326 PHE A C 1
ATOM 2564 O O . PHE A 1 326 ? -1.140 -9.411 -14.105 1.00 89.69 326 PHE A O 1
ATOM 2571 N N . SER A 1 327 ? -0.797 -9.654 -11.906 1.00 82.12 327 SER A N 1
ATOM 2572 C CA . SER A 1 327 ? -0.964 -11.121 -11.884 1.00 82.12 327 SER A CA 1
ATOM 2573 C C . SER A 1 327 ? -2.046 -11.514 -10.880 1.00 82.12 327 SER A C 1
ATOM 2575 O O . SER A 1 327 ? -3.116 -11.979 -11.277 1.00 82.12 327 SER A O 1
ATOM 2577 N N . SER A 1 328 ? -1.840 -11.186 -9.608 1.00 84.12 328 SER A N 1
ATOM 2578 C CA . SER A 1 328 ? -2.878 -11.039 -8.585 1.00 84.12 328 SER A CA 1
ATOM 2579 C C . SER A 1 328 ? -3.009 -9.549 -8.260 1.00 84.12 328 SER A C 1
ATOM 2581 O O . SER A 1 328 ? -2.087 -8.784 -8.512 1.00 84.12 328 SER A O 1
ATOM 2583 N N . VAL A 1 329 ? -4.191 -9.099 -7.849 1.00 89.81 329 VAL A N 1
ATOM 2584 C CA . VAL A 1 329 ? -4.389 -7.737 -7.330 1.00 89.81 329 VAL A CA 1
ATOM 2585 C C . VAL A 1 329 ? -5.032 -7.930 -5.976 1.00 89.81 329 VAL A C 1
ATOM 2587 O O . VAL A 1 329 ? -6.119 -8.495 -5.901 1.00 89.81 329 VAL A O 1
ATOM 2590 N N . GLU A 1 330 ? -4.320 -7.545 -4.930 1.00 90.31 330 GLU A N 1
ATOM 2591 C CA . GLU A 1 330 ? -4.652 -7.836 -3.542 1.00 90.31 330 GLU A CA 1
ATOM 2592 C C . GLU A 1 330 ? -4.298 -6.618 -2.671 1.00 90.31 330 GLU A C 1
ATOM 2594 O O . GLU A 1 330 ? -3.335 -5.903 -2.966 1.00 90.31 330 GLU A O 1
ATOM 2599 N N . PRO A 1 331 ? -5.006 -6.369 -1.552 1.00 91.19 331 PRO A N 1
ATOM 2600 C CA . PRO A 1 331 ? -4.653 -5.287 -0.631 1.00 91.19 331 PRO A CA 1
ATOM 2601 C C . PRO A 1 331 ? -3.183 -5.318 -0.182 1.00 91.19 331 PRO A C 1
ATOM 2603 O O . PRO A 1 331 ? -2.581 -4.258 -0.009 1.00 91.19 331 PRO A O 1
ATOM 2606 N N . ALA A 1 332 ? -2.591 -6.514 -0.057 1.00 89.56 332 ALA A N 1
ATOM 2607 C CA . ALA A 1 332 ? -1.190 -6.745 0.305 1.00 89.56 332 ALA A CA 1
ATOM 2608 C C . ALA A 1 332 ? -0.170 -6.077 -0.643 1.00 89.56 332 ALA A C 1
ATOM 2610 O O . ALA A 1 332 ? 0.916 -5.691 -0.202 1.00 89.56 332 ALA A O 1
ATOM 2611 N N . ASP A 1 333 ? -0.517 -5.871 -1.915 1.00 91.31 333 ASP A N 1
ATOM 2612 C CA . ASP A 1 333 ? 0.381 -5.282 -2.917 1.00 91.31 333 ASP A CA 1
ATOM 2613 C C . ASP A 1 333 ? 0.684 -3.805 -2.624 1.00 91.31 333 ASP A C 1
ATOM 2615 O O . ASP A 1 333 ? 1.769 -3.298 -2.921 1.00 91.31 333 ASP A O 1
ATOM 2619 N N . ALA A 1 334 ? -0.266 -3.099 -2.006 1.00 93.62 334 ALA A N 1
ATOM 2620 C CA . ALA A 1 334 ? -0.184 -1.672 -1.731 1.00 93.62 334 ALA A CA 1
ATOM 2621 C C . ALA A 1 334 ? 0.785 -1.386 -0.571 1.00 93.62 334 ALA A C 1
ATOM 2623 O O . ALA A 1 334 ? 0.393 -1.311 0.595 1.00 93.62 334 ALA A O 1
ATOM 2624 N N . CYS A 1 335 ? 2.073 -1.256 -0.888 1.00 94.00 335 CYS A N 1
ATOM 2625 C CA . CYS A 1 335 ? 3.150 -1.098 0.087 1.00 94.00 335 CYS A CA 1
ATOM 2626 C C . CYS A 1 335 ? 3.912 0.227 -0.090 1.00 94.00 335 CYS A C 1
ATOM 2628 O O . CYS A 1 335 ? 4.602 0.430 -1.084 1.00 94.00 335 CYS A O 1
ATOM 2630 N N . GLN A 1 336 ? 3.861 1.102 0.910 1.00 94.25 336 GLN A N 1
ATOM 2631 C CA . GLN A 1 336 ? 4.530 2.408 0.948 1.00 94.25 336 GLN A CA 1
ATOM 2632 C C . GLN A 1 336 ? 6.052 2.260 1.117 1.00 94.25 336 GLN A C 1
ATOM 2634 O O . GLN A 1 336 ? 6.520 1.350 1.812 1.00 94.25 336 GLN A O 1
ATOM 2639 N N . GLY A 1 337 ? 6.831 3.168 0.524 1.00 92.94 337 GLY A N 1
ATOM 2640 C CA . GLY A 1 337 ? 8.269 3.324 0.787 1.00 92.94 337 GLY A CA 1
ATOM 2641 C C . GLY A 1 337 ? 8.599 4.644 1.479 1.00 92.94 337 GLY A C 1
ATOM 2642 O O . GLY A 1 337 ? 8.088 4.917 2.559 1.00 92.94 337 GLY A O 1
ATOM 2643 N N . ALA A 1 338 ? 9.500 5.446 0.903 1.00 89.75 338 ALA A N 1
ATOM 2644 C CA . ALA A 1 338 ? 10.087 6.609 1.582 1.00 89.75 338 ALA A CA 1
ATOM 2645 C C . ALA A 1 338 ? 9.315 7.938 1.415 1.00 89.75 338 ALA A C 1
ATOM 2647 O O . ALA A 1 338 ? 9.865 8.995 1.738 1.00 89.75 338 ALA A O 1
ATOM 2648 N N . LEU A 1 339 ? 8.089 7.906 0.885 1.00 91.62 339 LEU A N 1
ATOM 2649 C CA . LEU A 1 339 ? 7.219 9.074 0.715 1.00 91.62 339 LEU A CA 1
ATOM 2650 C C . LEU A 1 339 ? 6.160 9.129 1.828 1.00 91.62 339 LEU A C 1
ATOM 2652 O O . LEU A 1 339 ? 5.792 8.106 2.395 1.00 91.62 339 LEU A O 1
ATOM 2656 N N . GLY A 1 340 ? 5.704 10.334 2.178 1.00 92.38 340 GLY A N 1
ATOM 2657 C CA . GLY A 1 340 ? 4.694 10.576 3.219 1.00 92.38 340 GLY A CA 1
ATOM 2658 C C . GLY A 1 340 ? 3.254 10.477 2.708 1.00 92.38 340 GLY A C 1
ATOM 2659 O O . GLY A 1 340 ? 2.435 11.335 3.031 1.00 92.38 340 GLY A O 1
ATOM 2660 N N . ASP A 1 341 ? 2.960 9.501 1.854 1.00 95.00 341 ASP A N 1
ATOM 2661 C CA . ASP A 1 341 ? 1.707 9.352 1.107 1.00 95.00 341 ASP A CA 1
ATOM 2662 C C . ASP A 1 341 ? 0.885 8.123 1.544 1.00 95.00 341 ASP A C 1
ATOM 2664 O O . ASP A 1 341 ? 0.105 7.571 0.772 1.00 95.00 341 ASP A O 1
ATOM 2668 N N . CYS A 1 342 ? 1.006 7.722 2.815 1.00 95.94 342 CYS A N 1
ATOM 2669 C CA . CYS A 1 342 ? 0.258 6.613 3.425 1.00 95.94 342 CYS A CA 1
ATOM 2670 C C . CYS A 1 342 ? -1.250 6.624 3.105 1.00 95.94 342 CYS A C 1
ATOM 2672 O O . CYS A 1 342 ? -1.835 5.570 2.879 1.00 95.94 342 CYS A O 1
ATOM 2674 N N . TRP A 1 343 ? -1.859 7.811 3.012 1.00 96.44 343 TRP A N 1
ATOM 2675 C CA . TRP A 1 343 ? -3.252 8.030 2.604 1.00 96.44 343 TRP A CA 1
ATOM 2676 C C . TRP A 1 343 ? -3.576 7.485 1.200 1.00 96.44 343 TRP A C 1
ATOM 2678 O O . TRP A 1 343 ? -4.637 6.897 1.001 1.00 96.44 343 TRP A O 1
ATOM 2688 N N . LEU A 1 344 ? -2.669 7.639 0.229 1.00 97.94 344 LEU A N 1
ATOM 2689 C CA . LEU A 1 344 ? -2.838 7.142 -1.138 1.00 97.94 344 LEU A CA 1
ATOM 2690 C C . LEU A 1 344 ? -2.661 5.624 -1.182 1.00 97.94 344 LEU A C 1
ATOM 2692 O O . LEU A 1 344 ? -3.463 4.926 -1.798 1.00 97.94 344 LEU A O 1
ATOM 2696 N N . ILE A 1 345 ? -1.647 5.103 -0.491 1.00 97.88 345 ILE A N 1
ATOM 2697 C CA . ILE A 1 345 ? -1.372 3.663 -0.453 1.00 97.88 345 ILE A CA 1
ATOM 2698 C C . ILE A 1 345 ? -2.483 2.903 0.296 1.00 97.88 345 ILE A C 1
ATOM 2700 O O . ILE A 1 345 ? -2.923 1.855 -0.172 1.00 97.88 345 ILE A O 1
ATOM 2704 N N . ALA A 1 346 ? -3.012 3.448 1.398 1.00 97.50 346 ALA A N 1
ATOM 2705 C CA . ALA A 1 346 ? -4.187 2.900 2.081 1.00 97.50 346 ALA A CA 1
ATOM 2706 C C . ALA A 1 346 ? -5.440 2.956 1.187 1.00 97.50 346 ALA A C 1
ATOM 2708 O O . ALA A 1 346 ? -6.181 1.980 1.075 1.00 97.50 346 ALA A O 1
ATOM 2709 N N . ALA A 1 347 ? -5.651 4.062 0.467 1.00 97.94 347 ALA A N 1
ATOM 2710 C CA . ALA A 1 347 ? -6.752 4.154 -0.486 1.00 97.94 347 ALA A CA 1
ATOM 2711 C C . ALA A 1 347 ? -6.647 3.113 -1.617 1.00 97.94 347 ALA A C 1
ATOM 2713 O O . ALA A 1 347 ? -7.666 2.530 -1.993 1.00 97.94 347 ALA A O 1
ATOM 2714 N N . LEU A 1 348 ? -5.440 2.859 -2.137 1.00 97.44 348 LEU A N 1
ATOM 2715 C CA . LEU A 1 348 ? -5.171 1.830 -3.147 1.00 97.44 348 LEU A CA 1
ATOM 2716 C C . LEU A 1 348 ? -5.402 0.412 -2.611 1.00 97.44 348 LEU A C 1
ATOM 2718 O O . LEU A 1 348 ? -5.943 -0.412 -3.344 1.00 97.44 348 LEU A O 1
ATOM 2722 N N . ALA A 1 349 ? -5.046 0.133 -1.354 1.00 95.69 349 ALA A N 1
ATOM 2723 C CA . ALA A 1 349 ? -5.277 -1.170 -0.729 1.00 95.69 349 ALA A CA 1
ATOM 2724 C C . ALA A 1 349 ? -6.775 -1.512 -0.637 1.00 95.69 349 ALA A C 1
ATOM 2726 O O . ALA A 1 349 ? -7.161 -2.616 -1.007 1.00 95.69 349 ALA A O 1
ATOM 2727 N N . GLY A 1 350 ? -7.624 -0.557 -0.235 1.00 94.81 350 GLY A N 1
ATOM 2728 C CA . GLY A 1 350 ? -9.082 -0.752 -0.228 1.00 94.81 350 GLY A CA 1
ATOM 2729 C C . GLY A 1 350 ? -9.675 -0.919 -1.634 1.00 94.81 350 GLY A C 1
ATOM 2730 O O . GLY A 1 350 ? -10.570 -1.725 -1.850 1.00 94.81 350 GLY A O 1
ATOM 2731 N N . VAL A 1 351 ? -9.154 -0.214 -2.647 1.00 95.12 351 VAL A N 1
ATOM 2732 C CA . VAL A 1 351 ? -9.606 -0.426 -4.040 1.00 95.12 351 VAL A CA 1
ATOM 2733 C C . VAL A 1 351 ? -9.130 -1.782 -4.589 1.00 95.12 351 VAL A C 1
ATOM 2735 O O . VAL A 1 351 ? -9.800 -2.361 -5.444 1.00 95.12 351 VAL A O 1
ATOM 2738 N N . ALA A 1 352 ? -8.023 -2.329 -4.076 1.00 93.81 352 ALA A N 1
ATOM 2739 C CA . ALA A 1 352 ? -7.512 -3.649 -4.448 1.00 93.81 352 ALA A CA 1
ATOM 2740 C C . ALA A 1 352 ? -8.346 -4.821 -3.895 1.00 93.81 352 ALA A C 1
ATOM 2742 O O . ALA A 1 352 ? -8.201 -5.933 -4.394 1.00 93.81 352 ALA A O 1
ATOM 2743 N N . GLU A 1 353 ? -9.289 -4.580 -2.972 1.00 92.12 353 GLU A N 1
ATOM 2744 C CA . GLU A 1 353 ? -10.379 -5.530 -2.675 1.00 92.12 353 GLU A CA 1
ATOM 2745 C C . GLU A 1 353 ? -11.269 -5.814 -3.898 1.00 92.12 353 GLU A C 1
ATOM 2747 O O . GLU A 1 353 ? -11.989 -6.809 -3.911 1.00 92.12 353 GLU A O 1
ATOM 2752 N N . PHE A 1 354 ? -11.214 -4.963 -4.933 1.00 93.50 354 PHE A N 1
ATOM 2753 C CA . PHE A 1 354 ? -12.008 -5.062 -6.158 1.00 93.50 354 PHE A CA 1
ATOM 2754 C C . PHE A 1 354 ? -11.091 -5.144 -7.399 1.00 93.50 354 PHE A C 1
ATOM 2756 O O . PHE A 1 354 ? -11.013 -4.187 -8.180 1.00 93.50 354 PHE A O 1
ATOM 2763 N N . PRO A 1 355 ? -10.395 -6.279 -7.636 1.00 91.81 355 PRO A N 1
ATOM 2764 C CA . PRO A 1 355 ? -9.365 -6.431 -8.674 1.00 91.81 355 PRO A CA 1
ATOM 2765 C C . PRO A 1 355 ? -9.764 -5.937 -10.065 1.00 91.81 355 PRO A C 1
ATOM 2767 O O . PRO A 1 355 ? -8.994 -5.251 -10.740 1.00 91.81 355 PRO A O 1
ATOM 2770 N N . ASN A 1 356 ? -10.991 -6.254 -10.483 1.00 91.06 356 ASN A N 1
ATOM 2771 C CA . ASN A 1 356 ? -11.513 -5.900 -11.802 1.00 91.06 356 ASN A CA 1
ATOM 2772 C C . ASN A 1 356 ? -11.790 -4.393 -11.928 1.00 91.06 356 ASN A C 1
ATOM 2774 O O . ASN A 1 356 ? -11.722 -3.849 -13.024 1.00 91.06 356 ASN A O 1
ATOM 2778 N N . PHE A 1 357 ? -12.023 -3.675 -10.823 1.00 94.31 357 PHE A N 1
ATOM 2779 C CA . PHE A 1 357 ? -12.121 -2.217 -10.860 1.00 94.31 357 PHE A CA 1
ATOM 2780 C C . PHE A 1 357 ? -10.765 -1.582 -11.198 1.00 94.31 357 PHE A C 1
ATOM 2782 O O . PHE A 1 357 ? -10.689 -0.736 -12.088 1.00 94.31 357 PHE A O 1
ATOM 2789 N N . ILE A 1 358 ? -9.677 -2.029 -10.559 1.00 94.38 358 ILE A N 1
ATOM 2790 C CA . ILE A 1 358 ? -8.327 -1.558 -10.911 1.00 94.38 358 ILE A CA 1
ATOM 2791 C C . ILE A 1 358 ? -8.001 -1.937 -12.354 1.00 94.38 358 ILE A C 1
ATOM 2793 O O . ILE A 1 358 ? -7.655 -1.068 -13.157 1.00 94.38 358 ILE A O 1
ATOM 2797 N N . ARG A 1 359 ? -8.152 -3.221 -12.693 1.00 93.06 359 ARG A N 1
ATOM 2798 C CA . ARG A 1 359 ? -7.797 -3.747 -14.013 1.00 93.06 359 ARG A CA 1
ATOM 2799 C C . ARG A 1 359 ? -8.585 -3.061 -15.118 1.00 93.06 359 ARG A C 1
ATOM 2801 O O . ARG A 1 359 ? -7.959 -2.546 -16.036 1.00 93.06 359 ARG A O 1
ATOM 2808 N N . ASP A 1 360 ? -9.913 -3.015 -15.043 1.00 91.88 360 ASP A N 1
ATOM 2809 C CA . ASP A 1 360 ? -10.766 -2.662 -16.186 1.00 91.88 360 ASP A CA 1
ATOM 2810 C C . ASP A 1 360 ? -11.264 -1.213 -16.191 1.00 91.88 360 ASP A C 1
ATOM 2812 O O . ASP A 1 360 ? -11.606 -0.704 -17.259 1.00 91.88 360 ASP A O 1
ATOM 2816 N N . HIS A 1 361 ? -11.288 -0.529 -15.040 1.00 93.88 361 HIS A N 1
ATOM 2817 C CA . HIS A 1 361 ? -11.753 0.861 -14.947 1.00 93.88 361 HIS A CA 1
ATOM 2818 C C . HIS A 1 361 ? -10.612 1.884 -14.871 1.00 93.88 361 HIS A C 1
ATOM 2820 O O . HIS A 1 361 ? -10.706 2.935 -15.508 1.00 93.88 361 HIS A O 1
ATOM 2826 N N . LEU A 1 362 ? -9.550 1.591 -14.108 1.00 97.12 362 LEU A N 1
ATOM 2827 C CA . LEU A 1 362 ? -8.456 2.542 -13.860 1.00 97.12 362 LEU A CA 1
ATOM 2828 C C . LEU A 1 362 ? -7.330 2.478 -14.896 1.00 97.12 362 LEU A C 1
ATOM 2830 O O . LEU A 1 362 ? -6.694 3.497 -15.145 1.00 97.12 362 LEU A O 1
ATOM 2834 N N . PHE A 1 363 ? -7.078 1.329 -15.521 1.00 97.44 363 PHE A N 1
ATOM 2835 C CA . PHE A 1 363 ? -6.021 1.179 -16.527 1.00 97.44 363 PHE A CA 1
ATOM 2836 C C . PHE A 1 363 ? -6.614 0.950 -17.919 1.00 97.44 363 PHE A C 1
ATOM 2838 O O . PHE A 1 363 ? -7.238 -0.081 -18.176 1.00 97.44 363 PHE A O 1
ATOM 2845 N N . GLU A 1 364 ? -6.392 1.878 -18.852 1.00 96.19 364 GLU A N 1
ATOM 2846 C CA . GLU A 1 364 ? -6.824 1.696 -20.247 1.00 96.19 364 GLU A CA 1
ATOM 2847 C C . GLU A 1 364 ? -5.856 0.759 -20.995 1.00 96.19 364 GLU A C 1
ATOM 2849 O O . GLU A 1 364 ? -6.291 -0.137 -21.718 1.00 96.19 364 GLU A O 1
ATOM 2854 N N . THR A 1 365 ? -4.552 0.869 -20.726 1.00 94.25 365 THR A N 1
ATOM 2855 C CA . THR A 1 365 ? -3.498 -0.022 -21.246 1.00 94.25 365 THR A CA 1
ATOM 2856 C C . THR A 1 365 ? -3.198 -1.174 -20.284 1.00 94.25 365 THR A C 1
ATOM 2858 O O . THR A 1 365 ? -2.974 -0.928 -19.098 1.00 94.25 365 THR A O 1
ATOM 2861 N N . LYS A 1 366 ? -3.126 -2.418 -20.783 1.00 92.25 366 LYS A N 1
ATOM 2862 C CA . LYS A 1 366 ? -2.739 -3.606 -19.982 1.00 92.25 366 LYS A CA 1
ATOM 2863 C C . LYS A 1 366 ? -1.256 -3.990 -20.112 1.00 92.25 366 LYS A C 1
ATOM 2865 O O . LYS A 1 366 ? -0.766 -4.828 -19.364 1.00 92.25 366 LYS A O 1
ATOM 2870 N N . GLU A 1 367 ? -0.564 -3.370 -21.059 1.00 90.25 367 GLU A N 1
ATOM 2871 C CA . GLU A 1 367 ? 0.843 -3.571 -21.409 1.00 90.25 367 GLU A CA 1
ATOM 2872 C C . GLU A 1 367 ? 1.445 -2.197 -21.754 1.00 90.25 367 GLU A C 1
ATOM 2874 O O . GLU A 1 367 ? 0.701 -1.228 -21.938 1.00 90.25 367 GLU A O 1
ATOM 2879 N N . LEU A 1 368 ? 2.774 -2.090 -21.823 1.00 89.38 368 LEU A N 1
ATOM 2880 C CA . LEU A 1 368 ? 3.443 -0.850 -22.227 1.00 89.38 368 LEU A CA 1
ATOM 2881 C C . LEU A 1 368 ? 3.156 -0.552 -23.708 1.00 89.38 368 LEU A C 1
ATOM 2883 O O . LEU A 1 368 ? 3.373 -1.410 -24.560 1.00 89.38 368 LEU A O 1
ATOM 2887 N N . THR A 1 369 ? 2.702 0.665 -24.015 1.00 91.38 369 THR A N 1
ATOM 2888 C CA . THR A 1 369 ? 2.449 1.113 -25.396 1.00 91.38 369 THR A CA 1
ATOM 2889 C C . THR A 1 369 ? 3.505 2.103 -25.891 1.00 91.38 369 THR A C 1
ATOM 2891 O O . THR A 1 369 ? 4.309 2.613 -25.107 1.00 91.38 369 THR A O 1
ATOM 2894 N N . ASP A 1 370 ? 3.467 2.416 -27.191 1.00 88.56 370 ASP A N 1
ATOM 2895 C CA . ASP A 1 370 ? 4.354 3.386 -27.853 1.00 88.56 370 ASP A CA 1
ATOM 2896 C C . ASP A 1 370 ? 4.331 4.796 -27.228 1.00 88.56 370 ASP A C 1
ATOM 2898 O O . ASP A 1 370 ? 5.256 5.571 -27.464 1.00 88.56 370 ASP A O 1
ATOM 2902 N N . ASP A 1 371 ? 3.309 5.140 -26.432 1.00 91.06 371 ASP A N 1
ATOM 2903 C CA . ASP A 1 371 ? 3.236 6.375 -25.639 1.00 91.06 371 ASP A CA 1
ATOM 2904 C C . ASP A 1 371 ? 2.915 6.134 -24.147 1.00 91.06 371 ASP A C 1
ATOM 2906 O O . ASP A 1 371 ? 2.268 6.946 -23.479 1.00 91.06 371 ASP A O 1
ATOM 2910 N N . GLY A 1 372 ? 3.428 5.020 -23.608 1.00 93.44 372 GLY A N 1
ATOM 2911 C CA . GLY A 1 372 ? 3.486 4.732 -22.173 1.00 93.44 372 GLY A CA 1
ATOM 2912 C C . GLY A 1 372 ? 2.326 3.888 -21.632 1.00 93.44 372 GLY A C 1
ATOM 2913 O O . GLY A 1 372 ? 1.714 3.094 -22.349 1.00 93.44 372 GLY A O 1
ATOM 2914 N N . TYR A 1 373 ? 2.046 4.049 -20.337 1.00 96.19 373 TYR A N 1
ATOM 2915 C CA . TYR A 1 373 ? 0.862 3.511 -19.661 1.00 96.19 373 TYR A CA 1
ATOM 2916 C C . TYR A 1 373 ? -0.208 4.595 -19.527 1.00 96.19 373 TYR A C 1
ATOM 2918 O O . TYR A 1 373 ? 0.106 5.747 -19.224 1.00 96.19 373 TYR A O 1
ATOM 2926 N N . HIS A 1 374 ? -1.475 4.235 -19.732 1.00 97.69 374 HIS A N 1
ATOM 2927 C CA . HIS A 1 374 ? -2.620 5.148 -19.682 1.00 97.69 374 HIS A CA 1
ATOM 2928 C C . HIS A 1 374 ? -3.499 4.820 -18.469 1.00 97.69 374 HIS A C 1
ATOM 2930 O O . HIS A 1 374 ? -4.159 3.777 -18.432 1.00 97.69 374 HIS A O 1
ATOM 2936 N N . ILE A 1 375 ? -3.517 5.722 -17.483 1.00 98.31 375 ILE A N 1
ATOM 2937 C CA . ILE A 1 375 ? -4.276 5.573 -16.234 1.00 98.31 375 ILE A CA 1
ATOM 2938 C C . ILE A 1 375 ? -5.403 6.604 -16.186 1.00 98.31 375 ILE A C 1
ATOM 2940 O O . ILE A 1 375 ? -5.186 7.802 -16.353 1.00 98.31 375 ILE A O 1
ATOM 2944 N N . LYS A 1 376 ? -6.626 6.142 -15.951 1.00 98.00 376 LYS A N 1
ATOM 2945 C CA . LYS A 1 376 ? -7.851 6.936 -15.951 1.00 98.00 376 LYS A CA 1
ATOM 2946 C C . LYS A 1 376 ? -8.167 7.438 -14.542 1.00 98.00 376 LYS A C 1
ATOM 2948 O O . LYS A 1 376 ? -8.477 6.647 -13.656 1.00 98.00 376 LYS A O 1
ATOM 2953 N N . LEU A 1 377 ? -8.126 8.757 -14.345 1.00 97.81 377 LEU A N 1
ATOM 2954 C CA . LEU A 1 377 ? -8.439 9.423 -13.074 1.00 97.81 377 LEU A CA 1
ATOM 2955 C C . LEU A 1 377 ? -9.483 10.531 -13.276 1.00 97.81 377 LEU A C 1
ATOM 2957 O O . LEU A 1 377 ? -9.557 11.154 -14.334 1.00 97.81 377 LEU A O 1
ATOM 2961 N N . TYR A 1 378 ? -10.295 10.787 -12.258 1.00 96.75 378 TYR A N 1
ATOM 2962 C CA . TYR A 1 378 ? -11.315 11.829 -12.252 1.00 96.75 378 TYR A CA 1
ATOM 2963 C C . TYR A 1 378 ? -10.735 13.177 -11.788 1.00 96.75 378 TYR A C 1
ATOM 2965 O O . TYR A 1 378 ? -10.307 13.329 -10.643 1.00 96.75 378 TYR A O 1
ATOM 2973 N N . ASP A 1 379 ? -10.743 14.168 -12.682 1.00 93.44 379 ASP A N 1
ATOM 2974 C CA . ASP A 1 379 ? -10.419 15.570 -12.399 1.00 93.44 379 ASP A CA 1
ATOM 2975 C C . ASP A 1 379 ? -11.693 16.236 -11.854 1.00 93.44 379 ASP A C 1
ATOM 2977 O O . ASP A 1 379 ? -12.550 16.690 -12.618 1.00 93.44 379 ASP A O 1
ATOM 2981 N N . TRP A 1 380 ? -11.862 16.229 -10.525 1.00 92.50 380 TRP A N 1
ATOM 2982 C CA . TRP A 1 380 ? -13.084 16.743 -9.895 1.00 92.50 380 TRP A CA 1
ATOM 2983 C C . TRP A 1 380 ? -13.301 18.256 -10.076 1.00 92.50 380 TRP A C 1
ATOM 2985 O O . TRP A 1 380 ? -14.460 18.630 -10.242 1.00 92.50 380 TRP A O 1
ATOM 2995 N N . PRO A 1 381 ? -12.277 19.142 -10.124 1.00 91.25 381 PRO A N 1
ATOM 2996 C CA . PRO A 1 381 ? -12.490 20.551 -10.469 1.00 91.25 381 PRO A CA 1
ATOM 2997 C C . PRO A 1 381 ? -13.034 20.781 -11.883 1.00 91.25 381 PRO A C 1
ATOM 2999 O O . PRO A 1 381 ? -13.645 21.819 -12.132 1.00 91.25 381 PRO A O 1
ATOM 3002 N N . ARG A 1 382 ? -12.800 19.845 -12.812 1.00 91.50 382 ARG A N 1
ATOM 3003 C CA . ARG A 1 382 ? -13.349 19.868 -14.180 1.00 91.50 382 ARG A CA 1
ATOM 3004 C C . ARG A 1 382 ? -14.564 18.957 -14.380 1.00 91.50 382 ARG A C 1
ATOM 3006 O O . ARG A 1 382 ? -15.082 18.905 -15.490 1.00 91.50 382 ARG A O 1
ATOM 3013 N N . GLU A 1 383 ? -14.977 18.229 -13.344 1.00 94.62 383 GLU A N 1
ATOM 3014 C CA . GLU A 1 383 ? -16.061 17.237 -13.365 1.00 94.62 383 GLU A CA 1
ATOM 3015 C C . GLU A 1 383 ? -15.939 16.192 -14.501 1.00 94.62 383 GLU A C 1
ATOM 3017 O O . GLU A 1 383 ? -16.933 15.766 -15.092 1.00 94.62 383 GLU A O 1
ATOM 3022 N N . GLN A 1 384 ? -14.711 15.763 -14.834 1.00 95.62 384 GLN A N 1
ATOM 3023 C CA . GLN A 1 384 ? -14.461 14.863 -15.971 1.00 95.62 384 GLN A CA 1
ATOM 3024 C C . GLN A 1 384 ? -13.410 13.778 -15.696 1.00 95.62 384 GLN A C 1
ATOM 3026 O O . GLN A 1 384 ? -12.447 13.967 -14.954 1.00 95.62 384 GLN A O 1
ATOM 3031 N N . TRP A 1 385 ? -13.538 12.650 -16.395 1.00 97.44 385 TRP A N 1
ATOM 3032 C CA . TRP A 1 385 ? -12.485 11.636 -16.466 1.00 97.44 385 TRP A CA 1
ATOM 3033 C C . TRP A 1 385 ? -11.363 12.076 -17.409 1.00 97.44 385 TRP A C 1
ATOM 3035 O O . TRP A 1 385 ? -11.618 12.512 -18.531 1.00 97.44 385 TRP A O 1
ATOM 3045 N N . THR A 1 386 ? -10.122 11.925 -16.958 1.00 95.31 386 THR A N 1
ATOM 3046 C CA . THR A 1 386 ? -8.899 12.299 -17.672 1.00 95.31 386 THR A CA 1
ATOM 3047 C C . THR A 1 386 ? -7.959 11.098 -17.743 1.00 95.31 386 THR A C 1
ATOM 3049 O O . THR A 1 386 ? -7.772 10.384 -16.759 1.00 95.31 386 THR A O 1
ATOM 3052 N N . VAL A 1 387 ? -7.352 10.879 -18.910 1.00 97.25 387 VAL A N 1
ATOM 3053 C CA . VAL A 1 387 ? -6.351 9.825 -19.115 1.00 97.25 387 VAL A CA 1
ATOM 3054 C C . VAL A 1 387 ? -4.961 10.407 -18.874 1.00 97.25 387 VAL A C 1
ATOM 3056 O O . VAL A 1 387 ? -4.464 11.224 -19.649 1.00 97.25 387 VAL A O 1
ATOM 3059 N N . VAL A 1 388 ? -4.339 9.993 -17.777 1.00 97.44 388 VAL A N 1
ATOM 3060 C CA . VAL A 1 388 ? -2.978 10.350 -17.386 1.00 97.44 388 VAL A CA 1
ATOM 3061 C C . VAL A 1 388 ? -2.019 9.349 -18.026 1.00 97.44 388 VAL A C 1
ATOM 3063 O O . VAL A 1 388 ? -1.914 8.203 -17.592 1.00 97.44 388 VAL A O 1
ATOM 3066 N N . LYS A 1 389 ? -1.327 9.785 -19.081 1.00 97.75 389 LYS A N 1
ATOM 3067 C CA . LYS A 1 389 ? -0.232 9.023 -19.700 1.00 97.75 389 LYS A CA 1
ATOM 3068 C C . LYS A 1 389 ? 1.048 9.194 -18.892 1.00 97.75 389 LYS A C 1
ATOM 3070 O O . LYS A 1 389 ? 1.340 10.327 -18.509 1.00 97.75 389 LYS A O 1
ATOM 3075 N N . ILE A 1 390 ? 1.792 8.116 -18.662 1.00 97.62 390 ILE A N 1
ATOM 3076 C CA . ILE A 1 390 ? 3.097 8.115 -17.979 1.00 97.62 390 ILE A CA 1
ATOM 3077 C C . ILE A 1 390 ? 4.062 7.144 -18.666 1.00 97.62 390 ILE A C 1
ATOM 3079 O O . ILE A 1 390 ? 3.658 6.064 -19.095 1.00 97.62 390 ILE A O 1
ATOM 3083 N N . ASP A 1 391 ? 5.342 7.509 -18.760 1.00 95.19 391 ASP A N 1
ATOM 3084 C CA . ASP A 1 391 ? 6.384 6.559 -19.167 1.00 95.19 391 ASP A CA 1
ATOM 3085 C C . ASP A 1 391 ? 6.689 5.548 -18.041 1.00 95.19 391 ASP A C 1
ATOM 3087 O O . ASP A 1 391 ? 6.197 5.665 -16.913 1.00 95.19 391 ASP A O 1
ATOM 3091 N N . ASP A 1 392 ? 7.512 4.545 -18.331 1.00 92.81 392 ASP A N 1
ATOM 3092 C CA . ASP A 1 392 ? 7.876 3.477 -17.401 1.00 92.81 392 ASP A CA 1
ATOM 3093 C C . ASP A 1 392 ? 9.168 3.757 -16.599 1.00 92.81 392 ASP A C 1
ATOM 3095 O O . ASP A 1 392 ? 9.693 2.855 -15.952 1.00 92.81 392 ASP A O 1
ATOM 3099 N N . TYR A 1 393 ? 9.692 4.991 -16.580 1.00 93.44 393 TYR A N 1
ATOM 3100 C CA . TYR A 1 393 ? 10.787 5.336 -15.665 1.00 93.44 393 TYR A CA 1
ATOM 3101 C C . TYR A 1 393 ? 10.276 5.455 -14.224 1.00 93.44 393 TYR A C 1
ATOM 3103 O O . TYR A 1 393 ? 9.457 6.321 -13.911 1.00 93.44 393 TYR A O 1
ATOM 3111 N N . ILE A 1 394 ? 10.793 4.626 -13.321 1.00 94.31 394 ILE A N 1
ATOM 3112 C CA . ILE A 1 394 ? 10.400 4.577 -11.910 1.00 94.31 394 ILE A CA 1
ATOM 3113 C C . ILE A 1 394 ? 11.494 5.184 -11.013 1.00 94.31 394 ILE A C 1
ATOM 3115 O O . ILE A 1 394 ? 12.666 4.813 -11.154 1.00 94.31 394 ILE A O 1
ATOM 3119 N N . PRO A 1 395 ? 11.144 6.069 -10.053 1.00 94.56 395 PRO A N 1
ATOM 3120 C CA . PRO A 1 395 ? 12.063 6.535 -9.020 1.00 94.56 395 PRO A CA 1
ATOM 3121 C C . PRO A 1 395 ? 12.569 5.383 -8.150 1.00 94.56 395 PRO A C 1
ATOM 3123 O O . PRO A 1 395 ? 11.812 4.739 -7.421 1.00 94.56 395 PRO A O 1
ATOM 3126 N N . CYS A 1 396 ? 13.873 5.156 -8.184 1.00 91.75 396 CYS A N 1
ATOM 3127 C CA . CYS A 1 396 ? 14.574 4.157 -7.391 1.00 91.75 396 CYS A CA 1
ATOM 3128 C C . CYS A 1 396 ? 15.593 4.813 -6.459 1.00 91.75 396 CYS A C 1
ATOM 3130 O O . CYS A 1 396 ? 16.041 5.948 -6.668 1.00 91.75 396 CYS A O 1
ATOM 3132 N N . GLN A 1 397 ? 15.970 4.082 -5.412 1.00 88.88 397 GLN A N 1
ATOM 3133 C CA . GLN A 1 397 ? 17.137 4.419 -4.606 1.00 88.88 397 GLN A CA 1
ATOM 3134 C C . GLN A 1 397 ? 18.369 4.487 -5.525 1.00 88.88 397 GLN A C 1
ATOM 3136 O O . GLN A 1 397 ? 18.500 3.632 -6.409 1.00 88.88 397 GLN A O 1
ATOM 3141 N N . PRO A 1 398 ? 19.267 5.477 -5.357 1.00 84.19 398 PRO A N 1
ATOM 3142 C CA . PRO A 1 398 ? 20.546 5.477 -6.051 1.00 84.19 398 PRO A CA 1
ATOM 3143 C C . PRO A 1 398 ? 21.266 4.160 -5.780 1.00 84.19 398 PRO A C 1
ATOM 3145 O O . PRO A 1 398 ? 21.591 3.848 -4.635 1.00 84.19 398 PRO A O 1
ATOM 3148 N N . ARG A 1 399 ? 21.484 3.396 -6.847 1.00 75.69 399 ARG A N 1
ATOM 3149 C CA . ARG A 1 399 ? 22.278 2.174 -6.833 1.00 75.69 399 ARG A CA 1
ATOM 3150 C C . ARG A 1 399 ? 23.515 2.373 -7.680 1.00 75.69 399 ARG A C 1
ATOM 3152 O O . ARG A 1 399 ? 23.512 3.145 -8.643 1.00 75.69 399 ARG A O 1
ATOM 3159 N N . LYS A 1 400 ? 24.550 1.618 -7.367 1.00 72.94 400 LYS A N 1
ATOM 3160 C CA . LYS A 1 400 ? 25.712 1.484 -8.235 1.00 72.94 400 LYS A CA 1
ATOM 3161 C C . LYS A 1 400 ? 25.296 0.696 -9.472 1.00 72.94 400 LYS A C 1
ATOM 3163 O O . LYS A 1 400 ? 24.470 -0.212 -9.381 1.00 72.94 400 LYS A O 1
ATOM 3168 N N . TRP A 1 401 ? 25.870 1.003 -10.633 1.00 64.31 401 TRP A N 1
ATOM 3169 C CA . TRP A 1 401 ? 25.464 0.377 -11.903 1.00 64.31 401 TRP A CA 1
ATOM 3170 C C . TRP A 1 401 ? 25.579 -1.161 -11.887 1.00 64.31 401 TRP A C 1
ATOM 3172 O O . TRP A 1 401 ? 24.859 -1.854 -12.601 1.00 64.31 401 TRP A O 1
ATOM 3182 N N . TYR A 1 402 ? 26.464 -1.694 -11.042 1.00 62.16 402 TYR A N 1
ATOM 3183 C CA . TYR A 1 402 ? 26.732 -3.120 -10.878 1.00 62.16 402 TYR A CA 1
ATOM 3184 C C . TYR A 1 402 ? 25.891 -3.812 -9.790 1.00 62.16 402 TYR A C 1
ATOM 3186 O O . TYR A 1 402 ? 25.948 -5.041 -9.666 1.00 62.16 402 TYR A O 1
ATOM 3194 N N . GLU A 1 403 ? 25.118 -3.065 -8.996 1.00 68.62 403 GLU A N 1
ATOM 3195 C CA . GLU A 1 403 ? 24.249 -3.630 -7.963 1.00 68.62 403 GLU A CA 1
ATOM 3196 C C . GLU A 1 403 ? 23.016 -4.290 -8.608 1.00 68.62 403 GLU A C 1
ATOM 3198 O O . GLU A 1 403 ? 22.285 -3.652 -9.372 1.00 68.62 403 GLU A O 1
ATOM 3203 N N . PRO A 1 404 ? 22.753 -5.579 -8.319 1.00 57.69 404 PRO A N 1
ATOM 3204 C CA . PRO A 1 404 ? 21.878 -6.418 -9.141 1.00 57.69 404 PRO A CA 1
ATOM 3205 C C . PRO A 1 404 ? 20.389 -6.070 -9.053 1.00 57.69 404 PRO A C 1
ATOM 3207 O O . PRO A 1 404 ? 19.601 -6.620 -9.816 1.00 57.69 404 PRO A O 1
ATOM 3210 N N . LYS A 1 405 ? 19.981 -5.209 -8.114 1.00 72.12 405 LYS A N 1
ATOM 3211 C CA . LYS A 1 405 ? 18.577 -4.917 -7.825 1.00 72.12 405 LYS A CA 1
ATOM 3212 C C . LYS A 1 405 ? 18.355 -3.410 -7.719 1.00 72.12 405 LYS A C 1
ATOM 3214 O O . LYS A 1 405 ? 18.908 -2.776 -6.827 1.00 72.12 405 LYS A O 1
ATOM 3219 N N . ALA A 1 406 ? 17.533 -2.846 -8.604 1.00 83.50 406 ALA A N 1
ATOM 3220 C CA . ALA A 1 406 ? 16.920 -1.548 -8.344 1.00 83.50 406 ALA A CA 1
ATOM 3221 C C . ALA A 1 406 ? 15.827 -1.731 -7.288 1.00 83.50 406 ALA A C 1
ATOM 3223 O O . ALA A 1 406 ? 15.000 -2.635 -7.401 1.00 83.50 406 ALA A O 1
ATOM 3224 N N . VAL A 1 407 ? 15.838 -0.873 -6.271 1.00 86.19 407 VAL A N 1
ATOM 3225 C CA . VAL A 1 407 ? 14.812 -0.814 -5.227 1.00 86.19 407 VAL A CA 1
ATOM 3226 C C . VAL A 1 407 ? 14.051 0.487 -5.425 1.00 86.19 407 VAL A C 1
ATOM 3228 O O . VAL A 1 407 ? 14.672 1.551 -5.466 1.00 86.19 407 VAL A O 1
ATOM 3231 N N . THR A 1 408 ? 12.728 0.416 -5.566 1.00 92.19 408 THR A N 1
ATOM 3232 C CA . THR A 1 408 ? 11.897 1.612 -5.735 1.00 92.19 408 THR A CA 1
ATOM 3233 C C . THR A 1 408 ? 11.994 2.519 -4.504 1.00 92.19 408 THR A C 1
ATOM 3235 O O . THR A 1 408 ? 12.219 2.072 -3.377 1.00 92.19 408 THR A O 1
ATOM 3238 N N . LEU A 1 409 ? 11.927 3.830 -4.732 1.00 92.62 409 LEU A N 1
ATOM 3239 C CA . LEU A 1 409 ? 12.157 4.839 -3.696 1.00 92.62 409 LEU A CA 1
ATOM 3240 C C . LEU A 1 409 ? 10.888 5.144 -2.894 1.00 92.62 409 LEU A C 1
ATOM 3242 O O . LEU A 1 409 ? 10.954 5.380 -1.687 1.00 92.62 409 LEU A O 1
ATOM 3246 N N . PHE A 1 410 ? 9.755 5.154 -3.588 1.00 95.06 410 PHE A N 1
ATOM 3247 C CA . PHE A 1 410 ? 8.431 5.461 -3.064 1.00 95.06 410 PHE A CA 1
ATOM 3248 C C . PHE A 1 410 ? 7.640 4.143 -2.959 1.00 95.06 410 PHE A C 1
ATOM 3250 O O . PHE A 1 410 ? 8.147 3.241 -2.293 1.00 95.06 410 PHE A O 1
ATOM 3257 N N . ALA A 1 411 ? 6.473 3.966 -3.575 1.00 95.56 411 ALA A N 1
ATOM 3258 C CA . ALA A 1 411 ? 5.739 2.699 -3.546 1.00 95.56 411 ALA A CA 1
ATOM 3259 C C . ALA A 1 411 ? 6.630 1.493 -3.907 1.00 95.56 411 ALA A C 1
ATOM 3261 O O . ALA A 1 411 ? 7.453 1.531 -4.831 1.00 95.56 411 ALA A O 1
ATOM 3262 N N . LYS A 1 412 ? 6.481 0.401 -3.153 1.00 93.06 412 LYS A N 1
ATOM 3263 C CA . LYS A 1 412 ? 7.208 -0.854 -3.358 1.00 93.06 412 LYS A CA 1
ATOM 3264 C C . LYS A 1 412 ? 6.535 -1.681 -4.452 1.00 93.06 412 LYS A C 1
ATOM 3266 O O . LYS A 1 412 ? 5.313 -1.766 -4.510 1.00 93.06 412 LYS A O 1
ATOM 3271 N N . VAL A 1 413 ? 7.344 -2.379 -5.246 1.00 90.88 413 VAL A N 1
ATOM 3272 C CA . VAL A 1 413 ? 6.880 -3.502 -6.077 1.00 90.88 413 VAL A CA 1
ATOM 3273 C C . VAL A 1 413 ? 6.722 -4.731 -5.173 1.00 90.88 413 VAL A C 1
ATOM 3275 O O . VAL A 1 413 ? 7.629 -5.558 -5.062 1.00 90.88 413 VAL A O 1
ATOM 3278 N N . SER A 1 414 ? 5.595 -4.824 -4.469 1.00 88.12 414 SER A N 1
ATOM 3279 C CA . SER A 1 414 ? 5.234 -6.005 -3.672 1.00 88.12 414 SER A CA 1
ATOM 3280 C C . SER A 1 414 ? 4.568 -7.065 -4.546 1.00 88.12 414 SER A C 1
ATOM 3282 O O . SER A 1 414 ? 3.954 -6.738 -5.556 1.00 88.12 414 SER A O 1
ATOM 3284 N N . ASN A 1 415 ? 4.749 -8.346 -4.205 1.00 86.38 415 ASN A N 1
ATOM 3285 C CA . ASN A 1 415 ? 4.186 -9.503 -4.924 1.00 86.38 415 ASN A CA 1
ATOM 3286 C C . ASN A 1 415 ? 4.395 -9.502 -6.456 1.00 86.38 415 ASN A C 1
ATOM 3288 O O . ASN A 1 415 ? 3.645 -10.144 -7.187 1.00 86.38 415 ASN A O 1
ATOM 3292 N N . LYS A 1 416 ? 5.428 -8.798 -6.950 1.00 87.81 416 LYS A N 1
ATOM 3293 C CA . LYS A 1 416 ? 5.694 -8.542 -8.382 1.00 87.81 416 LYS A CA 1
ATOM 3294 C C . LYS A 1 416 ? 4.583 -7.766 -9.113 1.00 87.81 416 LYS A C 1
ATOM 3296 O O . LYS A 1 416 ? 4.488 -7.870 -10.334 1.00 87.81 416 LYS A O 1
ATOM 3301 N N . GLN A 1 417 ? 3.790 -6.971 -8.391 1.00 90.75 417 GLN A N 1
ATOM 3302 C CA . GLN A 1 417 ? 2.769 -6.090 -8.955 1.00 90.75 417 GLN A CA 1
ATOM 3303 C C . GLN A 1 417 ? 3.316 -4.690 -9.221 1.00 90.75 417 GLN A C 1
ATOM 3305 O O . GLN A 1 417 ? 3.861 -4.030 -8.335 1.00 90.75 417 GLN A O 1
ATOM 3310 N N . LEU A 1 418 ? 3.140 -4.214 -10.451 1.00 93.56 418 LEU A N 1
ATOM 3311 C CA . LEU A 1 418 ? 3.593 -2.892 -10.877 1.00 93.56 418 LEU A CA 1
ATOM 3312 C C . LEU A 1 418 ? 2.522 -1.799 -10.711 1.00 93.56 418 LEU A C 1
ATOM 3314 O O . LEU A 1 418 ? 2.869 -0.622 -10.582 1.00 93.56 418 LEU A O 1
ATOM 3318 N N . TYR A 1 419 ? 1.232 -2.161 -10.706 1.00 95.94 419 TYR A N 1
ATOM 3319 C CA . TYR A 1 419 ? 0.135 -1.187 -10.767 1.00 95.94 419 TYR A CA 1
ATOM 3320 C C . TYR A 1 419 ? 0.180 -0.133 -9.650 1.00 95.94 419 TYR A C 1
ATOM 3322 O O . TYR A 1 419 ? -0.106 1.029 -9.919 1.00 95.94 419 TYR A O 1
ATOM 3330 N N . VAL A 1 420 ? 0.586 -0.496 -8.426 1.00 96.56 420 VAL A N 1
ATOM 3331 C CA . VAL A 1 420 ? 0.680 0.430 -7.280 1.00 96.56 420 VAL A CA 1
ATOM 3332 C C . VAL A 1 420 ? 1.660 1.569 -7.576 1.00 96.56 420 VAL A C 1
ATOM 3334 O O . VAL A 1 420 ? 1.338 2.737 -7.373 1.00 96.56 420 VAL A O 1
ATOM 3337 N N . VAL A 1 421 ? 2.829 1.235 -8.126 1.00 96.38 421 VAL A N 1
ATOM 3338 C CA . VAL A 1 421 ? 3.901 2.191 -8.442 1.00 96.38 421 VAL A CA 1
ATOM 3339 C C . VAL A 1 421 ? 3.512 3.105 -9.609 1.00 96.38 421 VAL A C 1
ATOM 3341 O O . VAL A 1 421 ? 3.808 4.300 -9.602 1.00 96.38 421 VAL A O 1
ATOM 3344 N N . LEU A 1 422 ? 2.798 2.570 -10.604 1.00 97.56 422 LEU A N 1
ATOM 3345 C CA . LEU A 1 422 ? 2.279 3.368 -11.719 1.00 97.56 422 LEU A CA 1
ATOM 3346 C C . LEU A 1 422 ? 1.111 4.272 -11.295 1.00 97.56 422 LEU A C 1
ATOM 3348 O O . LEU A 1 422 ? 1.051 5.419 -11.733 1.00 97.56 422 LEU A O 1
ATOM 3352 N N . MET A 1 423 ? 0.226 3.804 -10.409 1.00 98.06 423 MET A N 1
ATOM 3353 C CA . MET A 1 423 ? -0.831 4.627 -9.812 1.00 98.06 423 MET A CA 1
ATOM 3354 C C . MET A 1 423 ? -0.235 5.786 -9.012 1.00 98.06 423 MET A C 1
ATOM 3356 O O . MET A 1 423 ? -0.612 6.934 -9.238 1.00 98.06 423 MET A O 1
ATOM 3360 N N . GLU A 1 424 ? 0.741 5.517 -8.141 1.00 98.19 424 GLU A N 1
ATOM 3361 C CA . GLU A 1 424 ? 1.471 6.547 -7.395 1.00 98.19 424 GLU A CA 1
ATOM 3362 C C . GLU A 1 424 ? 2.105 7.583 -8.343 1.00 98.19 424 GLU A C 1
ATOM 3364 O O . GLU A 1 424 ? 1.931 8.788 -8.150 1.00 98.19 424 GLU A O 1
ATOM 3369 N N . LYS A 1 425 ? 2.744 7.138 -9.437 1.00 98.12 425 LYS A N 1
ATOM 3370 C CA . LYS A 1 425 ? 3.299 8.031 -10.468 1.00 98.12 425 LYS A CA 1
ATOM 3371 C C . LYS A 1 425 ? 2.234 8.873 -11.181 1.00 98.12 425 LYS A C 1
ATOM 3373 O O . LYS A 1 425 ? 2.447 10.066 -11.395 1.00 98.12 425 LYS A O 1
ATOM 3378 N N . ALA A 1 426 ? 1.089 8.293 -11.542 1.00 98.00 426 ALA A N 1
ATOM 3379 C CA . ALA A 1 426 ? -0.005 9.026 -12.183 1.00 98.00 426 ALA A CA 1
ATOM 3380 C C . ALA A 1 426 ? -0.627 10.071 -11.243 1.00 98.00 426 ALA A C 1
ATOM 3382 O O . ALA A 1 426 ? -0.900 11.195 -11.668 1.00 98.00 426 ALA A O 1
ATOM 3383 N N . PHE A 1 427 ? -0.778 9.746 -9.957 1.00 97.75 427 PHE A N 1
ATOM 3384 C CA . PHE A 1 427 ? -1.187 10.702 -8.927 1.00 97.75 427 PHE A CA 1
ATOM 3385 C C . PHE A 1 427 ? -0.148 11.815 -8.739 1.00 97.75 427 PHE A C 1
ATOM 3387 O O . PHE A 1 427 ? -0.520 12.989 -8.712 1.00 97.75 427 PHE A O 1
ATOM 3394 N N . ALA A 1 428 ? 1.143 11.473 -8.683 1.00 97.06 428 ALA A N 1
ATOM 3395 C CA . ALA A 1 428 ? 2.244 12.432 -8.607 1.00 97.06 428 ALA A CA 1
ATOM 3396 C C . ALA A 1 428 ? 2.239 13.396 -9.804 1.00 97.06 428 ALA A C 1
ATOM 3398 O O . ALA A 1 428 ? 2.403 14.601 -9.619 1.00 97.06 428 ALA A O 1
ATOM 3399 N N . LYS A 1 429 ? 1.970 12.896 -11.016 1.00 96.69 429 LYS A N 1
ATOM 3400 C CA . LYS A 1 429 ? 1.789 13.717 -12.220 1.00 96.69 429 LYS A CA 1
ATOM 3401 C C . LYS A 1 429 ? 0.556 14.619 -12.139 1.00 96.69 429 LYS A C 1
ATOM 3403 O O . LYS A 1 429 ? 0.654 15.796 -12.473 1.00 96.69 429 LYS A O 1
ATOM 3408 N N . LEU A 1 430 ? -0.579 14.103 -11.664 1.00 93.75 430 LEU A N 1
ATOM 3409 C CA . LEU A 1 430 ? -1.835 14.856 -11.543 1.00 93.75 430 LEU A CA 1
ATOM 3410 C C . LEU A 1 430 ? -1.721 16.057 -10.582 1.00 93.75 430 LEU A C 1
ATOM 3412 O O . LEU A 1 430 ? -2.317 17.101 -10.838 1.00 93.75 430 LEU A O 1
ATOM 3416 N N . ILE A 1 431 ? -0.939 15.924 -9.504 1.00 92.25 431 ILE A N 1
ATOM 3417 C CA . ILE A 1 431 ? -0.660 17.002 -8.532 1.00 92.25 431 ILE A CA 1
ATOM 3418 C C . ILE A 1 431 ? 0.634 17.791 -8.845 1.00 92.25 431 ILE A C 1
ATOM 3420 O O . ILE A 1 431 ? 0.910 18.817 -8.226 1.00 92.25 431 ILE A O 1
ATOM 3424 N N . GLY A 1 432 ? 1.433 17.328 -9.811 1.00 93.44 432 GLY A N 1
ATOM 3425 C CA . GLY A 1 432 ? 2.624 17.995 -10.351 1.00 93.44 432 GLY A CA 1
ATOM 3426 C C . GLY A 1 432 ? 3.985 17.533 -9.806 1.00 93.44 432 GLY A C 1
ATOM 3427 O O . GLY A 1 432 ? 5.000 17.845 -10.421 1.00 93.44 432 GLY A O 1
ATOM 3428 N N . SER A 1 433 ? 4.053 16.795 -8.691 1.00 95.62 433 SER A N 1
ATOM 3429 C CA . SER A 1 433 ? 5.281 16.114 -8.231 1.00 95.62 433 SER A CA 1
ATOM 3430 C C . SER A 1 433 ? 4.994 15.054 -7.162 1.00 95.62 433 SER A C 1
ATOM 3432 O O . SER A 1 433 ? 4.011 15.157 -6.430 1.00 95.62 433 SER A O 1
ATOM 3434 N N . TYR A 1 434 ? 5.908 14.094 -6.981 1.00 96.56 434 TYR A N 1
ATOM 3435 C CA . TYR A 1 434 ? 5.847 13.125 -5.875 1.00 96.56 434 TYR A CA 1
ATOM 3436 C C . TYR A 1 434 ? 5.834 13.812 -4.502 1.00 96.56 434 TYR A C 1
ATOM 3438 O O . TYR A 1 434 ? 5.048 13.453 -3.631 1.00 96.56 434 TYR A O 1
ATOM 3446 N N . GLN A 1 435 ? 6.637 14.865 -4.309 1.00 94.69 435 GLN A N 1
ATOM 3447 C CA . GLN A 1 435 ? 6.650 15.641 -3.062 1.00 94.69 435 GLN A CA 1
ATOM 3448 C C . GLN A 1 435 ? 5.274 16.222 -2.691 1.00 94.69 435 GLN A C 1
ATOM 3450 O O . GLN A 1 435 ? 4.992 16.391 -1.503 1.00 94.69 435 GLN A O 1
ATOM 3455 N N . ALA A 1 436 ? 4.421 16.523 -3.674 1.00 93.62 436 ALA A N 1
ATOM 3456 C CA . ALA A 1 436 ? 3.083 17.062 -3.447 1.00 93.62 436 ALA A CA 1
ATOM 3457 C C . ALA A 1 436 ? 2.035 15.995 -3.054 1.00 93.62 436 ALA A C 1
ATOM 3459 O O . ALA A 1 436 ? 0.922 16.361 -2.686 1.00 93.62 436 ALA A O 1
ATOM 3460 N N . LEU A 1 437 ? 2.395 14.703 -3.045 1.00 95.00 437 LEU A N 1
ATOM 3461 C CA . LEU A 1 437 ? 1.614 13.632 -2.402 1.00 95.00 437 LEU A CA 1
ATOM 3462 C C . LEU A 1 437 ? 1.877 13.514 -0.889 1.00 95.00 437 LEU A C 1
ATOM 3464 O O . LEU A 1 437 ? 1.188 12.764 -0.201 1.00 95.00 437 LEU A O 1
ATOM 3468 N N . SER A 1 438 ? 2.875 14.226 -0.354 1.00 92.56 438 SER A N 1
ATOM 3469 C CA . SER A 1 438 ? 3.240 14.159 1.064 1.00 92.56 438 SER A CA 1
ATOM 3470 C C . SER A 1 438 ? 2.163 14.797 1.951 1.00 92.56 438 SER A C 1
ATOM 3472 O O . SER A 1 438 ? 2.128 16.018 2.109 1.00 92.56 438 SER A O 1
ATOM 3474 N N . GLY A 1 439 ? 1.347 13.960 2.592 1.00 89.50 439 GLY A N 1
ATOM 3475 C CA . GLY A 1 439 ? 0.191 14.355 3.396 1.00 89.50 439 GLY A CA 1
ATOM 3476 C C . GLY A 1 439 ? -1.086 14.539 2.566 1.00 89.50 439 GLY A C 1
ATOM 3477 O O . GLY A 1 439 ? -1.114 15.278 1.584 1.00 89.50 439 GLY A O 1
ATOM 3478 N N . GLY A 1 440 ? -2.163 13.885 2.997 1.00 91.75 440 GLY A N 1
ATOM 3479 C CA . GLY A 1 440 ? -3.462 13.900 2.332 1.00 91.75 440 GLY A CA 1
ATOM 3480 C C . GLY A 1 440 ? -4.491 13.055 3.085 1.00 91.75 440 GLY A C 1
ATOM 3481 O O . GLY A 1 440 ? -4.232 12.606 4.201 1.00 91.75 440 GLY A O 1
ATOM 3482 N N . TRP A 1 441 ? -5.654 12.857 2.468 1.00 92.19 441 TRP A N 1
ATOM 3483 C CA . TRP A 1 441 ? -6.794 12.117 3.021 1.00 92.19 441 TRP A CA 1
ATOM 3484 C C . TRP A 1 441 ? -7.196 11.003 2.055 1.00 92.19 441 TRP A C 1
ATOM 3486 O O . TRP A 1 441 ? -7.367 11.266 0.862 1.00 92.19 441 TRP A O 1
ATOM 3496 N N . SER A 1 442 ? -7.341 9.773 2.548 1.00 96.12 442 SER A N 1
ATOM 3497 C CA . SER A 1 442 ? -7.551 8.557 1.742 1.00 96.12 442 SER A CA 1
ATOM 3498 C C . SER A 1 442 ? -8.766 8.695 0.820 1.00 96.12 442 SER A C 1
ATOM 3500 O O . SER A 1 442 ? -8.732 8.322 -0.354 1.00 96.12 442 SER A O 1
ATOM 3502 N N . ALA A 1 443 ? -9.816 9.352 1.309 1.00 94.31 443 ALA A N 1
ATOM 3503 C CA . ALA A 1 443 ? -11.019 9.607 0.540 1.00 94.31 443 ALA A CA 1
ATOM 3504 C C . ALA A 1 443 ? -10.809 10.524 -0.671 1.00 94.31 443 ALA A C 1
ATOM 3506 O O . ALA A 1 443 ? -11.499 10.355 -1.674 1.00 94.31 443 ALA A O 1
ATOM 3507 N N . MET A 1 444 ? -9.823 11.426 -0.650 1.00 93.75 444 MET A N 1
ATOM 3508 C CA . MET A 1 444 ? -9.488 12.244 -1.820 1.00 93.75 444 MET A CA 1
ATOM 3509 C C . MET A 1 444 ? -8.858 11.413 -2.949 1.00 93.75 444 MET A C 1
ATOM 3511 O O . MET A 1 444 ? -9.066 11.726 -4.120 1.00 93.75 444 MET A O 1
ATOM 3515 N N . ALA A 1 445 ? -8.152 10.321 -2.631 1.00 96.62 445 ALA A N 1
ATOM 3516 C CA . ALA A 1 445 ? -7.702 9.371 -3.649 1.00 96.62 445 ALA A CA 1
ATOM 3517 C C . ALA A 1 445 ? -8.880 8.579 -4.237 1.00 96.62 445 ALA A C 1
ATOM 3519 O O . ALA A 1 445 ? -8.917 8.340 -5.446 1.00 96.62 445 ALA A O 1
ATOM 3520 N N . TRP A 1 446 ? -9.885 8.235 -3.424 1.00 97.38 446 TRP A N 1
ATOM 3521 C CA . TRP A 1 446 ? -11.115 7.621 -3.931 1.00 97.38 446 TRP A CA 1
ATOM 3522 C C . TRP A 1 446 ? -11.937 8.565 -4.811 1.00 97.38 446 TRP A C 1
ATOM 3524 O O . TRP A 1 446 ? -12.508 8.078 -5.782 1.00 97.38 446 TRP A O 1
ATOM 3534 N N . VAL A 1 447 ? -11.948 9.887 -4.581 1.00 96.31 447 VAL A N 1
ATOM 3535 C CA . VAL A 1 447 ? -12.546 10.845 -5.540 1.00 96.31 447 VAL A CA 1
ATOM 3536 C C . VAL A 1 447 ? -11.907 10.666 -6.922 1.00 96.31 447 VAL A C 1
ATOM 3538 O O . VAL A 1 447 ? -12.620 10.431 -7.896 1.00 96.31 447 VAL A O 1
ATOM 3541 N N . CYS A 1 448 ? -10.571 10.685 -7.005 1.00 97.00 448 CYS A N 1
ATOM 3542 C CA . CYS A 1 448 ? -9.838 10.480 -8.260 1.00 97.00 448 CYS A CA 1
ATOM 3543 C C . CYS A 1 448 ? -10.090 9.105 -8.893 1.00 97.00 448 CYS A C 1
ATOM 3545 O O . CYS A 1 448 ? -10.228 9.007 -10.108 1.00 97.00 448 CYS A O 1
ATOM 3547 N N . MET A 1 449 ? -10.121 8.033 -8.099 1.00 97.75 449 MET A N 1
ATOM 3548 C CA . MET A 1 449 ? -10.287 6.672 -8.625 1.00 97.75 449 MET A CA 1
ATOM 3549 C C . MET A 1 449 ? -11.738 6.328 -8.973 1.00 97.75 449 MET A C 1
ATOM 3551 O O . MET A 1 449 ? -11.978 5.413 -9.752 1.00 97.75 449 MET A O 1
ATOM 3555 N N . THR A 1 450 ? -12.728 7.005 -8.390 1.00 97.12 450 THR A N 1
ATOM 3556 C CA . THR A 1 450 ? -14.122 6.542 -8.457 1.00 97.12 450 THR A CA 1
ATOM 3557 C C . THR A 1 450 ? -15.124 7.566 -8.979 1.00 97.12 450 THR A C 1
ATOM 3559 O O . THR A 1 450 ? -16.209 7.154 -9.400 1.00 97.12 450 THR A O 1
ATOM 3562 N N . GLY A 1 451 ? -14.793 8.859 -8.959 1.00 96.00 451 GLY A N 1
ATOM 3563 C CA . GLY A 1 451 ? -15.713 9.954 -9.272 1.00 96.00 451 GLY A CA 1
ATOM 3564 C C . GLY A 1 451 ? -16.757 10.251 -8.187 1.00 96.00 451 GLY A C 1
ATOM 3565 O O . GLY A 1 451 ? -17.559 11.164 -8.362 1.00 96.00 451 GLY A O 1
ATOM 3566 N N . GLU A 1 452 ? -16.769 9.516 -7.070 1.00 95.31 452 GLU A N 1
ATOM 3567 C CA . GLU A 1 452 ? -17.659 9.811 -5.944 1.00 95.31 452 GLU A CA 1
ATOM 3568 C C . GLU A 1 452 ? -17.156 11.041 -5.178 1.00 95.31 452 GLU A C 1
ATOM 3570 O O . GLU A 1 452 ? -15.980 11.138 -4.835 1.00 95.31 452 GLU A O 1
ATOM 3575 N N . THR A 1 453 ? -18.053 11.988 -4.909 1.00 92.75 453 THR A N 1
ATOM 3576 C CA . THR A 1 453 ? -17.734 13.293 -4.302 1.00 92.75 453 THR A CA 1
ATOM 3577 C C . THR A 1 453 ? -18.464 13.532 -2.979 1.00 92.75 453 THR A C 1
ATOM 3579 O O . THR A 1 453 ? -18.062 14.398 -2.198 1.00 92.75 453 THR A O 1
ATOM 3582 N N . ASN A 1 454 ? -19.503 12.753 -2.668 1.00 91.00 454 ASN A N 1
ATOM 3583 C CA . ASN A 1 454 ? -20.281 12.840 -1.433 1.00 91.00 454 ASN A CA 1
ATOM 3584 C C . ASN A 1 454 ? -19.638 12.011 -0.305 1.00 91.00 454 ASN A C 1
ATOM 3586 O O . ASN A 1 454 ? -20.261 11.137 0.293 1.00 91.00 454 ASN A O 1
ATOM 3590 N N . LEU A 1 455 ? -18.369 12.303 -0.022 1.00 92.81 455 LEU A N 1
ATOM 3591 C CA . LEU A 1 455 ? -17.571 11.639 1.006 1.00 92.81 455 LEU A CA 1
ATOM 3592 C C . LEU A 1 455 ? -18.174 11.806 2.410 1.00 92.81 455 LEU A C 1
ATOM 3594 O O . LEU A 1 455 ? -18.671 12.881 2.768 1.00 92.81 455 LEU A O 1
ATOM 3598 N N . MET A 1 456 ? -18.059 10.765 3.238 1.00 92.56 456 MET A N 1
ATOM 3599 C CA . MET A 1 456 ? -18.452 10.804 4.647 1.00 92.56 456 MET A CA 1
ATOM 3600 C C . MET A 1 456 ? -17.214 10.731 5.536 1.00 92.56 456 MET A C 1
ATOM 3602 O O . MET A 1 456 ? -16.367 9.859 5.365 1.00 92.56 456 MET A O 1
ATOM 3606 N N . PHE A 1 457 ? -17.142 11.623 6.520 1.00 93.38 457 PHE A N 1
ATOM 3607 C CA . PHE A 1 457 ? -16.074 11.630 7.514 1.00 93.38 457 PHE A CA 1
ATOM 3608 C C . PHE A 1 457 ? -16.661 11.482 8.903 1.00 93.38 457 PHE A C 1
ATOM 3610 O O . PHE A 1 457 ? -17.686 12.086 9.214 1.00 93.38 457 PHE A O 1
ATOM 3617 N N . PHE A 1 458 ? -15.986 10.735 9.763 1.00 94.06 458 PHE A N 1
ATOM 3618 C CA . PHE A 1 458 ? -16.349 10.604 11.166 1.00 94.06 458 PHE A CA 1
ATOM 3619 C C . PHE A 1 458 ? -15.146 11.006 12.010 1.00 94.06 458 PHE A C 1
ATOM 3621 O O . PHE A 1 458 ? -14.011 10.680 11.674 1.00 94.06 458 PHE A O 1
ATOM 3628 N N . SER A 1 459 ? -15.376 11.738 13.095 1.00 91.94 459 SER A N 1
ATOM 3629 C CA . SER A 1 459 ? -14.342 12.045 14.087 1.00 91.94 459 SER A CA 1
ATOM 3630 C C . SER A 1 459 ? -14.872 11.748 15.478 1.00 91.94 459 SER A C 1
ATOM 3632 O O . SER A 1 459 ? -15.970 12.218 15.798 1.00 91.94 459 SER A O 1
ATOM 3634 N N . ARG A 1 460 ? -14.086 11.084 16.322 1.00 87.38 460 ARG A N 1
ATOM 3635 C CA . ARG A 1 460 ? -14.411 10.895 17.738 1.00 87.38 460 ARG A CA 1
ATOM 3636 C C . ARG A 1 460 ? -14.658 12.248 18.409 1.00 87.38 460 ARG A C 1
ATOM 3638 O O . ARG A 1 460 ? -13.921 13.212 18.166 1.00 87.38 460 ARG A O 1
ATOM 3645 N N . GLU A 1 461 ? -15.706 12.359 19.219 1.00 84.06 461 GLU A N 1
ATOM 3646 C CA . GLU A 1 461 ? -15.964 13.593 19.955 1.00 84.06 461 GLU A CA 1
ATOM 3647 C C . GLU A 1 461 ? -14.882 13.795 21.030 1.00 84.06 461 GLU A C 1
ATOM 3649 O O . GLU A 1 461 ? -14.526 12.877 21.767 1.00 84.06 461 GLU A O 1
ATOM 3654 N N . ARG A 1 462 ? -14.306 15.002 21.089 1.00 68.25 462 ARG A N 1
ATOM 3655 C CA . ARG A 1 462 ? -13.230 15.328 22.035 1.00 68.25 462 ARG A CA 1
ATOM 3656 C C . ARG A 1 462 ? -13.803 15.647 23.415 1.00 68.25 462 ARG A C 1
ATOM 3658 O O . ARG A 1 462 ? -13.953 16.816 23.763 1.00 68.25 462 ARG A O 1
ATOM 3665 N N . HIS A 1 463 ? -14.059 14.601 24.189 1.00 71.38 463 HIS A N 1
ATOM 3666 C CA . HIS A 1 463 ? -14.215 14.669 25.644 1.00 71.38 463 HIS A CA 1
ATOM 3667 C C . HIS A 1 463 ? -12.949 14.131 26.323 1.00 71.38 463 HIS A C 1
ATOM 3669 O O . HIS A 1 463 ? -12.123 13.503 25.664 1.00 71.38 463 HIS A O 1
ATOM 3675 N N . GLN A 1 464 ? -12.781 14.386 27.622 1.00 76.69 464 GLN A N 1
ATOM 3676 C CA . GLN A 1 464 ? -11.779 13.704 28.449 1.00 76.69 464 GLN A CA 1
ATOM 3677 C C . GLN A 1 464 ? -12.480 12.546 29.176 1.00 76.69 464 GLN A C 1
ATOM 3679 O O . GLN A 1 464 ? -13.240 12.830 30.110 1.00 76.69 464 GLN A O 1
ATOM 3684 N N . PRO A 1 465 ? -12.309 11.281 28.746 1.00 82.19 465 PRO A N 1
ATOM 3685 C CA . PRO A 1 465 ? -13.107 10.180 29.272 1.00 82.19 465 PRO A CA 1
ATOM 3686 C C . PRO A 1 465 ? -12.837 9.925 30.755 1.00 82.19 465 PRO A C 1
ATOM 3688 O O . PRO A 1 465 ? -11.690 9.950 31.212 1.00 82.19 465 PRO A O 1
ATOM 3691 N N . LYS A 1 466 ? -13.894 9.662 31.521 1.00 90.19 466 LYS A N 1
ATOM 3692 C CA . LYS A 1 466 ? -13.804 9.226 32.919 1.00 90.19 466 LYS A CA 1
ATOM 3693 C C . LYS A 1 466 ? -13.803 7.711 33.018 1.00 90.19 466 LYS A C 1
ATOM 3695 O O . LYS A 1 466 ? -14.557 7.041 32.320 1.00 90.19 466 LYS A O 1
ATOM 3700 N N . TRP A 1 467 ? -13.027 7.192 33.957 1.00 93.00 467 TRP A N 1
ATOM 3701 C CA . TRP A 1 467 ? -12.792 5.767 34.142 1.00 93.00 467 TRP A CA 1
ATOM 3702 C C . TRP A 1 467 ? -12.967 5.338 35.605 1.00 93.00 467 TRP A C 1
ATOM 3704 O O . TRP A 1 467 ? -12.675 6.104 36.529 1.00 93.00 467 TRP A O 1
ATOM 3714 N N . ASP A 1 468 ? -13.388 4.089 35.798 1.00 94.75 468 ASP A N 1
ATOM 3715 C CA . ASP A 1 468 ? -13.479 3.382 37.079 1.00 94.75 468 ASP A CA 1
ATOM 3716 C C . ASP A 1 468 ? -12.401 2.305 37.202 1.00 94.75 468 ASP A C 1
ATOM 3718 O O . ASP A 1 468 ? -12.211 1.497 36.293 1.00 94.75 468 ASP A O 1
ATOM 3722 N N . VAL A 1 469 ? -11.741 2.217 38.358 1.00 96.69 469 VAL A N 1
ATOM 3723 C CA . VAL A 1 469 ? -10.825 1.112 38.664 1.00 96.69 469 VAL A CA 1
ATOM 3724 C C . VAL A 1 469 ? -11.603 -0.113 39.144 1.00 96.69 469 VAL A C 1
ATOM 3726 O O . VAL A 1 469 ? -11.938 -0.232 40.324 1.00 96.69 469 VAL A O 1
ATOM 3729 N N . ILE A 1 470 ? -11.833 -1.069 38.244 1.00 96.38 470 ILE A N 1
ATOM 3730 C CA . ILE A 1 470 ? -12.534 -2.32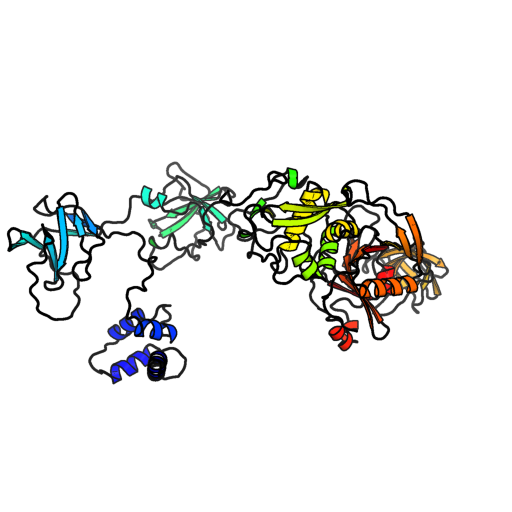5 38.556 1.00 96.38 470 ILE A CA 1
ATOM 3731 C C . ILE A 1 470 ? -11.595 -3.438 39.055 1.00 96.38 470 ILE A C 1
ATOM 3733 O O . ILE A 1 470 ? -12.033 -4.354 39.747 1.00 96.38 470 ILE A O 1
ATOM 3737 N N . GLY A 1 471 ? -10.285 -3.340 38.806 1.00 93.19 471 GLY A N 1
ATOM 3738 C CA . GLY A 1 471 ? -9.295 -4.312 39.278 1.00 93.19 471 GLY A CA 1
ATOM 3739 C C . GLY A 1 471 ? -9.230 -4.399 40.810 1.00 93.19 471 GLY A C 1
ATOM 3740 O O . GLY A 1 471 ? -8.862 -3.434 41.479 1.00 93.19 471 GLY A O 1
ATOM 3741 N N . SER A 1 472 ? -9.527 -5.571 41.379 1.00 92.88 472 SER A N 1
ATOM 3742 C CA . SER A 1 472 ? -9.685 -5.782 42.835 1.00 92.88 472 SER A CA 1
ATOM 3743 C C . SER A 1 472 ? -8.440 -5.493 43.688 1.00 92.88 472 SER A C 1
ATOM 3745 O O . SER A 1 472 ? -8.555 -5.217 44.879 1.00 92.88 472 SER A O 1
ATOM 3747 N N . LYS A 1 473 ? -7.240 -5.527 43.093 1.00 93.81 473 LYS A N 1
ATOM 3748 C CA . LYS A 1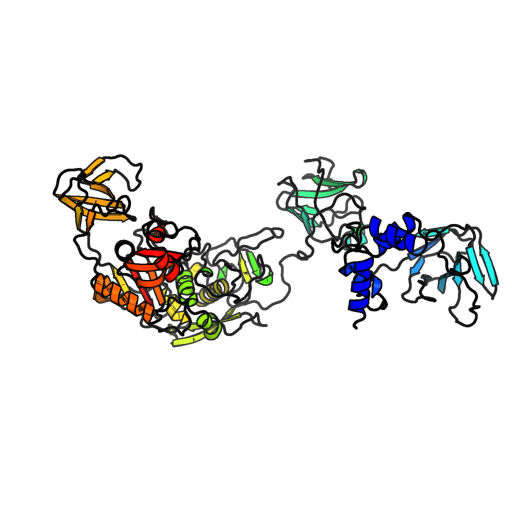 473 ? -5.956 -5.192 43.748 1.00 93.81 473 LYS A CA 1
ATOM 3749 C C . LYS A 1 473 ? -5.488 -3.754 43.467 1.00 93.81 473 LYS A C 1
ATOM 3751 O O . LYS A 1 473 ? -4.327 -3.424 43.739 1.00 93.81 473 LYS A O 1
ATOM 3756 N N . GLY A 1 474 ? -6.340 -2.928 42.861 1.00 94.44 474 GLY A N 1
ATOM 3757 C CA . GLY A 1 474 ? -5.954 -1.641 42.292 1.00 94.44 474 GLY A CA 1
ATOM 3758 C C . GLY A 1 474 ? -4.956 -1.763 41.132 1.00 94.44 474 GLY A C 1
ATOM 3759 O O . GLY A 1 474 ? -4.459 -2.850 40.809 1.00 94.44 474 GLY A O 1
ATOM 3760 N N . LEU A 1 475 ? -4.622 -0.631 40.518 1.00 96.62 475 LEU A N 1
ATOM 3761 C CA . LEU A 1 475 ? -3.766 -0.541 39.331 1.00 96.62 475 LEU A CA 1
ATOM 3762 C C . LEU A 1 475 ? -2.401 0.014 39.700 1.00 96.62 475 LEU A C 1
ATOM 3764 O O . LEU A 1 475 ? -2.312 0.963 40.469 1.00 96.62 475 LEU A O 1
ATOM 3768 N N . VAL A 1 476 ? -1.330 -0.567 39.157 1.00 96.56 476 VAL A N 1
ATOM 3769 C CA . VAL A 1 476 ? 0.024 -0.031 39.355 1.00 96.56 476 VAL A CA 1
ATOM 3770 C C . VAL A 1 476 ? 0.167 1.249 38.541 1.00 96.56 476 VAL A C 1
ATOM 3772 O O . VAL A 1 476 ? -0.009 1.222 37.324 1.00 96.56 476 VAL A O 1
ATOM 3775 N N . VAL A 1 477 ? 0.516 2.337 39.223 1.00 97.69 477 VAL A N 1
ATOM 3776 C CA . VAL A 1 477 ? 0.798 3.640 38.616 1.00 97.69 477 VAL A CA 1
ATOM 3777 C C . VAL A 1 477 ? 2.303 3.786 38.428 1.00 97.69 477 VAL A C 1
ATOM 3779 O O . VAL A 1 477 ? 3.081 3.389 39.303 1.00 97.69 477 VAL A O 1
ATOM 3782 N N . ARG A 1 478 ? 2.710 4.357 37.296 1.00 97.50 478 ARG A N 1
ATOM 3783 C CA . ARG A 1 478 ? 4.108 4.581 36.925 1.00 97.50 478 ARG A CA 1
ATOM 3784 C C . ARG A 1 478 ? 4.381 6.008 36.471 1.00 97.50 478 ARG A C 1
ATOM 3786 O O . ARG A 1 478 ? 3.446 6.731 36.135 1.00 97.50 478 ARG A O 1
ATOM 3793 N N . SER A 1 479 ? 5.653 6.396 36.461 1.00 95.25 479 SER A N 1
ATOM 3794 C CA . SER A 1 479 ? 6.095 7.724 36.023 1.00 95.25 479 SER A CA 1
ATOM 3795 C C . SER A 1 479 ? 6.096 7.918 34.503 1.00 95.25 479 SER A C 1
ATOM 3797 O O . SER A 1 479 ? 5.980 9.055 34.056 1.00 95.25 479 SER A O 1
ATOM 3799 N N . GLY A 1 480 ? 6.171 6.844 33.711 1.00 89.00 480 GLY A N 1
ATOM 3800 C CA . GLY A 1 480 ? 6.123 6.898 32.247 1.00 89.00 480 GLY A CA 1
ATOM 3801 C C . GLY A 1 480 ? 5.220 5.827 31.634 1.00 89.00 480 GLY A C 1
ATOM 3802 O O . GLY A 1 480 ? 4.701 4.951 32.336 1.00 89.00 480 GLY A O 1
ATOM 3803 N N . CYS A 1 481 ? 5.024 5.919 30.316 1.00 81.62 481 CYS A N 1
ATOM 3804 C CA . CYS A 1 481 ? 4.161 4.999 29.582 1.00 81.62 481 CYS A CA 1
ATOM 3805 C C . CYS A 1 481 ? 4.685 3.558 29.671 1.00 81.62 481 CYS A C 1
ATOM 3807 O O . CYS A 1 481 ? 3.922 2.679 30.070 1.00 81.62 481 CYS A O 1
ATOM 3809 N N . ASP A 1 482 ? 5.986 3.324 29.494 1.00 80.88 482 ASP A N 1
ATOM 3810 C CA . ASP A 1 482 ? 6.573 1.982 29.504 1.00 80.88 482 ASP A CA 1
ATOM 3811 C C . ASP A 1 482 ? 6.403 1.215 30.836 1.00 80.88 482 ASP A C 1
ATOM 3813 O O . ASP A 1 482 ? 6.328 1.771 31.941 1.00 80.88 482 ASP A O 1
ATOM 3817 N N . LEU A 1 483 ? 6.377 -0.119 30.747 1.00 81.75 483 LEU A N 1
ATOM 3818 C CA . LEU A 1 483 ? 6.169 -1.032 31.881 1.00 81.75 483 LEU A CA 1
ATOM 3819 C C . LEU A 1 483 ? 7.412 -1.279 32.759 1.00 81.75 483 LEU A C 1
ATOM 3821 O O . LEU A 1 483 ? 7.314 -1.994 33.764 1.00 81.75 483 LEU A O 1
ATOM 3825 N N . ASP A 1 484 ? 8.566 -0.713 32.441 1.00 87.62 484 ASP A N 1
ATOM 3826 C CA . ASP A 1 484 ? 9.790 -0.776 33.249 1.00 87.62 484 ASP A CA 1
ATOM 3827 C C . ASP A 1 484 ? 10.021 0.494 34.094 1.00 87.62 484 ASP A C 1
ATOM 3829 O O . ASP A 1 484 ? 10.686 0.414 35.128 1.00 87.62 484 ASP A O 1
ATOM 3833 N N . THR A 1 485 ? 9.371 1.610 33.744 1.00 93.50 485 THR A N 1
ATOM 3834 C CA . THR A 1 485 ? 9.434 2.903 34.454 1.00 93.50 485 THR A CA 1
ATOM 3835 C C . THR A 1 485 ? 9.062 2.823 35.942 1.00 93.50 485 THR A C 1
ATOM 3837 O O . THR A 1 485 ? 8.364 1.906 36.399 1.00 93.50 485 THR A O 1
ATOM 3840 N N . GLU A 1 486 ? 9.536 3.800 36.724 1.00 96.81 486 GLU A N 1
ATOM 3841 C CA . GLU A 1 486 ? 9.377 3.857 38.183 1.00 96.81 486 GLU A CA 1
ATOM 3842 C C . GLU A 1 486 ? 7.915 3.685 38.622 1.00 96.81 486 GLU A C 1
ATOM 3844 O O . GLU A 1 486 ? 7.000 4.296 38.073 1.00 96.81 486 GLU A O 1
ATOM 3849 N N . LYS A 1 487 ? 7.688 2.853 39.647 1.00 97.75 487 LYS A N 1
ATOM 3850 C CA . LYS A 1 487 ? 6.357 2.610 40.220 1.00 97.75 487 LYS A CA 1
ATOM 3851 C C . LYS A 1 487 ? 6.055 3.655 41.290 1.00 97.75 487 LYS A C 1
ATOM 3853 O O . LYS A 1 487 ? 6.602 3.581 42.385 1.00 97.75 487 LYS A O 1
ATOM 3858 N N . LEU A 1 488 ? 5.121 4.555 40.998 1.00 97.00 488 LEU A N 1
ATOM 3859 C CA . LEU A 1 488 ? 4.687 5.622 41.906 1.00 97.00 488 LEU A CA 1
ATOM 3860 C C . LEU A 1 488 ? 3.709 5.135 42.988 1.00 97.00 488 LEU A C 1
ATOM 3862 O O . LEU A 1 488 ? 3.477 5.823 43.978 1.00 97.00 488 LEU A O 1
ATOM 3866 N N . GLY A 1 489 ? 3.113 3.953 42.810 1.00 96.75 489 GLY A N 1
ATOM 3867 C CA . GLY A 1 489 ? 2.229 3.336 43.797 1.00 96.75 489 GLY A CA 1
ATOM 3868 C C . GLY A 1 489 ? 1.129 2.497 43.158 1.00 96.75 489 GLY A C 1
ATOM 3869 O O . GLY A 1 489 ? 1.303 1.924 42.078 1.00 96.75 489 GLY A O 1
ATOM 3870 N N . ARG A 1 490 ? -0.023 2.424 43.833 1.00 97.81 490 ARG A N 1
ATOM 3871 C CA . ARG A 1 490 ? -1.251 1.836 43.289 1.00 97.8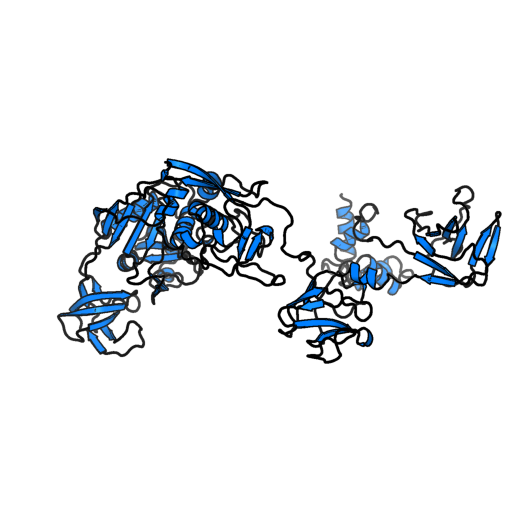1 490 ARG A CA 1
ATOM 3872 C C . ARG A 1 490 ? -2.425 2.794 43.421 1.00 97.81 490 ARG A C 1
ATOM 3874 O O . ARG A 1 490 ? -2.609 3.377 44.483 1.00 97.81 490 ARG A O 1
ATOM 3881 N N . LEU A 1 491 ? -3.223 2.899 42.364 1.00 97.88 491 LEU A N 1
ATOM 3882 C CA . LEU A 1 491 ? -4.547 3.508 42.388 1.00 97.88 491 LEU A CA 1
ATOM 3883 C C . LEU A 1 491 ? -5.554 2.445 42.858 1.00 97.88 491 LEU A C 1
ATOM 3885 O O . LEU A 1 491 ? -5.579 1.342 42.312 1.00 97.88 491 LEU A O 1
ATOM 3889 N N . SER A 1 492 ? -6.306 2.735 43.917 1.00 97.69 492 SER A N 1
ATOM 3890 C CA . SER A 1 492 ? -7.163 1.770 44.630 1.00 97.69 492 SER A CA 1
ATOM 3891 C C . SER A 1 492 ? -8.357 1.257 43.807 1.00 97.69 492 SER A C 1
ATOM 3893 O O . SER A 1 492 ? -8.776 1.872 42.832 1.00 97.69 492 SER A O 1
ATOM 3895 N N . HIS A 1 493 ? -8.916 0.106 44.197 1.00 96.88 493 HIS A N 1
ATOM 3896 C CA . HIS A 1 493 ? -10.174 -0.395 43.630 1.00 96.88 493 HIS A CA 1
ATOM 3897 C C . HIS A 1 493 ? -11.333 0.565 43.949 1.00 96.88 493 HIS A C 1
ATOM 3899 O O . HIS A 1 493 ? -11.419 1.069 45.067 1.00 96.88 493 HIS A O 1
ATOM 3905 N N . GLY A 1 494 ? -12.206 0.830 42.976 1.00 95.75 494 GLY A N 1
ATOM 3906 C CA . GLY A 1 494 ? -13.272 1.833 43.087 1.00 95.75 494 GLY A CA 1
ATOM 3907 C C . GLY A 1 494 ? -12.789 3.289 43.022 1.00 95.75 494 GLY A C 1
ATOM 3908 O O . GLY A 1 494 ? -13.605 4.206 43.116 1.00 95.75 494 GLY A O 1
ATOM 3909 N N . ALA A 1 495 ? -11.483 3.530 42.849 1.00 97.19 495 ALA A N 1
ATOM 3910 C CA . ALA A 1 495 ? -10.979 4.850 42.492 1.00 97.19 495 ALA A CA 1
ATOM 3911 C C . ALA A 1 495 ? -11.442 5.243 41.085 1.00 97.19 495 ALA A C 1
ATOM 3913 O O . ALA A 1 495 ? -11.747 4.393 40.246 1.00 97.19 495 ALA A O 1
ATOM 3914 N N . THR A 1 496 ? -11.470 6.546 40.829 1.00 96.69 496 THR A N 1
ATOM 3915 C CA . THR A 1 496 ? -11.994 7.107 39.583 1.00 96.69 496 THR A CA 1
ATOM 3916 C C . THR A 1 496 ? -11.012 8.134 39.046 1.00 96.69 496 THR A C 1
ATOM 3918 O O . THR A 1 496 ? -10.354 8.839 39.820 1.00 96.69 496 THR A O 1
ATOM 3921 N N . PHE A 1 497 ? -10.867 8.204 37.728 1.00 95.50 497 PHE A N 1
ATOM 3922 C CA . PHE A 1 497 ? -9.901 9.087 37.081 1.00 95.50 497 PHE A CA 1
ATOM 3923 C C . PHE A 1 497 ? -10.423 9.652 35.764 1.00 95.50 497 PHE A C 1
ATOM 3925 O O . PHE A 1 497 ? -11.389 9.146 35.199 1.00 95.50 497 PHE A O 1
ATOM 3932 N N . VAL A 1 498 ? -9.783 10.717 35.291 1.00 92.81 498 VAL A N 1
ATOM 3933 C CA . VAL A 1 498 ? -9.950 11.251 33.941 1.00 92.81 498 VAL A CA 1
ATOM 3934 C C . VAL A 1 498 ? -8.721 10.898 33.109 1.00 92.81 498 VAL A C 1
ATOM 3936 O O . VAL A 1 498 ? -7.590 11.002 33.588 1.00 92.81 498 VAL A O 1
ATOM 3939 N N . GLU A 1 499 ? -8.944 10.457 31.878 1.00 90.12 499 GLU A N 1
ATOM 3940 C CA . GLU A 1 499 ? -7.903 10.243 30.876 1.00 90.12 499 GLU A CA 1
ATOM 3941 C C . GLU A 1 499 ? -7.396 11.589 30.345 1.00 90.12 499 GLU A C 1
ATOM 3943 O O . GLU A 1 499 ? -8.165 12.442 29.894 1.00 90.12 499 GLU A O 1
ATOM 3948 N N . LEU A 1 500 ? -6.078 11.767 30.416 1.00 87.06 500 LEU A N 1
ATOM 3949 C CA . LEU A 1 500 ? -5.352 12.872 29.797 1.00 87.06 500 LEU A CA 1
ATOM 3950 C C . LEU A 1 500 ? -4.821 12.466 28.414 1.00 87.06 500 LEU A C 1
ATOM 3952 O O . LEU A 1 500 ? -4.854 13.272 27.488 1.00 87.06 500 LEU A O 1
ATOM 3956 N N . GLU A 1 501 ? -4.335 11.226 28.293 1.00 80.94 501 GLU A N 1
ATOM 3957 C CA . GLU A 1 501 ? -3.746 10.633 27.086 1.00 80.94 501 GLU A CA 1
ATOM 3958 C C . GLU A 1 501 ? -3.807 9.092 27.184 1.00 80.94 501 GLU A C 1
ATOM 3960 O O . GLU A 1 501 ? -3.775 8.548 28.291 1.00 80.94 501 GLU A O 1
ATOM 3965 N N . LYS A 1 502 ? -3.893 8.373 26.053 1.00 77.81 502 LYS A N 1
ATOM 3966 C CA . LYS A 1 502 ? -3.973 6.899 26.017 1.00 77.81 502 LYS A CA 1
ATOM 3967 C C . LYS A 1 502 ? -3.201 6.299 24.836 1.00 77.81 502 LYS A C 1
ATOM 3969 O O . LYS A 1 502 ? -3.484 6.600 23.674 1.00 77.81 502 LYS A O 1
ATOM 3974 N N . PHE A 1 503 ? -2.286 5.381 25.144 1.00 69.75 503 PHE A N 1
ATOM 3975 C CA . PHE A 1 503 ? -1.518 4.577 24.189 1.00 69.75 503 PHE A CA 1
ATOM 3976 C C . PHE A 1 503 ? -1.813 3.093 24.441 1.00 69.75 503 PHE A C 1
ATOM 3978 O O . PHE A 1 503 ? -1.465 2.550 25.488 1.00 69.75 503 PHE A O 1
ATOM 3985 N N . GLY A 1 504 ? -2.517 2.435 23.519 1.00 71.88 504 GLY A N 1
ATOM 3986 C CA . GLY A 1 504 ? -3.029 1.074 23.692 1.00 71.88 504 GLY A CA 1
ATOM 3987 C C . GLY A 1 504 ? -3.819 0.916 24.989 1.00 71.88 504 GLY A C 1
ATOM 3988 O O . GLY A 1 504 ? -4.840 1.576 25.209 1.00 71.88 504 GLY A O 1
ATOM 3989 N N . TYR A 1 505 ? -3.305 0.069 25.882 1.00 81.94 505 TYR A N 1
ATOM 3990 C CA . TYR A 1 505 ? -3.859 -0.154 27.221 1.00 81.94 505 TYR A CA 1
ATOM 3991 C C . TYR A 1 505 ? -3.285 0.752 28.311 1.00 81.94 505 TYR A C 1
ATOM 3993 O O . TYR A 1 505 ? -3.725 0.667 29.460 1.00 81.94 505 TYR A O 1
ATOM 4001 N N . ARG A 1 506 ? -2.314 1.608 27.991 1.00 88.00 506 ARG A N 1
ATOM 4002 C CA . ARG A 1 506 ? -1.661 2.530 28.922 1.00 88.00 506 ARG A CA 1
ATOM 4003 C C . ARG A 1 506 ? -2.391 3.870 28.906 1.00 88.00 506 ARG A C 1
ATOM 4005 O O . ARG A 1 506 ? -2.554 4.478 27.854 1.00 88.00 506 ARG A O 1
ATOM 4012 N N . VAL A 1 507 ? -2.841 4.322 30.072 1.00 89.38 507 VAL A N 1
ATOM 4013 C CA . VAL A 1 507 ? -3.577 5.584 30.234 1.00 89.38 507 VAL A CA 1
ATOM 4014 C C . VAL A 1 507 ? -2.779 6.515 31.135 1.00 89.38 507 VAL A C 1
ATOM 4016 O O . VAL A 1 507 ? -2.484 6.156 32.281 1.00 89.38 507 VAL A O 1
ATOM 4019 N N . HIS A 1 508 ? -2.461 7.706 30.629 1.00 92.94 508 HIS A N 1
ATOM 4020 C CA . HIS A 1 508 ? -2.054 8.834 31.451 1.00 92.94 508 HIS A CA 1
ATOM 4021 C C . HIS A 1 508 ? -3.307 9.409 32.091 1.00 92.94 508 HIS A C 1
ATOM 4023 O O . HIS A 1 508 ? -4.224 9.854 31.394 1.00 92.94 508 HIS A O 1
ATOM 4029 N N . PHE A 1 509 ? -3.375 9.368 33.414 1.00 96.00 509 PHE A N 1
ATOM 4030 C CA . PHE A 1 509 ? -4.582 9.731 34.136 1.00 96.00 509 PHE A CA 1
ATOM 4031 C C . PHE A 1 509 ? -4.333 10.855 35.125 1.00 96.00 509 PHE A C 1
ATOM 4033 O O . PHE A 1 509 ? -3.243 10.992 35.674 1.00 96.00 509 PHE A O 1
ATOM 4040 N N . LYS A 1 510 ? -5.409 11.573 35.439 1.00 96.88 510 LYS A N 1
ATOM 4041 C CA . LYS A 1 510 ? -5.511 12.391 36.642 1.00 96.88 510 LYS A CA 1
ATOM 4042 C C . LYS A 1 510 ? -6.622 11.852 37.529 1.00 96.88 510 LYS A C 1
ATOM 4044 O O . LYS A 1 510 ? -7.752 11.658 37.079 1.00 96.88 510 LYS A O 1
ATOM 4049 N N . LYS A 1 511 ? -6.311 11.572 38.790 1.00 97.69 511 LYS A N 1
ATOM 4050 C CA . LYS A 1 511 ? -7.266 11.026 39.755 1.00 97.69 511 LYS A CA 1
ATOM 4051 C C . LYS A 1 511 ? -8.386 12.033 40.022 1.00 97.69 511 LYS A C 1
ATOM 4053 O O . LYS A 1 511 ? -8.134 13.218 40.227 1.00 97.69 511 LYS A O 1
ATOM 4058 N N . LEU A 1 512 ? -9.618 11.536 40.064 1.00 96.50 512 LEU A N 1
ATOM 4059 C CA . LEU A 1 512 ? -10.811 12.284 40.460 1.00 96.50 512 LEU A CA 1
ATOM 4060 C C . LEU A 1 512 ? -11.263 11.900 41.876 1.00 96.50 512 LEU A C 1
ATOM 4062 O O . LEU A 1 512 ? -11.648 12.771 42.652 1.00 96.50 512 LEU A O 1
ATOM 4066 N N . SER A 1 513 ? -11.192 10.615 42.240 1.00 97.12 513 SER A N 1
ATOM 4067 C CA . SER A 1 513 ? -11.505 10.139 43.596 1.00 97.12 513 SER A CA 1
ATOM 4068 C C . SER A 1 513 ? -10.792 8.829 43.945 1.00 97.12 513 SER A C 1
ATOM 4070 O O . SER A 1 513 ? -10.371 8.086 43.060 1.00 97.12 513 SER A O 1
ATOM 4072 N N . GLY A 1 514 ? -10.715 8.517 45.241 1.00 96.56 514 GLY A N 1
ATOM 4073 C CA . GLY A 1 514 ? -10.100 7.295 45.771 1.00 96.56 514 GLY A CA 1
ATOM 4074 C C . GLY A 1 514 ? -8.667 7.488 46.281 1.00 96.56 514 GLY A C 1
ATOM 4075 O O . GLY A 1 514 ? -8.097 8.580 46.230 1.00 96.56 514 GLY A O 1
ATOM 4076 N N . GLU A 1 515 ? -8.086 6.408 46.798 1.00 97.50 515 GLU A N 1
ATOM 4077 C CA . GLU A 1 515 ? -6.715 6.373 47.320 1.00 97.50 515 GLU A CA 1
ATOM 4078 C C . GLU A 1 515 ? -5.699 5.985 46.235 1.00 97.50 515 GLU A C 1
ATOM 4080 O O . GLU A 1 515 ? -6.022 5.237 45.307 1.00 97.50 515 GLU A O 1
ATOM 4085 N N . GLY A 1 516 ? -4.462 6.467 46.374 1.00 97.06 516 GLY A N 1
ATOM 4086 C CA . GLY A 1 516 ? -3.363 6.258 45.425 1.00 97.06 516 GLY A CA 1
ATOM 4087 C C . GLY A 1 516 ? -2.801 7.565 44.851 1.00 97.06 516 GLY A C 1
ATOM 4088 O O . GLY A 1 516 ? -3.254 8.639 45.255 1.00 97.06 516 GLY A O 1
ATOM 4089 N N . PRO A 1 517 ? -1.827 7.497 43.922 1.00 97.94 517 PRO A N 1
ATOM 4090 C CA . PRO A 1 517 ? -1.239 8.675 43.275 1.00 97.94 517 PRO A CA 1
ATOM 4091 C C . PRO A 1 517 ? -2.271 9.551 42.552 1.00 97.94 517 PRO A C 1
ATOM 4093 O O . PRO A 1 517 ? -3.278 9.046 42.055 1.00 97.94 517 PRO A O 1
ATOM 4096 N N . ASP A 1 518 ? -2.017 10.859 42.493 1.00 97.56 518 ASP A N 1
ATOM 4097 C CA . ASP A 1 518 ? -2.924 11.830 41.860 1.00 97.56 518 ASP A CA 1
ATOM 4098 C C . ASP A 1 518 ? -2.793 11.882 40.328 1.00 97.56 518 ASP A C 1
ATOM 4100 O O . ASP A 1 518 ? -3.737 12.287 39.652 1.00 97.56 518 ASP A O 1
ATOM 4104 N N . GLU A 1 519 ? -1.649 11.466 39.781 1.00 97.69 519 GLU A N 1
ATOM 4105 C CA . GLU A 1 519 ? -1.327 11.491 38.349 1.00 97.69 519 GLU A CA 1
ATOM 4106 C C . GLU A 1 519 ? -0.307 10.382 38.015 1.00 97.69 519 GLU A C 1
ATOM 4108 O O . GLU A 1 519 ? 0.372 9.863 38.911 1.00 97.69 519 GLU A O 1
ATOM 4113 N N . GLY A 1 520 ? -0.216 9.997 36.740 1.00 96.56 520 GLY A N 1
ATOM 4114 C CA . GLY A 1 520 ? 0.770 9.043 36.221 1.00 96.56 520 GLY A CA 1
ATOM 4115 C C . GLY A 1 520 ? 0.190 8.093 35.172 1.00 96.56 520 GLY A C 1
ATOM 4116 O O . GLY A 1 520 ? -0.888 8.324 34.630 1.00 96.56 520 GLY A O 1
ATOM 4117 N N . TRP A 1 521 ? 0.904 7.003 34.888 1.00 96.25 521 TRP A N 1
ATOM 4118 C CA . TRP A 1 521 ? 0.550 6.025 33.854 1.00 96.25 521 TRP A CA 1
ATOM 4119 C C . TRP A 1 521 ? 0.118 4.679 34.442 1.00 96.25 521 TRP A C 1
ATOM 4121 O O . TRP A 1 521 ? 0.898 4.005 35.123 1.00 96.25 521 TRP A O 1
ATOM 4131 N N . LEU A 1 522 ? -1.101 4.241 34.132 1.00 95.44 522 LEU A N 1
ATOM 4132 C CA . LEU A 1 522 ? -1.662 2.948 34.549 1.00 95.44 522 LEU A CA 1
ATOM 4133 C C . LEU A 1 522 ? -2.060 2.084 33.346 1.00 95.44 522 LEU A C 1
ATOM 4135 O O . LEU A 1 522 ? -2.093 2.568 32.221 1.00 95.44 522 LEU A O 1
ATOM 4139 N N . SER A 1 523 ? -2.338 0.797 33.572 1.00 90.88 523 SER A N 1
ATOM 4140 C CA . SER A 1 523 ? -2.913 -0.081 32.542 1.00 90.88 523 SER A CA 1
ATOM 4141 C C . SER A 1 523 ? -4.407 -0.274 32.788 1.00 90.88 523 SER A C 1
ATOM 4143 O O . SER A 1 523 ? -4.783 -0.654 33.897 1.00 90.88 523 SER A O 1
ATOM 4145 N N . CYS A 1 524 ? -5.240 -0.058 31.767 1.00 87.56 524 CYS A N 1
ATOM 4146 C CA . CYS A 1 524 ? -6.677 -0.362 31.795 1.00 87.56 524 CYS A CA 1
ATOM 4147 C C . CYS A 1 524 ? -6.990 -1.840 31.495 1.00 87.56 524 CYS A C 1
ATOM 4149 O O . CYS A 1 524 ? -8.062 -2.317 31.855 1.00 87.56 524 CYS A O 1
ATOM 4151 N N . TYR A 1 525 ? -6.032 -2.586 30.934 1.00 82.62 525 TYR A N 1
ATOM 4152 C CA . TYR A 1 525 ? -6.156 -4.008 30.603 1.00 82.62 525 TYR A CA 1
ATOM 4153 C C . TYR A 1 525 ? -4.898 -4.777 31.035 1.00 82.62 525 TYR A C 1
ATOM 4155 O O . TYR A 1 525 ? -3.781 -4.262 30.916 1.00 82.62 525 TYR A O 1
ATOM 4163 N N . ILE A 1 526 ? -5.057 -5.986 31.586 1.00 76.81 526 ILE A N 1
ATOM 4164 C CA . ILE A 1 526 ? -3.955 -6.837 32.069 1.00 76.81 526 ILE A CA 1
ATOM 4165 C C . ILE A 1 526 ? -4.285 -8.314 31.796 1.00 76.81 526 ILE A C 1
ATOM 4167 O O . ILE A 1 526 ? -5.203 -8.855 32.403 1.00 76.81 526 ILE A O 1
ATOM 4171 N N . ARG A 1 527 ? -3.470 -8.991 30.969 1.00 71.81 527 ARG A N 1
ATOM 4172 C CA . ARG A 1 527 ? -3.538 -10.449 30.698 1.00 71.81 527 ARG A CA 1
ATOM 4173 C C . ARG A 1 527 ? -4.928 -10.960 30.260 1.00 71.81 527 ARG A C 1
ATOM 4175 O O . ARG A 1 527 ? -5.411 -11.928 30.837 1.00 71.81 527 ARG A O 1
ATOM 4182 N N . GLY A 1 528 ? -5.582 -10.299 29.306 1.00 60.53 528 GLY A N 1
ATOM 4183 C CA . GLY A 1 528 ? -6.925 -10.700 28.852 1.00 60.53 528 GLY A CA 1
ATOM 4184 C C . GLY A 1 528 ? -8.085 -10.200 29.727 1.00 60.53 528 GLY A C 1
ATOM 4185 O O . GLY A 1 528 ? -9.224 -10.600 29.517 1.00 60.53 528 GLY A O 1
ATOM 4186 N N . TYR A 1 529 ? -7.826 -9.338 30.722 1.00 74.25 529 TYR A N 1
ATOM 4187 C CA . TYR A 1 529 ? -8.862 -8.815 31.619 1.00 74.25 529 TYR A CA 1
ATOM 4188 C C . TYR A 1 529 ? -8.881 -7.284 31.656 1.00 74.25 529 TYR A C 1
ATOM 4190 O O . TYR A 1 529 ? -7.856 -6.644 31.917 1.00 74.25 529 TYR A O 1
ATOM 4198 N N . GLU A 1 530 ? -10.075 -6.709 31.482 1.00 81.31 530 GLU A N 1
ATOM 4199 C CA . GLU A 1 530 ? -10.370 -5.307 31.793 1.00 81.31 530 GLU A CA 1
ATOM 4200 C C . GLU A 1 530 ? -10.156 -5.075 33.301 1.00 81.31 530 GLU A C 1
ATOM 4202 O O . GLU A 1 530 ? -10.666 -5.809 34.151 1.00 81.31 530 GLU A O 1
ATOM 4207 N N . VAL A 1 531 ? -9.360 -4.064 33.648 1.00 91.56 531 VAL A N 1
ATOM 4208 C CA . VAL A 1 531 ? -9.053 -3.687 35.039 1.00 91.56 531 VAL A CA 1
ATOM 4209 C C . VAL A 1 531 ? -9.332 -2.209 35.335 1.00 91.56 531 VAL A C 1
ATOM 4211 O O . VAL A 1 531 ? -9.405 -1.829 36.508 1.00 91.56 531 VAL A O 1
ATOM 4214 N N . ALA A 1 532 ? -9.563 -1.393 34.303 1.00 91.94 532 ALA A N 1
ATOM 4215 C CA . ALA A 1 532 ? -10.253 -0.111 34.395 1.00 91.94 532 ALA A CA 1
ATOM 4216 C C . ALA A 1 532 ? -11.310 -0.020 33.291 1.00 91.94 532 ALA A C 1
ATOM 4218 O O . ALA A 1 532 ? -11.012 -0.396 32.163 1.00 91.94 532 ALA A O 1
ATOM 4219 N N . LYS A 1 533 ? -12.489 0.525 33.606 1.00 88.31 533 LYS A N 1
ATOM 4220 C CA . LYS A 1 533 ? -13.619 0.649 32.678 1.00 88.31 533 LYS A CA 1
ATOM 4221 C C . LYS A 1 533 ? -13.945 2.107 32.383 1.00 88.31 533 LYS A C 1
ATOM 4223 O O . LYS A 1 533 ? -14.055 2.899 33.318 1.00 88.31 533 LYS A O 1
ATOM 4228 N N . CYS A 1 534 ? -14.122 2.463 31.113 1.00 85.38 534 CYS A N 1
ATOM 4229 C CA . CYS A 1 534 ? -14.566 3.803 30.727 1.00 85.38 534 CYS A CA 1
ATOM 4230 C C . CYS A 1 534 ? -16.066 3.981 31.027 1.00 85.38 534 CYS A C 1
ATOM 4232 O O . CYS A 1 534 ? -16.873 3.096 30.745 1.00 85.38 534 CYS A O 1
ATOM 4234 N N . ARG A 1 535 ? -16.443 5.125 31.609 1.00 79.06 535 ARG A N 1
ATOM 4235 C CA . ARG A 1 535 ? -17.840 5.510 31.877 1.00 79.06 535 ARG A CA 1
ATOM 4236 C C . ARG A 1 535 ? -18.459 6.344 30.771 1.00 79.06 535 ARG A C 1
ATOM 4238 O O . ARG A 1 535 ? -19.656 6.236 30.526 1.00 79.06 535 ARG A O 1
ATOM 4245 N N . ASP A 1 536 ? -17.675 7.263 30.214 1.00 73.62 536 ASP A N 1
ATOM 4246 C CA . ASP A 1 536 ? -18.182 8.211 29.230 1.00 73.62 536 ASP A CA 1
ATOM 4247 C C . ASP A 1 536 ? -18.254 7.487 27.868 1.00 73.62 536 ASP A C 1
ATOM 4249 O O . ASP A 1 536 ? -17.266 6.857 27.473 1.00 73.62 536 ASP A O 1
ATOM 4253 N N . PRO A 1 537 ? -19.401 7.517 27.162 1.00 72.25 537 PRO A N 1
ATOM 4254 C CA . PRO A 1 537 ? -19.566 6.806 25.897 1.00 72.25 537 PRO A CA 1
ATOM 4255 C C . PRO A 1 537 ? -18.685 7.405 24.797 1.00 72.25 537 PRO A C 1
ATOM 4257 O O . PRO A 1 537 ? -18.464 8.619 24.739 1.00 72.25 537 PRO A O 1
ATOM 4260 N N . ILE A 1 538 ? -18.204 6.551 23.890 1.00 78.56 538 ILE A N 1
ATOM 4261 C CA . ILE A 1 538 ? -17.423 6.990 22.732 1.00 78.56 538 ILE A CA 1
ATOM 4262 C C . ILE A 1 538 ? -18.374 7.437 21.625 1.00 78.56 538 ILE A C 1
ATOM 4264 O O . ILE A 1 538 ? -18.844 6.647 20.809 1.00 78.56 538 ILE A O 1
ATOM 4268 N N . ASP A 1 539 ? -18.637 8.737 21.605 1.00 87.69 539 ASP A N 1
ATOM 4269 C CA . ASP A 1 539 ? -19.467 9.370 20.590 1.00 87.69 539 ASP A CA 1
ATOM 4270 C C . ASP A 1 539 ? -18.675 9.730 19.324 1.00 87.69 539 ASP A C 1
ATOM 4272 O O . ASP A 1 539 ? -17.549 10.239 19.377 1.00 87.69 539 ASP A O 1
ATOM 4276 N N . TRP A 1 540 ? -19.315 9.558 18.170 1.00 91.94 540 TRP A N 1
ATOM 4277 C CA . TRP A 1 540 ? -18.781 9.859 16.847 1.00 91.94 540 TRP A CA 1
ATOM 4278 C C . TRP A 1 540 ? -19.537 11.014 16.202 1.00 91.94 540 TRP A C 1
ATOM 4280 O O . TRP A 1 540 ? -20.764 11.048 16.154 1.00 91.94 540 TRP A O 1
ATOM 4290 N N . ILE A 1 541 ? -18.797 11.977 15.664 1.00 92.75 541 ILE A N 1
ATOM 4291 C CA . ILE A 1 541 ? -19.358 13.111 14.933 1.00 92.75 541 ILE A CA 1
ATOM 4292 C C . ILE A 1 541 ? -19.198 12.847 13.443 1.00 92.75 541 ILE A C 1
ATOM 4294 O O . ILE A 1 541 ? -18.083 12.935 12.924 1.00 92.75 541 ILE A O 1
ATOM 4298 N N . GLN A 1 542 ? -20.311 12.570 12.762 1.00 94.19 542 GLN A N 1
ATOM 4299 C CA . GLN A 1 542 ? -20.360 12.561 11.305 1.00 94.19 542 GLN A CA 1
ATOM 4300 C C . GLN A 1 542 ? -20.191 13.990 10.788 1.00 94.19 542 GLN A C 1
ATOM 4302 O O . GLN A 1 542 ? -20.759 14.950 11.326 1.00 94.19 542 GLN A O 1
ATOM 4307 N N . ARG A 1 543 ? -19.421 14.129 9.715 1.00 90.31 543 ARG A N 1
ATOM 4308 C CA . ARG A 1 543 ? -19.085 15.395 9.085 1.00 90.31 543 ARG A CA 1
ATOM 4309 C C . ARG A 1 543 ? -19.191 15.315 7.572 1.00 90.31 543 ARG A C 1
ATOM 4311 O O . ARG A 1 543 ? -18.957 14.264 6.977 1.00 90.31 543 ARG A O 1
ATOM 4318 N N . LYS A 1 544 ? -19.487 16.464 6.966 1.00 83.44 544 LYS A N 1
ATOM 4319 C CA . LYS A 1 544 ? -19.473 16.657 5.517 1.00 83.44 544 LYS A CA 1
ATOM 4320 C C . LYS A 1 544 ? -18.324 17.580 5.128 1.00 83.44 544 LYS A C 1
ATOM 4322 O O . LYS A 1 544 ? -18.089 18.607 5.766 1.00 83.44 544 LYS A O 1
ATOM 4327 N N . VAL A 1 545 ? -17.617 17.195 4.073 1.00 81.69 545 VAL A N 1
ATOM 4328 C CA . VAL A 1 545 ? -16.544 17.977 3.453 1.00 81.69 545 VAL A CA 1
ATOM 4329 C C . VAL A 1 545 ? -17.066 18.621 2.176 1.00 81.69 545 VAL A C 1
ATOM 4331 O O . VAL A 1 545 ? -17.937 18.074 1.502 1.00 81.69 545 VAL A O 1
ATOM 4334 N N . VAL A 1 546 ? -16.527 19.795 1.854 1.00 82.50 546 VAL A N 1
ATOM 4335 C CA . VAL A 1 546 ? -16.637 20.399 0.525 1.00 82.50 546 VAL A CA 1
ATOM 4336 C C . VAL A 1 546 ? -15.280 20.241 -0.150 1.00 82.50 546 VAL A C 1
ATOM 4338 O O . VAL A 1 546 ? -14.261 20.649 0.418 1.00 82.50 546 VAL A O 1
ATOM 4341 N N . LEU A 1 547 ? -15.271 19.619 -1.332 1.00 86.44 547 LEU A N 1
ATOM 4342 C CA . LEU A 1 547 ? -14.053 19.427 -2.116 1.00 86.44 547 LEU A CA 1
ATOM 4343 C C . LEU A 1 547 ? -13.451 20.791 -2.509 1.00 86.44 547 LEU A C 1
ATOM 4345 O O . LEU A 1 547 ? -14.199 21.732 -2.788 1.00 86.44 547 LEU A O 1
ATOM 4349 N N . PRO A 1 548 ? -12.114 20.928 -2.535 1.00 85.62 548 PRO A N 1
ATOM 4350 C CA . PRO A 1 548 ? -11.473 22.162 -2.971 1.00 85.62 548 PRO A CA 1
ATOM 4351 C C . PRO A 1 548 ? -11.685 22.394 -4.475 1.00 85.62 548 PRO A C 1
ATOM 4353 O O . PRO A 1 548 ? -11.773 21.449 -5.258 1.00 85.62 548 PRO A O 1
ATOM 4356 N N . SER A 1 549 ? -11.705 23.665 -4.889 1.00 85.50 549 SER A N 1
ATOM 4357 C CA . SER A 1 549 ? -11.902 24.106 -6.284 1.00 85.50 549 SER A CA 1
ATOM 4358 C C . SER A 1 549 ? -10.707 23.847 -7.216 1.00 85.50 549 SER A C 1
ATOM 4360 O O . SER A 1 549 ? -10.688 24.309 -8.352 1.00 85.50 549 SER A O 1
ATOM 4362 N N . SER A 1 550 ? -9.678 23.167 -6.722 1.00 86.12 550 SER A N 1
ATOM 4363 C CA . SER A 1 550 ? -8.474 22.757 -7.439 1.00 86.12 550 SER A CA 1
ATOM 4364 C C . SER A 1 550 ? -8.031 21.404 -6.894 1.00 86.12 550 SER A C 1
ATOM 4366 O O . SER A 1 550 ? -8.324 21.094 -5.737 1.00 86.12 550 SER A O 1
ATOM 4368 N N . ILE A 1 551 ? -7.285 20.625 -7.682 1.00 83.06 551 ILE A N 1
ATOM 4369 C CA . ILE A 1 551 ? -6.757 19.341 -7.215 1.00 83.06 551 ILE A CA 1
ATOM 4370 C C . ILE A 1 551 ? -5.825 19.603 -6.022 1.00 83.06 551 ILE A C 1
ATOM 4372 O O . ILE A 1 551 ? -4.814 20.290 -6.131 1.00 83.06 551 ILE A O 1
ATOM 4376 N N . SER A 1 552 ? -6.242 19.119 -4.855 1.00 83.94 552 SER A N 1
ATOM 4377 C CA . SER A 1 552 ? -5.564 19.244 -3.567 1.00 83.94 552 SER A CA 1
ATOM 4378 C C . SER A 1 552 ? -6.042 18.105 -2.686 1.00 83.94 552 SER A C 1
ATOM 4380 O O . SER A 1 552 ? -7.243 17.957 -2.470 1.00 83.94 552 SER A O 1
ATOM 4382 N N . PHE A 1 553 ? -5.107 17.336 -2.139 1.00 82.69 553 PHE A N 1
ATOM 4383 C CA . PHE A 1 553 ? -5.414 16.235 -1.225 1.00 82.69 553 PHE A CA 1
ATOM 4384 C C . PHE A 1 553 ? -5.539 16.690 0.237 1.00 82.69 553 PHE A C 1
ATOM 4386 O O . PHE A 1 553 ? -5.909 15.901 1.100 1.00 82.69 553 PHE A O 1
ATOM 4393 N N . ASN A 1 554 ? -5.309 17.982 0.506 1.00 78.31 554 ASN A N 1
ATOM 4394 C CA . ASN A 1 554 ? -5.669 18.640 1.759 1.00 78.31 554 ASN A CA 1
ATOM 4395 C C . ASN A 1 554 ? -7.110 19.163 1.695 1.00 78.31 554 ASN A C 1
ATOM 4397 O O . ASN A 1 554 ? -7.489 19.843 0.736 1.00 78.31 554 ASN A O 1
ATOM 4401 N N . MET A 1 555 ? -7.891 18.878 2.738 1.00 71.94 555 MET A N 1
ATOM 4402 C CA . MET A 1 555 ? -9.304 19.250 2.838 1.00 71.94 555 MET A CA 1
ATOM 4403 C C . MET A 1 555 ? -9.540 20.505 3.686 1.00 71.94 555 MET A C 1
ATOM 4405 O O . MET A 1 555 ? -8.739 20.866 4.549 1.00 71.94 555 MET A O 1
ATOM 4409 N N . SER A 1 556 ? -10.698 21.132 3.478 1.00 70.06 556 SER A N 1
ATOM 4410 C CA . SER A 1 556 ? -11.228 22.181 4.353 1.00 70.06 556 SER A CA 1
ATOM 4411 C C . SER A 1 556 ? -11.835 21.599 5.643 1.00 70.06 556 SER A C 1
ATOM 4413 O O . SER A 1 556 ? -12.218 20.430 5.692 1.00 70.06 556 SER A O 1
ATOM 4415 N N . SER A 1 557 ? -11.933 22.416 6.701 1.00 68.25 557 SER A N 1
ATOM 4416 C CA . SER A 1 557 ? -12.494 22.020 8.005 1.00 68.25 557 SER A CA 1
ATOM 4417 C C . SER A 1 557 ? -13.919 21.445 7.875 1.00 68.25 557 SER A C 1
ATOM 4419 O O . SER A 1 557 ? -14.838 22.207 7.561 1.00 68.25 557 SER A O 1
ATOM 4421 N N . PRO A 1 558 ? -14.153 20.147 8.158 1.00 72.62 558 PRO A N 1
ATOM 4422 C CA . PRO A 1 558 ? -15.435 19.513 7.850 1.00 72.62 558 PRO A CA 1
ATOM 4423 C C . PRO A 1 558 ? -16.560 19.943 8.808 1.00 72.62 558 PRO A C 1
ATOM 4425 O O . PRO A 1 558 ? -16.390 19.941 10.038 1.00 72.62 558 PRO A O 1
ATOM 4428 N N . SER A 1 559 ? -17.736 20.261 8.258 1.00 78.75 559 SER A N 1
ATOM 4429 C CA . SER A 1 559 ? -18.909 20.704 9.023 1.00 78.75 559 SER A CA 1
ATOM 4430 C C . SER A 1 559 ? -19.572 19.533 9.758 1.00 78.75 559 SER A C 1
ATOM 4432 O O . SER A 1 559 ? -19.634 18.425 9.232 1.00 78.75 559 SER A O 1
ATOM 4434 N N . LYS A 1 560 ? -20.060 19.751 10.992 1.00 85.00 560 LYS A N 1
ATOM 4435 C CA . LYS A 1 560 ? -20.800 18.719 11.746 1.00 85.00 560 LYS A CA 1
ATOM 4436 C C . LYS A 1 560 ? -22.150 18.439 11.066 1.00 85.00 560 LYS A C 1
ATOM 4438 O O . LYS A 1 560 ? -22.855 19.384 10.723 1.00 85.00 560 LYS A O 1
ATOM 4443 N N . VAL A 1 561 ? -22.511 17.1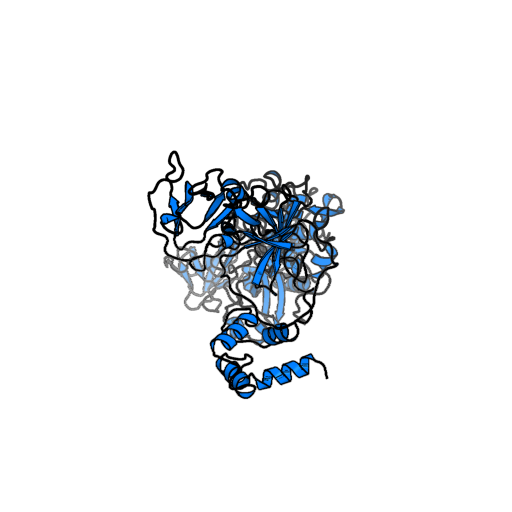63 10.929 1.00 87.88 561 VAL A N 1
ATOM 4444 C CA . VAL A 1 561 ? -23.786 16.700 10.348 1.00 87.88 561 VAL A CA 1
ATOM 4445 C C . VAL A 1 561 ? -24.645 16.020 11.408 1.00 87.88 561 VAL A C 1
ATOM 4447 O O . VAL A 1 561 ? -25.765 16.452 11.663 1.00 87.88 561 VAL A O 1
ATOM 4450 N N . ALA A 1 562 ? -24.107 14.982 12.045 1.00 91.50 562 ALA A N 1
ATOM 4451 C CA . ALA A 1 562 ? -24.812 14.161 13.020 1.00 91.50 562 ALA A CA 1
ATOM 4452 C C . ALA A 1 562 ? -23.866 13.713 14.140 1.00 91.50 562 ALA A C 1
ATOM 4454 O O . ALA A 1 562 ? -22.640 13.778 14.006 1.00 91.50 562 ALA A O 1
ATOM 4455 N N . LYS A 1 563 ? -24.455 13.253 15.242 1.00 92.56 563 LYS A N 1
ATOM 4456 C CA . LYS A 1 563 ? -23.774 12.562 16.334 1.00 92.56 563 LYS A CA 1
ATOM 4457 C C . LYS A 1 563 ? -24.328 11.139 16.400 1.00 92.56 563 LYS A C 1
ATOM 4459 O O . LYS A 1 563 ? -25.544 10.974 16.387 1.00 92.56 563 LYS A O 1
ATOM 4464 N N . LEU A 1 564 ? -23.437 10.158 16.418 1.00 93.38 564 LEU A N 1
ATOM 4465 C CA . LEU A 1 564 ? -23.720 8.734 16.554 1.00 93.38 564 LEU A CA 1
ATOM 4466 C C . LEU A 1 564 ? -23.082 8.263 17.863 1.00 93.38 564 LEU A C 1
ATOM 4468 O O . LEU A 1 564 ? -21.972 8.689 18.184 1.00 93.38 564 LEU A O 1
ATOM 4472 N N . ASP A 1 565 ? -23.761 7.391 18.599 1.00 90.94 565 ASP A N 1
ATOM 4473 C CA . ASP A 1 565 ? -23.137 6.638 19.688 1.00 90.94 565 ASP A CA 1
ATOM 4474 C C . ASP A 1 565 ? -22.305 5.461 19.135 1.00 90.94 565 ASP A C 1
ATOM 4476 O O . ASP A 1 565 ? -22.200 5.247 17.921 1.00 90.94 565 ASP A O 1
ATOM 4480 N N . GLN A 1 566 ? -21.659 4.718 20.033 1.00 88.00 566 GLN A N 1
ATOM 4481 C CA . GLN A 1 566 ? -20.728 3.650 19.675 1.00 88.00 566 GLN A CA 1
ATOM 4482 C C . GLN A 1 566 ? -21.406 2.448 18.991 1.00 88.00 566 GLN A C 1
ATOM 4484 O O . GLN A 1 566 ? -20.786 1.830 18.127 1.00 88.00 566 GLN A O 1
ATOM 4489 N N . ASP A 1 567 ? -22.662 2.131 19.322 1.00 91.19 567 ASP A N 1
ATOM 4490 C CA . ASP A 1 567 ? -23.409 1.055 18.656 1.00 91.19 567 ASP A CA 1
ATOM 4491 C C . ASP A 1 567 ? -23.961 1.514 17.298 1.00 91.19 567 ASP A C 1
ATOM 4493 O O . ASP A 1 567 ? -23.779 0.821 16.300 1.00 91.19 567 ASP A O 1
ATOM 4497 N N . SER A 1 568 ? -24.504 2.732 17.202 1.00 94.94 568 SER A N 1
ATOM 4498 C CA . SER A 1 568 ? -24.938 3.312 15.920 1.00 94.94 568 SER A CA 1
ATOM 4499 C C . SER A 1 568 ? -23.783 3.447 14.922 1.00 94.94 568 SER A C 1
ATOM 4501 O O . SER A 1 568 ? -23.981 3.309 13.713 1.00 94.94 568 SER A O 1
ATOM 4503 N N . MET A 1 569 ? -22.568 3.737 15.405 1.00 94.81 569 MET A N 1
ATOM 4504 C CA . MET A 1 569 ? -21.367 3.784 14.568 1.00 94.81 569 MET A CA 1
ATOM 4505 C C . MET A 1 569 ? -20.922 2.382 14.120 1.00 94.81 569 MET A C 1
ATOM 4507 O O . MET A 1 569 ? -20.488 2.233 12.978 1.00 94.81 569 MET A O 1
ATOM 4511 N N . TRP A 1 570 ? -21.067 1.359 14.969 1.00 95.69 570 TRP A N 1
ATOM 4512 C CA . TRP A 1 570 ? -20.823 -0.035 14.585 1.00 95.69 570 TRP A CA 1
ATOM 4513 C C . TRP A 1 570 ? -21.779 -0.495 13.480 1.00 95.69 570 TRP A C 1
ATOM 4515 O O . TRP A 1 570 ? -21.333 -0.958 12.429 1.00 95.69 570 TRP A O 1
ATOM 4525 N N . ASP A 1 571 ? -23.082 -0.283 13.673 1.00 96.00 571 ASP A N 1
ATOM 4526 C CA . ASP A 1 571 ? -24.119 -0.637 12.698 1.00 96.00 571 ASP A CA 1
ATOM 4527 C C . ASP A 1 571 ? -23.890 0.071 11.352 1.00 96.00 571 ASP A C 1
ATOM 4529 O O . ASP A 1 571 ? -24.106 -0.505 10.281 1.00 96.00 571 ASP A O 1
ATOM 4533 N N . ALA A 1 572 ? -23.411 1.320 11.389 1.00 96.06 572 ALA A N 1
ATOM 4534 C CA . ALA A 1 572 ? -23.005 2.054 10.197 1.00 96.06 572 ALA A CA 1
ATOM 4535 C C . ALA A 1 572 ? -21.786 1.414 9.509 1.00 96.06 572 ALA A C 1
ATOM 4537 O O . ALA A 1 572 ? -21.815 1.248 8.290 1.00 96.06 572 ALA A O 1
ATOM 4538 N N . LEU A 1 573 ? -20.754 1.018 10.261 1.00 95.94 573 LEU A N 1
ATOM 4539 C CA . LEU A 1 573 ? -19.533 0.409 9.722 1.00 95.94 573 LEU A CA 1
ATOM 4540 C C . LEU A 1 573 ? -19.815 -0.942 9.042 1.00 95.94 573 LEU A C 1
ATOM 4542 O O . LEU A 1 573 ? -19.451 -1.125 7.882 1.00 95.94 573 LEU A O 1
ATOM 4546 N N . VAL A 1 574 ? -20.558 -1.838 9.703 1.00 96.06 574 VAL A N 1
ATOM 4547 C CA . VAL A 1 574 ? -20.995 -3.129 9.129 1.00 96.06 574 VAL A CA 1
ATOM 4548 C C . VAL A 1 574 ? -21.883 -2.920 7.896 1.00 96.06 574 VAL A C 1
ATOM 4550 O O . VAL A 1 574 ? -21.832 -3.687 6.933 1.00 96.06 574 VAL A O 1
ATOM 4553 N N . LYS A 1 575 ? -22.701 -1.861 7.875 1.00 95.81 575 LYS A N 1
ATOM 4554 C CA . LYS A 1 575 ? -23.498 -1.508 6.694 1.00 95.81 575 LYS A CA 1
ATOM 4555 C C . LYS A 1 575 ? -22.636 -1.001 5.535 1.00 95.81 575 LYS A C 1
ATOM 4557 O O . LYS A 1 575 ? -22.954 -1.314 4.388 1.00 95.81 575 LYS A O 1
ATOM 4562 N N . PHE A 1 576 ? -21.601 -0.204 5.797 1.00 95.88 576 PHE A N 1
ATOM 4563 C CA . PHE A 1 576 ? -20.679 0.280 4.765 1.00 95.88 576 PHE A CA 1
ATOM 4564 C C . PHE A 1 576 ? -19.895 -0.883 4.150 1.00 95.88 576 PHE A C 1
ATOM 4566 O O . PHE A 1 576 ? -19.869 -1.000 2.925 1.00 95.88 576 PHE A O 1
ATOM 4573 N N . ASP A 1 577 ? -19.389 -1.788 4.990 1.00 94.12 577 ASP A N 1
ATOM 4574 C CA . ASP A 1 577 ? -18.757 -3.045 4.582 1.00 94.12 577 ASP A CA 1
ATOM 4575 C C . ASP A 1 577 ? -19.653 -3.847 3.621 1.00 94.12 577 ASP A C 1
ATOM 4577 O O . ASP A 1 577 ? -19.314 -4.038 2.453 1.00 94.12 577 ASP A O 1
ATOM 4581 N N . ARG A 1 578 ? -20.869 -4.192 4.065 1.00 92.50 578 ARG A N 1
ATOM 4582 C CA . ARG A 1 578 ? -21.873 -4.919 3.265 1.00 92.50 578 ARG A CA 1
ATOM 4583 C C . ARG A 1 578 ? -22.331 -4.191 1.998 1.00 92.50 578 ARG A C 1
ATOM 4585 O O . ARG A 1 578 ? -22.946 -4.806 1.131 1.00 92.50 578 ARG A O 1
ATOM 4592 N N . SER A 1 579 ? -22.077 -2.888 1.893 1.00 94.44 579 SER A N 1
ATOM 4593 C CA . SER A 1 579 ? -22.385 -2.089 0.700 1.00 94.44 579 SER A CA 1
ATOM 4594 C C . SER A 1 579 ? -21.219 -2.038 -0.298 1.00 94.44 579 SER A C 1
ATOM 4596 O O . SER A 1 579 ? -21.349 -1.373 -1.330 1.00 94.44 579 SER A O 1
ATOM 4598 N N . ASN A 1 580 ? -20.099 -2.719 -0.013 1.00 93.81 580 ASN A N 1
ATOM 4599 C CA . ASN A 1 580 ? -18.821 -2.611 -0.722 1.00 93.81 580 ASN A CA 1
ATOM 4600 C C . ASN A 1 580 ? -18.328 -1.155 -0.802 1.00 93.81 580 ASN A C 1
ATOM 4602 O O . ASN A 1 580 ? -17.948 -0.683 -1.874 1.00 93.81 580 ASN A O 1
ATOM 4606 N N . TYR A 1 581 ? -18.413 -0.413 0.306 1.00 96.31 581 TYR A N 1
ATOM 4607 C CA . TYR A 1 581 ? -17.886 0.951 0.397 1.00 96.31 581 TYR A CA 1
ATOM 4608 C C . TYR A 1 581 ? -16.422 0.934 0.828 1.00 96.31 581 TYR A C 1
ATOM 4610 O O . TYR A 1 581 ? -16.033 0.169 1.704 1.00 96.31 581 TYR A O 1
ATOM 4618 N N . LEU A 1 582 ? -15.624 1.831 0.250 1.00 97.19 582 LEU A N 1
ATOM 4619 C CA . LEU A 1 582 ? -14.208 1.964 0.590 1.00 97.19 582 LEU A CA 1
ATOM 4620 C C . LEU A 1 582 ? -14.070 2.734 1.907 1.00 97.19 582 LEU A C 1
ATOM 4622 O O . LEU A 1 582 ? -14.690 3.793 2.072 1.00 97.19 582 LEU A O 1
ATOM 4626 N N . MET A 1 583 ? -13.270 2.202 2.831 1.00 97.69 583 MET A N 1
ATOM 4627 C CA . MET A 1 583 ? -13.171 2.686 4.208 1.00 97.69 583 MET A CA 1
ATOM 4628 C C . MET A 1 583 ? -11.720 2.781 4.691 1.00 97.69 583 MET A C 1
ATOM 4630 O O . MET A 1 583 ? -10.867 1.960 4.358 1.00 97.69 583 MET A O 1
ATOM 4634 N N . ALA A 1 584 ? -11.429 3.805 5.492 1.00 97.88 584 ALA A N 1
ATOM 4635 C CA . ALA A 1 584 ? -10.114 4.031 6.084 1.00 97.88 584 ALA A CA 1
ATOM 4636 C C . ALA A 1 584 ? -10.246 4.656 7.473 1.00 97.88 584 ALA A C 1
ATOM 4638 O O . ALA A 1 584 ? -11.229 5.333 7.783 1.00 97.88 584 ALA A O 1
ATOM 4639 N N . ALA A 1 585 ? -9.230 4.446 8.303 1.00 97.50 585 ALA A N 1
ATOM 4640 C CA . ALA A 1 585 ? -9.141 4.958 9.658 1.00 97.50 585 ALA A CA 1
ATOM 4641 C C . ALA A 1 585 ? -7.803 5.666 9.894 1.00 97.50 585 ALA A C 1
ATOM 4643 O O . ALA A 1 585 ? -6.788 5.331 9.285 1.00 97.50 585 ALA A O 1
ATOM 4644 N N . SER A 1 586 ? -7.774 6.626 10.817 1.00 95.69 586 SER A N 1
ATOM 4645 C CA . SER A 1 586 ? -6.515 7.212 11.287 1.00 95.69 586 SER A CA 1
ATOM 4646 C C . SER A 1 586 ? -6.531 7.599 12.767 1.00 95.69 586 SER A C 1
ATOM 4648 O O . SER A 1 586 ? -7.567 7.893 13.388 1.00 95.69 586 SER A O 1
ATOM 4650 N N . ILE A 1 587 ? -5.332 7.595 13.347 1.00 92.38 587 ILE A N 1
ATOM 4651 C CA . ILE A 1 587 ? -5.062 8.050 14.709 1.00 92.38 587 ILE A CA 1
ATOM 4652 C C . ILE A 1 587 ? -4.460 9.455 14.610 1.00 92.38 587 ILE A C 1
ATOM 4654 O O . ILE A 1 587 ? -3.406 9.659 14.006 1.00 92.38 587 ILE A O 1
ATOM 4658 N N . HIS A 1 588 ? -5.145 10.446 15.175 1.00 86.50 588 HIS A N 1
ATOM 4659 C CA . HIS A 1 588 ? -4.702 11.835 15.172 1.00 86.50 588 HIS A CA 1
ATOM 4660 C C . HIS A 1 588 ? -3.449 11.997 16.033 1.00 86.50 588 HIS A C 1
ATOM 4662 O O . HIS A 1 588 ? -3.533 11.865 17.250 1.00 86.50 588 HIS A O 1
ATOM 4668 N N . SER A 1 589 ? -2.319 12.356 15.419 1.00 79.25 589 SER A N 1
ATOM 4669 C CA . SER A 1 589 ? -1.155 12.792 16.189 1.00 79.25 589 SER A CA 1
ATOM 4670 C C . SER A 1 589 ? -1.317 14.247 16.631 1.00 79.25 589 SER A C 1
ATOM 4672 O O . SER A 1 589 ? -1.716 15.109 15.845 1.00 79.25 589 SER A O 1
ATOM 4674 N N . GLY A 1 590 ? -0.939 14.540 17.876 1.00 70.12 590 GLY A N 1
ATOM 4675 C CA . GLY A 1 590 ? -0.777 15.912 18.374 1.00 70.12 590 GLY A CA 1
ATOM 4676 C C . GLY A 1 590 ? 0.497 16.614 17.875 1.00 70.12 590 GLY A C 1
ATOM 4677 O O . GLY A 1 590 ? 0.778 17.738 18.290 1.00 70.12 590 GLY A O 1
ATOM 4678 N N . LYS A 1 591 ? 1.292 15.951 17.025 1.00 72.50 591 LYS A N 1
ATOM 4679 C CA . LYS A 1 591 ? 2.598 16.388 16.512 1.00 72.50 591 LYS A CA 1
ATOM 4680 C C . LYS A 1 591 ? 2.643 16.238 14.985 1.00 72.50 591 LYS A C 1
ATOM 4682 O O . LYS A 1 591 ? 1.790 15.595 14.383 1.00 72.50 591 LYS A O 1
ATOM 4687 N N . SER A 1 592 ? 3.643 16.837 14.342 1.00 75.12 592 SER A N 1
ATOM 4688 C CA . SER A 1 592 ? 3.862 16.701 12.896 1.00 75.12 592 SER A CA 1
ATOM 4689 C C . SER A 1 592 ? 4.587 15.398 12.550 1.00 75.12 592 SER A C 1
ATOM 4691 O O . SER A 1 592 ? 5.668 15.154 13.087 1.00 75.12 592 SER A O 1
ATOM 4693 N N . GLY A 1 593 ? 4.053 14.631 11.598 1.00 78.69 593 GLY A N 1
ATOM 4694 C CA . GLY A 1 593 ? 4.658 13.390 11.101 1.00 78.69 593 GLY A CA 1
ATOM 4695 C C . GLY A 1 593 ? 4.162 12.124 11.804 1.00 78.69 593 GLY A C 1
ATOM 4696 O O . GLY A 1 593 ? 3.311 12.173 12.693 1.00 78.69 593 GLY A O 1
ATOM 4697 N N . GLU A 1 594 ? 4.698 10.985 11.374 1.00 88.25 594 GLU A N 1
ATOM 4698 C CA . GLU A 1 594 ? 4.277 9.655 11.820 1.00 88.25 594 GLU A CA 1
ATOM 4699 C C . GLU A 1 594 ? 4.929 9.273 13.160 1.00 88.25 594 GLU A C 1
ATOM 4701 O O . GLU A 1 594 ? 6.148 9.366 13.315 1.00 88.25 594 GLU A O 1
ATOM 4706 N N . HIS A 1 595 ? 4.129 8.820 14.129 1.00 88.06 595 HIS A N 1
ATOM 4707 C CA . HIS A 1 595 ? 4.602 8.459 15.472 1.00 88.06 595 HIS A CA 1
ATOM 4708 C C . HIS A 1 595 ? 4.211 7.022 15.818 1.00 88.06 595 HIS A C 1
ATOM 4710 O O . HIS A 1 595 ? 3.030 6.710 15.930 1.00 88.06 595 HIS A O 1
ATOM 4716 N N . ARG A 1 596 ? 5.201 6.141 15.999 1.00 90.06 596 ARG A N 1
ATOM 4717 C CA . ARG A 1 596 ? 4.976 4.741 16.394 1.00 90.06 596 ARG A CA 1
ATOM 4718 C C . ARG A 1 596 ? 4.594 4.651 17.871 1.00 90.06 596 ARG A C 1
ATOM 4720 O O . ARG A 1 596 ? 5.193 5.338 18.697 1.00 90.06 596 ARG A O 1
ATOM 4727 N N . ARG A 1 597 ? 3.637 3.782 18.184 1.00 83.25 597 ARG A N 1
ATOM 4728 C CA . ARG A 1 597 ? 3.102 3.528 19.527 1.00 83.25 597 ARG A CA 1
ATOM 4729 C C . ARG A 1 597 ? 3.573 2.168 20.053 1.00 83.25 597 ARG A C 1
ATOM 4731 O O . ARG A 1 597 ? 3.967 1.295 19.282 1.00 83.25 597 ARG A O 1
ATOM 4738 N N . GLU A 1 598 ? 3.496 1.975 21.370 1.00 79.25 598 GLU A N 1
ATOM 4739 C CA . GLU A 1 598 ? 3.779 0.683 22.026 1.00 79.25 598 GLU A CA 1
ATOM 4740 C C . GLU A 1 598 ? 2.804 -0.430 21.600 1.00 79.25 598 GLU A C 1
ATOM 4742 O O . GLU A 1 598 ? 3.175 -1.601 21.599 1.00 79.25 598 GLU A O 1
ATOM 4747 N N . ASP A 1 599 ? 1.580 -0.071 21.193 1.00 79.94 599 ASP A N 1
ATOM 4748 C CA . ASP A 1 599 ? 0.544 -0.997 20.705 1.00 79.94 599 ASP A CA 1
ATOM 4749 C C . ASP A 1 599 ? 0.732 -1.436 19.235 1.00 79.94 599 ASP A C 1
ATOM 4751 O O . ASP A 1 599 ? -0.141 -2.080 18.652 1.00 79.94 599 ASP A O 1
ATOM 4755 N N . GLY A 1 600 ? 1.877 -1.083 18.638 1.00 88.44 600 GLY A N 1
ATOM 4756 C CA . GLY A 1 600 ? 2.266 -1.419 17.266 1.00 88.44 600 GLY A CA 1
ATOM 4757 C C . GLY A 1 600 ? 1.690 -0.486 16.194 1.00 88.44 600 GLY A C 1
ATOM 4758 O O . GLY A 1 600 ? 2.208 -0.433 15.077 1.00 88.44 600 GLY A O 1
ATOM 4759 N N . LEU A 1 601 ? 0.692 0.329 16.544 1.00 92.06 601 LEU A N 1
ATOM 4760 C CA . LEU A 1 601 ? 0.058 1.280 15.634 1.00 92.06 601 LEU A CA 1
ATOM 4761 C C . LEU A 1 601 ? 0.867 2.582 15.481 1.00 92.06 601 LEU A C 1
ATOM 4763 O O . LEU A 1 601 ? 1.884 2.820 16.142 1.00 92.06 601 LEU A O 1
ATOM 4767 N N . VAL A 1 602 ? 0.421 3.439 14.563 1.00 93.00 602 VAL A N 1
ATOM 4768 C CA . VAL A 1 602 ? 1.118 4.654 14.133 1.00 93.00 602 VAL A CA 1
ATOM 4769 C C . VAL A 1 602 ? 0.139 5.827 14.076 1.00 93.00 602 VAL A C 1
ATOM 4771 O O . VAL A 1 602 ? -0.927 5.750 13.468 1.00 93.00 602 VAL A O 1
ATOM 4774 N N . GLU A 1 603 ? 0.500 6.940 14.707 1.00 92.00 603 GLU A N 1
ATOM 4775 C CA . GLU A 1 603 ? -0.262 8.193 14.667 1.00 92.00 603 GLU A CA 1
ATOM 4776 C C . GLU A 1 603 ? 0.169 9.076 13.507 1.00 92.00 603 GLU A C 1
ATOM 4778 O O . GLU A 1 603 ? 1.329 9.050 13.105 1.00 92.00 603 GLU A O 1
ATOM 4783 N N . GLY A 1 604 ? -0.751 9.899 13.000 1.00 91.12 604 GLY A N 1
ATOM 4784 C CA . GLY A 1 604 ? -0.517 10.694 11.791 1.00 91.12 604 GLY A CA 1
ATOM 4785 C C . GLY A 1 604 ? -0.471 9.841 10.519 1.00 91.12 604 GLY A C 1
ATOM 4786 O O . GLY A 1 604 ? 0.046 10.299 9.506 1.00 91.12 604 GLY A O 1
ATOM 4787 N N . HIS A 1 605 ? -0.995 8.615 10.587 1.00 94.75 605 HIS A N 1
ATOM 4788 C CA . HIS A 1 605 ? -0.912 7.588 9.557 1.00 94.75 605 HIS A CA 1
ATOM 4789 C C . HIS A 1 605 ? -2.309 7.054 9.205 1.00 94.75 605 HIS A C 1
ATOM 4791 O O . HIS A 1 605 ? -3.201 7.014 10.061 1.00 94.75 605 HIS A O 1
ATOM 4797 N N . ALA A 1 606 ? -2.499 6.672 7.941 1.00 96.56 606 ALA A N 1
ATOM 4798 C CA . ALA A 1 606 ? -3.755 6.147 7.415 1.00 96.56 606 ALA A CA 1
ATOM 4799 C C . ALA A 1 606 ? -3.724 4.616 7.344 1.00 96.56 606 ALA A C 1
ATOM 4801 O O . ALA A 1 606 ? -2.751 4.034 6.877 1.00 96.56 606 ALA A O 1
ATOM 4802 N N . TYR A 1 607 ? -4.811 3.982 7.766 1.00 98.12 607 TYR A N 1
ATOM 4803 C CA . TYR A 1 607 ? -5.037 2.542 7.692 1.00 98.12 607 TYR A CA 1
ATOM 4804 C C . TYR A 1 607 ? -6.249 2.282 6.809 1.00 98.12 607 TYR A C 1
ATOM 4806 O O . TYR A 1 607 ? -7.242 3.002 6.896 1.00 98.12 607 TYR A O 1
ATOM 4814 N N . SER A 1 608 ? -6.199 1.233 5.999 1.00 97.62 608 SER A N 1
ATOM 4815 C CA . SER A 1 608 ? -7.396 0.757 5.288 1.00 97.62 608 SER A CA 1
ATOM 4816 C C . SER A 1 608 ? -8.265 -0.007 6.281 1.00 97.62 608 SER A C 1
ATOM 4818 O O . SER A 1 608 ? -7.710 -0.769 7.069 1.00 97.62 608 SER A O 1
ATOM 4820 N N . ILE A 1 609 ? -9.586 0.157 6.253 1.00 97.00 609 ILE A N 1
ATOM 4821 C CA . ILE A 1 609 ? -10.498 -0.792 6.905 1.00 97.00 609 ILE A CA 1
ATOM 4822 C C . ILE A 1 609 ? -10.927 -1.757 5.806 1.00 97.00 609 ILE A C 1
ATOM 4824 O O . ILE A 1 609 ? -11.655 -1.350 4.905 1.00 97.00 609 ILE A O 1
ATOM 4828 N N . ILE A 1 610 ? -10.437 -2.994 5.867 1.00 93.50 610 ILE A N 1
ATOM 4829 C CA . ILE A 1 610 ? -10.719 -4.024 4.862 1.00 93.50 610 ILE A CA 1
ATOM 4830 C C . ILE A 1 610 ? -12.030 -4.732 5.199 1.00 93.50 610 ILE A C 1
ATOM 4832 O O . ILE A 1 610 ? -12.840 -4.938 4.309 1.00 93.50 610 ILE A O 1
ATOM 4836 N N . HIS A 1 611 ? -12.285 -5.045 6.478 1.00 93.69 611 HIS A N 1
ATOM 4837 C CA . HIS A 1 611 ? -13.553 -5.650 6.901 1.00 93.69 611 HIS A CA 1
ATOM 4838 C C . HIS A 1 611 ? -14.088 -5.117 8.230 1.00 93.69 611 HIS A C 1
ATOM 4840 O O . HIS A 1 611 ? -13.322 -4.791 9.136 1.00 93.69 611 HIS A O 1
ATOM 4846 N N . ALA A 1 612 ? -15.414 -5.106 8.376 1.00 95.25 612 ALA A N 1
ATOM 4847 C CA . ALA A 1 612 ? -16.103 -4.941 9.656 1.00 95.25 612 ALA A CA 1
ATOM 4848 C C . ALA A 1 612 ? -17.241 -5.964 9.777 1.00 95.25 612 ALA A C 1
ATOM 4850 O O . ALA A 1 612 ? -18.257 -5.858 9.089 1.00 95.25 612 ALA A O 1
ATOM 4851 N N . VAL A 1 613 ? -17.065 -6.961 10.649 1.00 94.00 613 VAL A N 1
ATOM 4852 C CA . VAL A 1 613 ? -17.943 -8.138 10.741 1.00 94.00 613 VAL A CA 1
ATOM 4853 C C . VAL A 1 613 ? -18.426 -8.381 12.165 1.00 94.00 613 VAL A C 1
ATOM 4855 O O . VAL A 1 613 ? -17.699 -8.180 13.139 1.00 94.00 613 VAL A O 1
ATOM 4858 N N . GLU A 1 614 ? -19.658 -8.872 12.285 1.00 92.94 614 GLU A N 1
ATOM 4859 C CA . GLU A 1 614 ? -20.177 -9.426 13.533 1.00 92.94 614 GLU A CA 1
ATOM 4860 C C . GLU A 1 614 ? -20.395 -10.930 13.362 1.00 92.94 614 GLU A C 1
ATOM 4862 O O . GLU A 1 614 ? -21.203 -11.363 12.534 1.00 92.94 614 GLU A O 1
ATOM 4867 N N . ARG A 1 615 ? -19.650 -11.733 14.127 1.00 87.81 615 ARG A N 1
ATOM 4868 C CA . ARG A 1 615 ? -19.677 -13.200 14.073 1.00 87.81 615 ARG A CA 1
ATOM 4869 C C . ARG A 1 615 ? -19.665 -13.767 15.480 1.00 87.81 615 ARG A C 1
ATOM 4871 O O . ARG A 1 615 ? -18.874 -13.347 16.312 1.00 87.81 615 ARG A O 1
ATOM 4878 N N . ARG A 1 616 ? -20.558 -14.721 15.769 1.00 84.50 616 ARG A N 1
ATOM 4879 C CA . ARG A 1 616 ? -20.638 -15.411 17.080 1.00 84.50 616 ARG A CA 1
ATOM 4880 C C . ARG A 1 616 ? -20.810 -14.454 18.283 1.00 84.50 616 ARG A C 1
ATOM 4882 O O . ARG A 1 616 ? -20.471 -14.808 19.406 1.00 84.50 616 ARG A O 1
ATOM 4889 N N . GLY A 1 617 ? -21.357 -13.254 18.051 1.00 85.19 617 GLY A N 1
ATOM 4890 C CA . GLY A 1 617 ? -21.494 -12.181 19.049 1.00 85.19 617 GLY A CA 1
ATOM 4891 C C . GLY A 1 617 ? -20.237 -11.322 19.258 1.00 85.19 617 GLY A C 1
ATOM 4892 O O . GLY A 1 617 ? -20.230 -10.463 20.135 1.00 85.19 617 GLY A O 1
ATOM 4893 N N . LEU A 1 618 ? -19.182 -11.540 18.468 1.00 88.44 618 LEU A N 1
ATOM 4894 C CA . LEU A 1 618 ? -17.941 -10.770 18.474 1.00 88.44 618 LEU A CA 1
ATOM 4895 C C . LEU A 1 618 ? -17.969 -9.733 17.345 1.00 88.44 618 LEU A C 1
ATOM 4897 O O . LEU A 1 618 ? -18.239 -10.070 16.191 1.00 88.44 618 LEU A O 1
ATOM 4901 N N . LYS A 1 619 ? -17.677 -8.477 17.694 1.00 94.19 619 LYS A N 1
ATOM 4902 C CA . LYS A 1 619 ? -17.578 -7.332 16.778 1.00 94.19 619 LYS A CA 1
ATOM 4903 C C . LYS A 1 619 ? -16.106 -7.124 16.404 1.00 94.19 619 LYS A C 1
ATOM 4905 O O . LYS A 1 619 ? -15.337 -6.656 17.246 1.00 94.19 619 LYS A O 1
ATOM 4910 N N . LEU A 1 620 ? -15.709 -7.492 15.185 1.00 95.12 620 LEU A N 1
ATOM 4911 C CA . LEU A 1 620 ? -14.310 -7.512 14.735 1.00 95.12 620 LEU A CA 1
ATOM 4912 C C . LEU A 1 620 ? -14.082 -6.601 13.520 1.00 95.12 620 LEU A C 1
ATOM 4914 O O . LEU A 1 620 ? -14.904 -6.541 12.604 1.00 95.12 620 LEU A O 1
ATOM 4918 N N . VAL A 1 621 ? -12.940 -5.913 13.505 1.00 96.50 621 VAL A N 1
ATOM 4919 C CA . VAL A 1 621 ? -12.498 -5.035 12.414 1.00 96.50 621 VAL A CA 1
ATOM 4920 C C . VAL A 1 621 ? -11.163 -5.540 11.875 1.00 96.50 621 VAL A C 1
ATOM 4922 O O . VAL A 1 621 ? -10.214 -5.712 12.640 1.00 96.50 621 VAL A O 1
ATOM 4925 N N . CYS A 1 622 ? -11.084 -5.743 10.562 1.00 95.44 622 CYS A N 1
ATOM 4926 C CA . CYS A 1 622 ? -9.844 -6.013 9.845 1.00 95.44 622 CYS A CA 1
ATOM 4927 C C . CYS A 1 622 ? -9.305 -4.703 9.268 1.00 95.44 622 CYS A C 1
ATOM 4929 O O . CYS A 1 622 ? -9.979 -4.035 8.477 1.00 95.44 622 CYS A O 1
ATOM 4931 N N . CYS A 1 623 ? -8.089 -4.339 9.655 1.00 96.06 623 CYS A N 1
ATOM 4932 C CA . CYS A 1 623 ? -7.391 -3.152 9.186 1.00 96.06 623 CYS A CA 1
ATOM 4933 C C . CYS A 1 623 ? -6.129 -3.539 8.416 1.00 96.06 623 CYS A C 1
ATOM 4935 O O . CYS A 1 623 ? -5.554 -4.600 8.640 1.00 96.06 623 CYS A O 1
ATOM 4937 N N . ARG A 1 624 ? -5.646 -2.639 7.554 1.00 95.25 624 ARG A N 1
ATOM 4938 C CA . ARG A 1 624 ? -4.347 -2.791 6.896 1.00 95.25 624 ARG A CA 1
ATOM 4939 C C . ARG A 1 624 ? -3.465 -1.553 7.026 1.00 95.25 624 ARG A C 1
ATOM 4941 O O . ARG A 1 624 ? -3.862 -0.454 6.631 1.00 95.25 624 ARG A O 1
ATOM 4948 N N . ASN A 1 625 ? -2.247 -1.760 7.523 1.00 96.19 625 ASN A N 1
ATOM 4949 C CA . ASN A 1 625 ? -1.148 -0.803 7.511 1.00 96.19 625 ASN A CA 1
ATOM 4950 C C . ASN A 1 625 ? -0.506 -0.745 6.101 1.00 96.19 625 ASN A C 1
ATOM 4952 O O . ASN A 1 625 ? 0.071 -1.742 5.655 1.00 96.19 625 ASN A O 1
ATOM 4956 N N . PRO A 1 626 ? -0.538 0.402 5.393 1.00 92.88 626 PRO A N 1
ATOM 4957 C CA . PRO A 1 626 ? 0.065 0.547 4.067 1.00 92.88 626 PRO A CA 1
ATOM 4958 C C . PRO A 1 626 ? 1.594 0.396 4.037 1.00 92.88 626 PRO A C 1
ATOM 4960 O O . PRO A 1 626 ? 2.157 0.271 2.952 1.00 92.88 626 PRO A O 1
ATOM 4963 N N . TRP A 1 627 ? 2.309 0.366 5.166 1.00 91.88 627 TRP A N 1
ATOM 4964 C CA . TRP A 1 627 ? 3.739 0.030 5.172 1.00 91.88 627 TRP A CA 1
ATOM 4965 C C . TRP A 1 627 ? 4.033 -1.429 4.773 1.00 91.88 627 TRP A C 1
ATOM 4967 O O . TRP A 1 627 ? 5.181 -1.721 4.404 1.00 91.88 627 TRP A O 1
ATOM 4977 N N . GLY A 1 628 ? 3.039 -2.324 4.850 1.00 86.56 628 GLY A N 1
ATOM 4978 C CA . GLY A 1 628 ? 3.134 -3.725 4.431 1.00 86.56 628 GLY A CA 1
ATOM 4979 C C . GLY A 1 628 ? 4.219 -4.516 5.162 1.00 86.56 628 GLY A C 1
ATOM 4980 O O . GLY A 1 628 ? 5.129 -5.053 4.530 1.00 86.56 628 GLY A O 1
ATOM 4981 N N . ASN A 1 629 ? 4.227 -4.443 6.493 1.00 86.50 629 ASN A N 1
ATOM 4982 C CA . ASN A 1 629 ? 5.161 -5.149 7.370 1.00 86.50 629 ASN A CA 1
ATOM 4983 C C . ASN A 1 629 ? 4.641 -5.156 8.814 1.00 86.50 629 ASN A C 1
ATOM 4985 O O . ASN A 1 629 ? 3.757 -4.359 9.124 1.00 86.50 629 ASN A O 1
ATOM 4989 N N . LYS A 1 630 ? 5.363 -5.911 9.661 1.00 85.19 630 LYS A N 1
ATOM 4990 C CA . LYS A 1 630 ? 5.229 -6.167 11.115 1.00 85.19 630 LYS A CA 1
ATOM 4991 C C . LYS A 1 630 ? 4.881 -5.034 12.100 1.00 85.19 630 LYS A C 1
ATOM 4993 O O . LYS A 1 630 ? 5.015 -5.206 13.311 1.00 85.19 630 LYS A O 1
ATOM 4998 N N . MET A 1 631 ? 4.571 -3.837 11.624 1.00 88.38 631 MET A N 1
ATOM 4999 C CA . MET A 1 631 ? 4.015 -2.733 12.404 1.00 88.38 631 MET A CA 1
ATOM 5000 C C . MET A 1 631 ? 2.479 -2.847 12.413 1.00 88.38 631 MET A C 1
ATOM 5002 O O . MET A 1 631 ? 1.767 -1.922 12.012 1.00 88.38 631 MET A O 1
ATOM 5006 N N . GLU A 1 632 ? 1.985 -4.017 12.815 1.00 90.94 632 GLU A N 1
ATOM 5007 C CA . GLU A 1 632 ? 0.570 -4.295 13.052 1.00 90.94 632 GLU A CA 1
ATOM 5008 C C . GLU A 1 632 ? 0.177 -4.009 14.512 1.00 90.94 632 GLU A C 1
ATOM 5010 O O . GLU A 1 632 ? 1.026 -3.788 15.379 1.00 90.94 632 GLU A O 1
ATOM 5015 N N . TRP A 1 633 ? -1.126 -4.035 14.791 1.00 91.31 633 TRP A N 1
ATOM 5016 C CA . TRP A 1 633 ? -1.665 -4.105 16.151 1.00 91.31 633 TRP A CA 1
ATOM 5017 C C . TRP A 1 633 ? -1.105 -5.312 16.917 1.00 91.31 633 TRP A C 1
ATOM 5019 O O . TRP A 1 633 ? -1.050 -6.410 16.374 1.00 91.31 633 TRP A O 1
ATOM 5029 N N . ASN A 1 634 ? -0.743 -5.134 18.192 1.00 87.88 634 ASN A N 1
ATOM 5030 C CA . ASN A 1 634 ? -0.192 -6.208 19.038 1.00 87.88 634 ASN A CA 1
ATOM 5031 C C . ASN A 1 634 ? -1.060 -6.582 20.262 1.00 87.88 634 ASN A C 1
ATOM 5033 O O . ASN A 1 634 ? -0.575 -7.222 21.198 1.00 87.88 634 ASN A O 1
ATOM 5037 N N . GLY A 1 635 ? -2.332 -6.171 20.269 1.00 85.00 635 GLY A N 1
ATOM 5038 C CA . GLY A 1 635 ? -3.307 -6.513 21.309 1.00 85.00 635 GLY A CA 1
ATOM 5039 C C . GLY A 1 635 ? -4.138 -7.776 21.003 1.00 85.00 635 GLY A C 1
ATOM 5040 O O . GLY A 1 635 ? -3.762 -8.574 20.145 1.00 85.00 635 GLY A O 1
ATOM 5041 N N . PRO A 1 636 ? -5.286 -7.962 21.682 1.00 82.75 636 PRO A N 1
ATOM 5042 C CA . PRO A 1 636 ? -6.276 -8.997 21.389 1.00 82.75 636 PRO A CA 1
ATOM 5043 C C . PRO A 1 636 ? -6.647 -9.032 19.909 1.00 82.75 636 PRO A C 1
ATOM 5045 O O . PRO A 1 636 ? -6.782 -7.978 19.278 1.00 82.75 636 PRO A O 1
ATOM 5048 N N . TRP A 1 637 ? -6.830 -10.241 19.383 1.00 89.62 637 TRP A N 1
ATOM 5049 C CA . TRP A 1 637 ? -7.129 -10.522 17.974 1.00 89.62 637 TRP A CA 1
ATOM 5050 C C . TRP A 1 637 ? -6.033 -10.135 16.967 1.00 89.62 637 TRP A C 1
ATOM 5052 O O . TRP A 1 637 ? -6.237 -10.334 15.771 1.00 89.62 637 TRP A O 1
ATOM 5062 N N . CYS A 1 638 ? -4.843 -9.696 17.404 1.00 89.62 638 CYS A N 1
ATOM 5063 C CA . CYS A 1 638 ? -3.684 -9.680 16.507 1.00 89.62 638 CYS A CA 1
ATOM 5064 C C . CYS A 1 638 ? -3.334 -11.097 16.019 1.00 89.62 638 CYS A C 1
ATOM 5066 O O . CYS A 1 638 ? -3.737 -12.101 16.612 1.00 89.62 638 CYS A O 1
ATOM 5068 N N . ASP A 1 639 ? -2.551 -11.173 14.953 1.00 85.56 639 ASP A N 1
ATOM 5069 C CA . ASP A 1 639 ? -2.204 -12.383 14.203 1.00 85.56 639 ASP A CA 1
ATOM 5070 C C . ASP A 1 639 ? -1.723 -13.552 15.083 1.00 85.56 639 ASP A C 1
ATOM 5072 O O . ASP A 1 639 ? -2.074 -14.711 14.861 1.00 85.56 639 ASP A O 1
ATOM 5076 N N . GLN A 1 640 ? -0.939 -13.244 16.122 1.00 84.12 640 GLN A N 1
ATOM 5077 C CA . GLN A 1 640 ? -0.344 -14.219 17.049 1.00 84.12 640 GLN A CA 1
ATOM 5078 C C . GLN A 1 640 ? -1.088 -14.318 18.393 1.00 84.12 640 GLN A C 1
ATOM 5080 O O . GLN A 1 640 ? -0.539 -14.834 19.368 1.00 84.12 640 GLN A O 1
ATOM 5085 N N . SER A 1 641 ? -2.311 -13.790 18.476 1.00 84.94 641 SER A N 1
ATOM 5086 C CA . SER A 1 641 ? -3.066 -13.700 19.727 1.00 84.94 641 SER A CA 1
ATOM 5087 C C . SER A 1 641 ? -3.659 -15.044 20.187 1.00 84.94 641 SER A C 1
ATOM 5089 O O . SER A 1 641 ? -3.960 -15.938 19.389 1.00 84.94 641 SER A O 1
ATOM 5091 N N . GLU A 1 642 ? -3.824 -15.202 21.505 1.00 84.50 642 GLU A N 1
ATOM 5092 C CA . GLU A 1 642 ? -4.389 -16.424 22.100 1.00 84.50 642 GLU A CA 1
ATOM 5093 C C . GLU A 1 642 ? -5.895 -16.557 21.796 1.00 84.50 642 GLU A C 1
ATOM 5095 O O . GLU A 1 642 ? -6.421 -17.670 21.762 1.00 84.50 642 GLU A O 1
ATOM 5100 N N . GLU A 1 643 ? -6.578 -15.447 21.501 1.00 86.69 643 GLU A N 1
ATOM 5101 C CA . GLU A 1 643 ? -7.989 -15.387 21.116 1.00 86.69 643 GLU A CA 1
ATOM 5102 C C . GLU A 1 643 ? -8.280 -16.222 19.857 1.00 86.69 643 GLU A C 1
ATOM 5104 O O . GLU A 1 643 ? -9.240 -16.994 19.847 1.00 86.69 643 GLU A O 1
ATOM 5109 N N . TRP A 1 644 ? -7.412 -16.181 18.838 1.00 90.56 644 TRP A N 1
ATOM 5110 C CA . TRP A 1 644 ? -7.546 -17.046 17.655 1.00 90.56 644 TRP A CA 1
ATOM 5111 C C . TRP A 1 644 ? -7.366 -18.529 17.979 1.00 90.56 644 TRP A C 1
ATOM 5113 O O . TRP A 1 644 ? -8.056 -19.376 17.418 1.00 90.56 644 TRP A O 1
ATOM 5123 N N . SER A 1 645 ? -6.489 -18.851 18.933 1.00 87.56 645 SER A N 1
ATOM 5124 C CA . SER A 1 645 ? -6.300 -20.231 19.402 1.00 87.56 645 SER A CA 1
ATOM 5125 C C . SER A 1 645 ? -7.497 -20.743 20.217 1.00 87.56 645 SER A C 1
ATOM 5127 O O . SER A 1 645 ? -7.725 -21.951 20.277 1.00 87.56 645 SER A O 1
ATOM 5129 N N . ALA A 1 646 ? -8.269 -19.842 20.832 1.00 86.25 646 ALA A N 1
ATOM 5130 C CA . ALA A 1 646 ? -9.518 -20.153 21.526 1.00 86.25 646 ALA A CA 1
ATOM 5131 C C . ALA A 1 646 ? -10.738 -20.243 20.585 1.00 86.25 646 ALA A C 1
ATOM 5133 O O . ALA A 1 646 ? -11.725 -20.888 20.940 1.00 86.25 646 ALA A O 1
ATOM 5134 N N . HIS A 1 647 ? -10.658 -19.635 19.396 1.00 88.19 647 HIS A N 1
ATOM 5135 C CA . HIS A 1 647 ? -11.715 -19.596 18.379 1.00 88.19 647 HIS A CA 1
ATOM 5136 C C . HIS A 1 647 ? -11.203 -20.032 16.986 1.00 88.19 647 HIS A C 1
ATOM 5138 O O . HIS A 1 647 ? -11.317 -19.268 16.021 1.00 88.19 647 HIS A O 1
ATOM 5144 N N . PRO A 1 648 ? -10.629 -21.244 16.845 1.00 90.06 648 PRO A N 1
ATOM 5145 C CA . PRO A 1 648 ? -9.972 -21.677 15.610 1.00 90.06 648 PRO A CA 1
ATOM 5146 C C . PRO A 1 648 ? -10.929 -21.741 14.415 1.00 90.06 648 PRO A C 1
ATOM 5148 O O . PRO A 1 648 ? -10.531 -21.457 13.290 1.00 90.06 648 PRO A O 1
ATOM 5151 N N . GLU A 1 649 ? -12.203 -22.056 14.645 1.00 90.06 649 GLU A N 1
ATOM 5152 C CA . GLU A 1 649 ? -13.204 -22.101 13.584 1.00 90.06 649 GLU A CA 1
ATOM 5153 C C . GLU A 1 649 ? -13.618 -20.701 13.101 1.00 90.06 649 GLU A C 1
ATOM 5155 O O . GLU A 1 649 ? -14.041 -20.555 11.960 1.00 90.06 649 GLU A O 1
ATOM 5160 N N . LEU A 1 650 ? -13.471 -19.670 13.944 1.00 90.81 650 LEU A N 1
ATOM 5161 C CA . LEU A 1 650 ? -13.646 -18.272 13.540 1.00 90.81 650 LEU A CA 1
ATOM 5162 C C . LEU A 1 650 ? -12.407 -17.756 12.796 1.00 90.81 650 LEU A C 1
ATOM 5164 O O . LEU A 1 650 ? -12.546 -16.967 11.868 1.00 90.81 650 LEU A O 1
ATOM 5168 N N . ALA A 1 651 ? -11.210 -18.216 13.176 1.00 90.19 651 ALA A N 1
ATOM 5169 C CA . ALA A 1 651 ? -9.978 -17.913 12.451 1.00 90.19 651 ALA A CA 1
ATOM 5170 C C . ALA A 1 651 ? -10.011 -18.480 11.018 1.00 90.19 651 ALA A C 1
ATOM 5172 O O . ALA A 1 651 ? -9.628 -17.788 10.079 1.00 90.19 651 ALA A O 1
ATOM 5173 N N . GLU A 1 652 ? -10.517 -19.705 10.839 1.00 89.88 652 GLU A N 1
ATOM 5174 C CA . GLU A 1 652 ? -10.739 -20.311 9.518 1.00 89.88 652 GLU A CA 1
ATOM 5175 C C . GLU A 1 652 ? -11.838 -19.574 8.728 1.00 89.88 652 GLU A C 1
ATOM 5177 O O . GLU A 1 652 ? -11.625 -19.221 7.571 1.00 89.88 652 GLU A O 1
ATOM 5182 N N . GLU A 1 653 ? -12.978 -19.272 9.366 1.00 89.31 653 GLU A N 1
ATOM 5183 C CA . GLU A 1 653 ? -14.100 -18.519 8.776 1.00 89.31 653 GLU A CA 1
ATOM 5184 C C . GLU A 1 653 ? -13.680 -17.124 8.274 1.00 89.31 653 GLU A C 1
ATOM 5186 O O . GLU A 1 653 ? -14.110 -16.701 7.203 1.00 89.31 653 GLU A O 1
ATOM 5191 N N . LEU A 1 654 ? -12.820 -16.429 9.025 1.00 88.75 654 LEU A N 1
ATOM 5192 C CA . LEU A 1 654 ? -12.290 -15.099 8.701 1.00 88.75 654 LEU A CA 1
ATOM 5193 C C . LEU A 1 654 ? -10.930 -15.135 7.984 1.00 88.75 654 LEU A C 1
ATOM 5195 O O . LEU A 1 654 ? -10.278 -14.096 7.863 1.00 88.75 654 LEU A O 1
ATOM 5199 N N . GLY A 1 655 ? -10.496 -16.309 7.506 1.00 87.44 655 GLY A N 1
ATOM 5200 C CA . GLY A 1 655 ? -9.281 -16.472 6.701 1.00 87.44 655 GLY A CA 1
ATOM 5201 C C . GLY A 1 655 ? -8.025 -15.880 7.343 1.00 87.44 655 GLY A C 1
ATOM 5202 O O . GLY A 1 655 ? -7.200 -15.303 6.637 1.00 87.44 655 GLY A O 1
ATOM 5203 N N . VAL A 1 656 ? -7.911 -15.959 8.673 1.00 86.12 656 VAL A N 1
ATOM 5204 C CA . VAL A 1 656 ? -6.887 -15.249 9.447 1.00 86.12 656 VAL A CA 1
ATOM 5205 C C . VAL A 1 656 ? -5.497 -15.752 9.081 1.00 86.12 656 VAL A C 1
ATOM 5207 O O . VAL A 1 656 ? -5.124 -16.903 9.315 1.00 86.12 656 VAL A O 1
ATOM 5210 N N . ASP A 1 657 ? -4.728 -14.833 8.517 1.00 78.06 657 ASP A N 1
ATOM 5211 C CA . ASP A 1 657 ? -3.326 -14.985 8.183 1.00 78.06 657 ASP A CA 1
ATOM 5212 C C . ASP A 1 657 ? -2.458 -14.684 9.424 1.00 78.06 657 ASP A C 1
ATOM 5214 O O . ASP A 1 657 ? -2.803 -13.821 10.227 1.00 78.06 657 ASP A O 1
ATOM 5218 N N . GLN A 1 658 ? -1.339 -15.397 9.603 1.00 78.38 658 GLN A N 1
ATOM 5219 C CA . GLN A 1 658 ? -0.375 -15.149 10.693 1.00 78.38 658 GLN A CA 1
ATOM 5220 C C . GLN A 1 658 ? 0.948 -14.527 10.205 1.00 78.38 658 GLN A C 1
ATOM 5222 O O . GLN A 1 658 ? 1.991 -14.642 10.863 1.00 78.38 658 GLN A O 1
ATOM 5227 N N . LYS A 1 659 ? 0.943 -13.922 9.013 1.00 82.25 659 LYS A N 1
ATOM 5228 C CA . LYS A 1 659 ? 2.087 -13.229 8.413 1.00 82.25 659 LYS A CA 1
ATOM 5229 C C . LYS A 1 659 ? 2.050 -11.742 8.738 1.00 82.25 659 LYS A C 1
ATOM 5231 O O . LYS A 1 659 ? 1.056 -11.070 8.531 1.00 82.25 659 LYS A O 1
ATOM 5236 N N . ALA A 1 660 ? 3.228 -11.219 9.048 1.00 80.94 660 ALA A N 1
ATOM 5237 C CA . ALA A 1 660 ? 3.475 -9.795 9.210 1.00 80.94 660 ALA A CA 1
ATOM 5238 C C . ALA A 1 660 ? 3.488 -9.022 7.865 1.00 80.94 660 ALA A C 1
ATOM 5240 O O . ALA A 1 660 ? 4.551 -8.573 7.408 1.00 80.94 660 ALA A O 1
ATOM 5241 N N . ASP A 1 661 ? 2.334 -8.930 7.200 1.00 83.12 661 ASP A N 1
ATOM 5242 C CA . ASP A 1 661 ? 2.127 -8.299 5.888 1.00 83.12 661 ASP A CA 1
ATOM 5243 C C . ASP A 1 661 ? 1.415 -6.928 5.947 1.00 83.12 661 ASP A C 1
ATOM 5245 O O . ASP A 1 661 ? 1.169 -6.291 4.914 1.00 83.12 661 ASP A O 1
ATOM 5249 N N . GLY A 1 662 ? 1.150 -6.434 7.159 1.00 89.19 662 GLY A N 1
ATOM 5250 C CA . GLY A 1 662 ? 0.427 -5.205 7.454 1.00 89.19 662 GLY A CA 1
ATOM 5251 C C . GLY A 1 662 ? -1.080 -5.376 7.669 1.00 89.19 662 GLY A C 1
ATOM 5252 O O . GLY A 1 662 ? -1.697 -4.419 8.144 1.00 89.19 662 GLY A O 1
ATOM 5253 N N . LEU A 1 663 ? -1.690 -6.512 7.320 1.00 92.19 663 LEU A N 1
ATOM 5254 C CA . LEU A 1 663 ? -3.081 -6.834 7.650 1.00 92.19 663 LEU A CA 1
ATOM 5255 C C . LEU A 1 663 ? -3.170 -7.274 9.117 1.00 92.19 663 LEU A C 1
ATOM 5257 O O . LEU A 1 663 ? -2.311 -8.002 9.586 1.00 92.19 663 LEU A O 1
ATOM 5261 N N . PHE A 1 664 ? -4.194 -6.838 9.846 1.00 93.94 664 PHE A N 1
ATOM 5262 C CA . PHE A 1 664 ? -4.442 -7.305 11.209 1.00 93.94 664 PHE A CA 1
ATOM 5263 C C . PHE A 1 664 ? -5.908 -7.164 11.594 1.00 93.94 664 PHE A C 1
ATOM 5265 O O . PHE A 1 664 ? -6.639 -6.308 11.090 1.00 93.94 664 PHE A O 1
ATOM 5272 N N . TRP A 1 665 ? -6.321 -7.969 12.562 1.00 94.62 665 TRP A N 1
ATOM 5273 C CA . TRP A 1 665 ? -7.638 -7.891 13.175 1.00 94.62 665 TRP A CA 1
ATOM 5274 C C . TRP A 1 665 ? -7.571 -7.262 14.569 1.00 94.62 665 TRP A C 1
ATOM 5276 O O . TRP A 1 665 ? -6.554 -7.317 15.261 1.00 94.62 665 TRP A O 1
ATOM 5286 N N . MET A 1 666 ? -8.676 -6.650 14.986 1.00 93.56 666 MET A N 1
ATOM 5287 C CA . MET A 1 666 ? -8.886 -6.170 16.350 1.00 93.56 666 MET A CA 1
ATOM 5288 C C . MET A 1 666 ? -10.380 -6.104 16.682 1.00 93.56 666 MET A C 1
ATOM 5290 O O . MET A 1 666 ? -11.227 -6.028 15.789 1.00 93.56 666 MET A O 1
ATOM 5294 N N . ASP A 1 667 ? -10.722 -6.106 17.967 1.00 91.50 667 ASP A N 1
ATOM 5295 C CA . ASP A 1 667 ? -12.105 -5.929 18.406 1.00 91.50 667 ASP A CA 1
ATOM 5296 C C . ASP A 1 667 ? -12.582 -4.467 18.267 1.00 91.50 667 ASP A C 1
ATOM 5298 O O . ASP A 1 667 ? -11.797 -3.513 18.320 1.00 91.50 667 ASP A O 1
ATOM 5302 N N . TRP A 1 668 ? -13.897 -4.284 18.104 1.00 92.12 668 TRP A N 1
ATOM 5303 C CA . TRP A 1 668 ? -14.524 -2.965 17.953 1.00 92.12 668 TRP A CA 1
ATOM 5304 C C . TRP A 1 668 ? -14.267 -2.018 19.135 1.00 92.12 668 TRP A C 1
ATOM 5306 O O . TRP A 1 668 ? -14.166 -0.805 18.936 1.00 92.12 668 TRP A O 1
ATOM 5316 N N . GLU A 1 669 ? -14.154 -2.530 20.363 1.00 84.88 669 GLU A N 1
ATOM 5317 C CA . GLU A 1 669 ? -13.935 -1.691 21.541 1.00 84.88 669 GLU A CA 1
ATOM 5318 C C . GLU A 1 669 ? -12.507 -1.124 21.548 1.00 84.88 669 GLU A C 1
ATOM 5320 O O . GLU A 1 669 ? -12.332 0.096 21.644 1.00 84.88 669 GLU A O 1
ATOM 5325 N N . SER A 1 670 ? -11.496 -1.969 21.329 1.00 85.19 670 SER A N 1
ATOM 5326 C CA . SER A 1 670 ? -10.107 -1.555 21.110 1.00 85.19 670 SER A CA 1
ATOM 5327 C C . SER A 1 670 ? -9.988 -0.590 19.926 1.00 85.19 670 SER A C 1
ATOM 5329 O O . SER A 1 670 ? -9.281 0.418 20.026 1.00 85.19 670 SER A O 1
ATOM 5331 N N . PHE A 1 671 ? -10.705 -0.841 18.824 1.00 91.62 671 PHE A N 1
ATOM 5332 C CA . PHE A 1 671 ? -10.694 0.012 17.631 1.00 91.62 671 PHE A CA 1
ATOM 5333 C C . PHE A 1 671 ? -11.276 1.403 17.919 1.00 91.62 671 PHE A C 1
ATOM 5335 O O . PHE A 1 671 ? -10.599 2.409 17.695 1.00 91.62 671 PHE A O 1
ATOM 5342 N N . ALA A 1 672 ? -12.480 1.486 18.494 1.00 88.56 672 ALA A N 1
ATOM 5343 C CA . ALA A 1 672 ? -13.147 2.753 18.803 1.00 88.56 672 ALA A CA 1
ATOM 5344 C C . ALA A 1 672 ? -12.416 3.577 19.885 1.00 88.56 672 ALA A C 1
ATOM 5346 O O . ALA A 1 672 ? -12.413 4.813 19.845 1.00 88.56 672 ALA A O 1
ATOM 5347 N N . GLN A 1 673 ? -11.748 2.909 20.833 1.00 80.75 673 GLN A N 1
ATOM 5348 C CA . GLN A 1 673 ? -10.880 3.557 21.821 1.00 80.75 673 GLN A CA 1
ATOM 5349 C C . GLN A 1 673 ? -9.570 4.100 21.225 1.00 80.75 673 GLN A C 1
ATOM 5351 O O . GLN A 1 673 ? -8.972 5.007 21.812 1.00 80.75 673 GLN A O 1
ATOM 5356 N N . THR A 1 674 ? -9.113 3.577 20.086 1.00 86.06 674 THR A N 1
ATOM 5357 C CA . THR A 1 674 ? -7.772 3.858 19.544 1.00 86.06 674 THR A CA 1
ATOM 5358 C C . THR A 1 674 ? -7.808 4.782 18.335 1.00 86.06 674 THR A C 1
ATOM 5360 O O . THR A 1 674 ? -7.129 5.810 18.316 1.00 86.06 674 THR A O 1
ATOM 5363 N N . PHE A 1 675 ? -8.636 4.463 17.344 1.00 92.00 675 PHE A N 1
ATOM 5364 C CA . PHE A 1 675 ? -8.820 5.303 16.171 1.00 92.00 675 PHE A CA 1
ATOM 5365 C C . PHE A 1 675 ? -9.655 6.539 16.512 1.00 92.00 675 PHE A C 1
ATOM 5367 O O . PHE A 1 675 ? -10.465 6.557 17.440 1.00 92.00 675 PHE A O 1
ATOM 5374 N N . THR A 1 676 ? -9.416 7.622 15.775 1.00 90.88 676 THR A N 1
ATOM 5375 C CA . THR A 1 676 ? -10.032 8.931 16.069 1.00 90.88 676 THR A CA 1
ATOM 5376 C C . THR A 1 676 ? -10.765 9.531 14.881 1.00 90.88 676 THR A C 1
ATOM 5378 O O . THR A 1 676 ? -11.589 10.425 15.078 1.00 90.88 676 THR A O 1
ATOM 5381 N N . HIS A 1 677 ? -10.482 9.049 13.670 1.00 92.69 677 HIS A N 1
ATOM 5382 C CA . HIS A 1 677 ? -11.111 9.489 12.434 1.00 92.69 677 HIS A CA 1
ATOM 5383 C C . HIS A 1 677 ? -11.400 8.290 11.530 1.00 92.69 677 HIS A C 1
ATOM 5385 O O . HIS A 1 677 ? -10.569 7.386 11.443 1.00 92.69 677 HIS A O 1
ATOM 5391 N N . PHE A 1 678 ? -12.534 8.340 10.828 1.00 93.06 678 PHE A N 1
ATOM 5392 C CA . PHE A 1 678 ? -12.854 7.450 9.712 1.00 93.06 678 PHE A CA 1
ATOM 5393 C C . PHE A 1 678 ? -13.161 8.255 8.455 1.00 93.06 678 PHE A C 1
ATOM 5395 O O . PHE A 1 678 ? -13.752 9.339 8.518 1.00 93.06 678 PHE A O 1
ATOM 5402 N N . GLU A 1 679 ? -12.799 7.679 7.320 1.00 95.50 679 GLU A N 1
ATOM 5403 C CA . GLU A 1 679 ? -13.094 8.159 5.979 1.00 95.50 679 GLU A CA 1
ATOM 5404 C C . GLU A 1 679 ? -13.889 7.076 5.246 1.00 95.50 679 GLU A C 1
ATOM 5406 O O . GLU A 1 679 ? -13.508 5.906 5.290 1.00 95.50 679 GLU A O 1
ATOM 5411 N N . VAL A 1 680 ? -14.978 7.446 4.570 1.00 96.62 680 VAL A N 1
ATOM 5412 C CA . VAL A 1 680 ? -15.795 6.509 3.785 1.00 96.62 680 VAL A CA 1
ATOM 5413 C C . VAL A 1 680 ? -16.153 7.129 2.437 1.00 96.62 680 VAL A C 1
ATOM 5415 O O . VAL A 1 680 ? -16.706 8.234 2.377 1.00 96.62 680 VAL A O 1
ATOM 5418 N N . CYS A 1 681 ? -15.890 6.395 1.355 1.00 96.44 681 CYS A N 1
ATOM 5419 C CA . CYS A 1 681 ? -16.441 6.669 0.029 1.00 96.44 681 CYS A CA 1
ATOM 5420 C C . CYS A 1 681 ? -17.727 5.842 -0.154 1.00 96.44 681 CYS A C 1
ATOM 5422 O O . CYS A 1 681 ? -17.634 4.624 -0.311 1.00 96.44 681 CYS A O 1
ATOM 5424 N N . PRO A 1 682 ? -18.930 6.455 -0.145 1.00 95.12 682 PRO A N 1
ATOM 5425 C CA . PRO A 1 682 ? -20.199 5.733 -0.251 1.00 95.12 682 PRO A CA 1
ATOM 5426 C C . PRO A 1 682 ? -20.554 5.307 -1.685 1.00 95.12 682 PRO A C 1
ATOM 5428 O O . PRO A 1 682 ? -21.718 5.355 -2.085 1.00 95.12 682 PRO A O 1
ATOM 5431 N N . LYS A 1 683 ? -19.557 4.879 -2.464 1.00 93.44 683 LYS A N 1
ATOM 5432 C CA . LYS A 1 683 ? -19.767 4.236 -3.757 1.00 93.44 683 LYS A CA 1
ATOM 5433 C C . LYS A 1 683 ? -19.769 2.730 -3.553 1.00 93.44 683 LYS A C 1
ATOM 5435 O O . LYS A 1 683 ? -18.785 2.182 -3.072 1.00 93.44 683 LYS A O 1
ATOM 5440 N N . SER A 1 684 ? -20.845 2.065 -3.968 1.00 93.75 684 SER A N 1
ATOM 5441 C CA . SER A 1 684 ? -20.866 0.603 -4.003 1.00 93.75 684 SER A CA 1
ATOM 5442 C C . SER A 1 684 ? -19.933 0.115 -5.108 1.00 93.75 684 SER A C 1
ATOM 5444 O O . SER A 1 684 ? -20.157 0.393 -6.292 1.00 93.75 684 SER A O 1
ATOM 5446 N N . MET A 1 685 ? -18.848 -0.545 -4.713 1.00 94.06 685 MET A N 1
ATOM 5447 C CA . MET A 1 685 ? -17.856 -1.087 -5.634 1.00 94.06 685 MET A CA 1
ATOM 5448 C C . MET A 1 685 ? -18.363 -2.393 -6.273 1.00 94.06 685 MET A C 1
ATOM 5450 O O . MET A 1 685 ? -19.113 -3.147 -5.640 1.00 94.06 685 MET A O 1
ATOM 5454 N N . PRO A 1 686 ? -18.005 -2.665 -7.544 1.00 86.88 686 PRO A N 1
ATOM 5455 C CA . PRO A 1 686 ? -18.479 -3.850 -8.251 1.00 86.88 686 PRO A CA 1
ATOM 5456 C C . PRO A 1 686 ? -17.960 -5.138 -7.601 1.00 86.88 686 PRO A C 1
ATOM 5458 O O . PRO A 1 686 ? -16.808 -5.210 -7.189 1.00 86.88 686 PRO A O 1
ATOM 5461 N N . VAL A 1 687 ? -18.808 -6.168 -7.566 1.00 75.06 687 VAL A N 1
ATOM 5462 C CA . VAL A 1 687 ? -18.469 -7.535 -7.125 1.00 75.06 687 VAL A CA 1
ATOM 5463 C C . VAL A 1 687 ? -17.363 -8.073 -8.059 1.00 75.06 687 VAL A C 1
ATOM 5465 O O . VAL A 1 687 ? -17.486 -7.942 -9.274 1.00 75.06 687 VAL A O 1
ATOM 5468 N N . GLU A 1 688 ? -16.226 -8.586 -7.589 1.00 67.38 688 GLU A N 1
ATOM 5469 C CA . GLU A 1 688 ? -16.042 -9.628 -6.571 1.00 67.38 688 GLU A CA 1
ATOM 5470 C C . GLU A 1 688 ? -14.946 -9.264 -5.547 1.00 67.38 688 GLU A C 1
ATOM 5472 O O . GLU A 1 688 ? -13.875 -8.794 -5.927 1.00 67.38 688 GLU A O 1
ATOM 5477 N N . ARG A 1 689 ? -15.250 -9.478 -4.258 1.00 67.62 689 ARG A N 1
ATOM 5478 C CA . ARG A 1 689 ? -14.409 -9.191 -3.078 1.00 67.62 689 ARG A CA 1
ATOM 5479 C C . ARG A 1 689 ? -13.740 -10.484 -2.592 1.00 67.62 689 ARG A C 1
ATOM 5481 O O . ARG A 1 689 ? -14.221 -11.570 -2.924 1.00 67.62 689 ARG A O 1
ATOM 5488 N N . ALA A 1 690 ? -12.691 -10.399 -1.770 1.00 53.59 690 ALA A N 1
ATOM 5489 C CA . ALA A 1 690 ? -12.240 -11.561 -0.995 1.00 53.59 690 ALA A CA 1
ATOM 5490 C C . ALA A 1 690 ? -13.414 -12.068 -0.129 1.00 53.59 690 ALA A C 1
ATOM 5492 O O . ALA A 1 690 ? -14.051 -11.283 0.575 1.00 53.59 690 ALA A O 1
ATOM 5493 N N . LYS A 1 691 ? -13.778 -13.349 -0.269 1.00 49.25 691 LYS A N 1
ATOM 5494 C CA . LYS A 1 691 ? -15.066 -13.856 0.226 1.00 49.25 691 LYS A CA 1
ATOM 5495 C C . LYS A 1 691 ? -15.006 -14.272 1.689 1.00 49.25 691 LYS A C 1
ATOM 5497 O O . LYS A 1 691 ? -14.533 -15.359 2.003 1.00 49.25 691 LYS A O 1
ATOM 5502 N N . PHE A 1 692 ? -15.619 -13.450 2.531 1.00 49.88 692 PHE A N 1
ATOM 5503 C CA . PHE A 1 692 ? -16.265 -13.891 3.763 1.00 49.88 692 PHE A CA 1
ATOM 5504 C C . PHE A 1 692 ? -17.774 -13.913 3.501 1.00 49.88 692 PHE A C 1
ATOM 5506 O O . PHE A 1 692 ? -18.473 -12.940 3.779 1.00 49.88 692 PHE A O 1
ATOM 5513 N N . ASP A 1 693 ? -18.252 -14.984 2.861 1.00 38.34 693 ASP A N 1
ATOM 5514 C CA . ASP A 1 693 ? -19.683 -15.158 2.586 1.00 38.34 693 ASP A CA 1
ATOM 5515 C C . ASP A 1 693 ? -20.476 -15.254 3.923 1.00 38.34 693 ASP A C 1
ATOM 5517 O O . ASP A 1 693 ? -19.965 -15.761 4.928 1.00 38.34 693 ASP A O 1
ATOM 5521 N N . ASP A 1 694 ? -21.700 -14.703 3.947 1.00 39.25 694 ASP A N 1
ATOM 5522 C CA . ASP A 1 694 ? -22.653 -14.715 5.089 1.00 39.25 694 ASP A CA 1
ATOM 5523 C C . ASP A 1 694 ? -23.423 -16.054 5.196 1.00 39.25 694 ASP A C 1
ATOM 5525 O O . ASP A 1 694 ? -23.846 -16.587 4.141 1.00 39.25 694 ASP A O 1
#

Radius of gyration: 39.08 Å; chains: 1; bounding box: 86×83×113 Å

Sequence (694 aa):
MSQHNAVLDAFKKFDTDGNGSISREELVAVLKTLDSEGWDDNSVDHLLASADADGDGALQIEEFVRWVFAEDASKFGTSSLGNSSLTILIDGCSRDDLSGEYVQQDEFYGHRPVFFNADKGKYLFYNLKQARWQIFVRTSWKSSARLPTNRAPHLSGDVWHVYTEGKFVQEPDMSVKLAPPGTPDEKCAKAAGAIYVSSKWSNVTGGYMKTDTICNDRPVYHNEEDGTWLAYDEEKAKWMVTTKVGKHGPKNKMVSSLKTDVFSPELTEWHGPTTAIKVDPRRKEHPGQQGGWIDESFPHSQSSLGNKKDCAWVRVQDLADPPALFSSVEPADACQGALGDCWLIAALAGVAEFPNFIRDHLFETKELTDDGYHIKLYDWPREQWTVVKIDDYIPCQPRKWYEPKAVTLFAKVSNKQLYVVLMEKAFAKLIGSYQALSGGWSAMAWVCMTGETNLMFFSRERHQPKWDVIGSKGLVVRSGCDLDTEKLGRLSHGATFVELEKFGYRVHFKKLSGEGPDEGWLSCYIRGYEVAKCRDPIDWIQRKVVLPSSISFNMSSPSKVAKLDQDSMWDALVKFDRSNYLMAASIHSGKSGEHRREDGLVEGHAYSIIHAVERRGLKLVCCRNPWGNKMEWNGPWCDQSEEWSAHPELAEELGVDQKADGLFWMDWESFAQTFTHFEVCPKSMPVERAKFDD